Protein AF-A0A4Q9XQ51-F1 (afdb_monomer_lite)

pLDDT: mean 90.29, std 9.56, range [32.25, 98.75]

Sequence (413 aa):
MSNDWRTRTLREVRRGGWLYVILHTGKMPCREIQSRPGMRYFTLLPVYLDTPSSDAVKSGWYADALLPRNSDNCHLSPLVLAEWQPDTEQDVTFTSEHQQLVVQVRFSGHFVAPRRDLLIGLSYHAIEQGHCASACQVNPSLLQQYQTLLRQHHIQPFHHWILPIGIQDTRLDIDAGQDNGYSFRQTHLASRPNWVAFPRAQHYPDPIAYLRALENTVVAEHLQGKAWVLVKDEPDNIESLIPLLALYRTYAPSVMTAVTTRFDPRLQSLVDIFVPLIHQLDKPQLYQHHRLWSYTSCMHSCGPNRRISQQRNGSDFDTGMADFLIDRPLARLNQFFLQQAKWQTDAALYYHAVEGYLLTPGVDIFSDPYNFGGNGDGLLLYPGRKGERGLQSDQPLASLRLKAMRRAIEQYW

Radius of gyration: 22.17 Å; chains: 1; bounding box: 53×45×63 Å

Secondary structure (DSSP, 8-state):
------SEEEEEEEET--EEEEEE-TT-TT---B--TT-EEEEEEEEEESS-SBTTS--EEEEEEEEEP-TTTTTS-SEEEEEE--SSS-EEEEEETTEEEEEEEEEEEE----SSEEEEE--HHHHHHHH-SSS----HHHHHHHHHHHHTTTEEEE-TT--PPPEETTEE-TTTTGGGT--HIIIIITT--S-EE---GGGSSSHHHHHHHHHHHHHHTT-TTTEEEEEESS-S-HHHHHHHHHHHHHH-TTSEEEESS---GGGTTT-SEE--BGGG-S-GGGGTTSEEEEE--STTS----TTT------BS---------TTS-HHHHHHHHHHHHHHT-SEEEES-SBGGGGSPTT--TTT--EETTEETTTBSEEEE-TTSTT-SS-EEEEBHHHHHHHHHHHHH-

Foldseek 3Di:
DDPDDDQEDEDEFAQQAKDKDKAFLPPCLQFDKDWDPAKWKWAFAWAFACFALEPVFDTGIFTWWTHRDDPLQSVRGRIMMIMGRDNDQDWIWIDGPPGIYTYGYDHPYHFDQFQAEEEAEDEPVLLQLQADLDRDDDQLVQLVQVQVLCVVLRHHYAHQPYDDFDFDPLAGPQCPCVVRQDGVCNNFPPVPDQAHEDYELVVDPHSLSHLLRHQVHCVVVVCQNRAEYAHDEPDPDPVVVVVSLVSCCVRRVSYAYEYADDDDPSCVVRHQEYEYALVVPPDLVSQPRHAYEYEHACVQQFDDFQVVPVDQHNHNDDPVAQDLFRRDDLVRVLCSLQSCLVSVGRYYYAHAARVLSVHDNPDDCSHAVDGRSGRQGRHQWHFDYDPPSPHNHTHIIGIPSSVSSSRSSSVRD

Structure (mmCIF, N/CA/C/O backbone):
data_AF-A0A4Q9XQ51-F1
#
_entry.id   AF-A0A4Q9XQ51-F1
#
loop_
_atom_site.group_PDB
_atom_site.id
_atom_site.type_symbol
_atom_site.label_atom_id
_atom_site.label_alt_id
_atom_site.label_comp_id
_atom_site.label_asym_id
_atom_site.label_entity_id
_atom_site.label_seq_id
_atom_site.pdbx_PDB_ins_code
_atom_site.Cartn_x
_atom_site.Cartn_y
_atom_site.Cartn_z
_atom_site.occupancy
_atom_site.B_iso_or_equiv
_atom_site.auth_seq_id
_atom_site.auth_comp_id
_atom_site.auth_asym_id
_atom_site.auth_atom_id
_atom_site.pdbx_PDB_model_num
ATOM 1 N N . MET A 1 1 ? -14.890 13.513 14.762 1.00 44.38 1 MET A N 1
ATOM 2 C CA . MET A 1 1 ? -15.591 12.260 15.131 1.00 44.38 1 MET A CA 1
ATOM 3 C C . MET A 1 1 ? -16.918 12.630 15.782 1.00 44.38 1 MET A C 1
ATOM 5 O O . MET A 1 1 ? -16.924 13.581 16.550 1.00 44.38 1 MET A O 1
ATOM 9 N N . SER A 1 2 ? -18.032 11.975 15.431 1.00 32.25 2 SER A N 1
ATOM 10 C CA . SER A 1 2 ? -19.306 12.189 16.143 1.00 32.25 2 SER A CA 1
ATOM 11 C C . SER A 1 2 ? -19.228 11.530 17.526 1.00 32.25 2 SER A C 1
ATOM 13 O O . SER A 1 2 ? -18.694 10.428 17.640 1.00 32.25 2 SER A O 1
ATOM 15 N N . ASN A 1 3 ? -19.760 12.198 18.553 1.00 42.09 3 ASN A N 1
ATOM 16 C CA . ASN A 1 3 ? -19.907 11.658 19.910 1.00 42.09 3 ASN A CA 1
ATOM 17 C C . ASN A 1 3 ? -21.119 10.715 20.048 1.00 42.09 3 ASN A C 1
ATOM 19 O O . ASN A 1 3 ? -21.417 10.265 21.156 1.00 42.09 3 ASN A O 1
ATOM 23 N N . ASP A 1 4 ? -21.820 10.411 18.950 1.00 44.66 4 ASP A N 1
ATOM 24 C CA . ASP A 1 4 ? -22.985 9.532 18.961 1.00 44.66 4 ASP A CA 1
ATOM 25 C C . ASP A 1 4 ? -22.568 8.082 19.187 1.00 44.66 4 ASP A C 1
ATOM 27 O O . ASP A 1 4 ? -22.275 7.311 18.266 1.00 44.66 4 ASP A O 1
ATOM 31 N N . TRP A 1 5 ? -22.613 7.692 20.453 1.00 53.56 5 TRP A N 1
ATOM 32 C CA . TRP A 1 5 ? -22.703 6.302 20.844 1.00 53.56 5 TRP A CA 1
ATOM 33 C C . TRP A 1 5 ? -24.004 5.716 20.327 1.00 53.56 5 TRP A C 1
ATOM 35 O O . TRP A 1 5 ? -25.073 5.878 20.913 1.00 53.56 5 TRP A O 1
ATOM 45 N N . ARG A 1 6 ? -23.918 4.991 19.217 1.00 71.06 6 ARG A N 1
ATOM 46 C CA . ARG A 1 6 ? -25.011 4.111 18.823 1.00 71.06 6 ARG A CA 1
ATOM 47 C C . ARG A 1 6 ? -25.017 2.937 19.795 1.00 71.06 6 ARG A C 1
ATOM 49 O O . ARG A 1 6 ? -24.033 2.216 19.881 1.00 71.06 6 ARG A O 1
ATOM 56 N N . THR A 1 7 ? -26.121 2.723 20.501 1.00 85.81 7 THR A N 1
ATOM 57 C CA . THR A 1 7 ? -26.312 1.523 21.339 1.00 85.81 7 THR A CA 1
ATOM 58 C C . THR A 1 7 ? -26.481 0.265 20.488 1.00 85.81 7 THR A C 1
ATOM 60 O O . THR A 1 7 ? -26.208 -0.846 20.939 1.00 85.81 7 THR A O 1
ATOM 63 N N . ARG A 1 8 ? -26.889 0.431 19.222 1.00 90.88 8 ARG A N 1
ATOM 64 C CA . ARG A 1 8 ? -27.027 -0.650 18.249 1.00 90.88 8 ARG A CA 1
ATOM 65 C C . ARG A 1 8 ? -26.557 -0.236 16.863 1.00 90.88 8 ARG A C 1
ATOM 67 O O . ARG A 1 8 ? -26.777 0.891 16.420 1.00 90.88 8 ARG A O 1
ATOM 74 N N . THR A 1 9 ? -25.943 -1.163 16.139 1.00 93.00 9 THR A N 1
ATOM 75 C CA . THR A 1 9 ? -25.580 -0.951 14.740 1.00 93.00 9 THR A CA 1
ATOM 76 C C . THR A 1 9 ? -25.657 -2.245 13.936 1.00 93.00 9 THR A C 1
ATOM 78 O O . THR A 1 9 ? -25.413 -3.318 14.474 1.00 93.00 9 THR A O 1
ATOM 81 N N . LEU A 1 10 ? -25.984 -2.145 12.650 1.00 92.81 10 LEU A N 1
ATOM 82 C CA . LEU A 1 10 ? -25.980 -3.263 11.707 1.00 92.81 10 LEU A CA 1
ATOM 83 C C . LEU A 1 10 ? -24.684 -3.241 10.891 1.00 92.81 10 LEU A C 1
ATOM 85 O O . LEU A 1 10 ? -24.219 -2.175 10.470 1.00 92.81 10 LEU A O 1
ATOM 89 N N . ARG A 1 11 ? -24.085 -4.412 10.678 1.00 92.81 11 ARG A N 1
ATOM 90 C CA . ARG A 1 11 ? -22.921 -4.600 9.813 1.00 92.81 11 ARG A CA 1
ATOM 91 C C . ARG A 1 11 ? -23.156 -5.770 8.873 1.00 92.81 11 ARG A C 1
ATOM 93 O O . ARG A 1 11 ? -23.313 -6.907 9.309 1.00 92.81 11 ARG A O 1
ATOM 100 N N . GLU A 1 12 ? -23.113 -5.467 7.584 1.00 92.81 12 GLU A N 1
ATOM 101 C CA . GLU A 1 12 ? -23.108 -6.467 6.525 1.00 92.81 12 GLU A CA 1
ATOM 102 C C . GLU A 1 12 ? -21.671 -6.826 6.143 1.00 92.81 12 GLU A C 1
ATOM 104 O O . GLU A 1 12 ? -20.792 -5.964 6.028 1.00 92.81 12 GLU A O 1
ATOM 109 N N . VAL A 1 13 ? -21.404 -8.114 5.966 1.00 93.62 13 VAL A N 1
ATOM 110 C CA . VAL A 1 13 ? -20.086 -8.641 5.601 1.00 93.62 13 VAL A CA 1
ATOM 111 C C . VAL A 1 13 ? -20.249 -9.919 4.805 1.00 93.62 13 VAL A C 1
ATOM 113 O O . VAL A 1 13 ? -21.184 -10.672 5.025 1.00 93.62 13 VAL A O 1
ATOM 116 N N . ARG A 1 14 ? -19.340 -10.210 3.883 1.00 92.06 14 ARG A N 1
ATOM 117 C CA . ARG A 1 14 ? -19.304 -11.540 3.277 1.00 92.06 14 ARG A CA 1
ATOM 118 C C . ARG A 1 14 ? -18.735 -12.539 4.291 1.00 92.06 14 ARG A C 1
ATOM 120 O O . ARG A 1 14 ? -17.791 -12.202 5.000 1.00 92.06 14 ARG A O 1
ATOM 127 N N . ARG A 1 15 ? -19.265 -13.761 4.379 1.00 91.00 15 ARG A N 1
ATOM 128 C CA . ARG A 1 15 ? -18.732 -14.810 5.267 1.00 91.00 15 ARG A CA 1
ATOM 129 C C . ARG A 1 15 ? -17.239 -15.003 4.995 1.00 91.00 15 ARG A C 1
ATOM 131 O O . ARG A 1 15 ? -16.857 -15.210 3.848 1.00 91.00 15 ARG A O 1
ATOM 138 N N . GLY A 1 16 ? -16.418 -14.942 6.042 1.00 90.44 16 GLY A N 1
ATOM 139 C CA . GLY A 1 16 ? -14.957 -14.966 5.930 1.00 90.44 16 GLY A CA 1
ATOM 140 C C . GLY A 1 16 ? -14.305 -13.590 5.729 1.00 90.44 16 GLY A C 1
ATOM 141 O O . GLY A 1 16 ? -13.083 -13.508 5.757 1.00 90.44 16 GLY A O 1
ATOM 142 N N . GLY A 1 17 ? -15.075 -12.513 5.585 1.00 93.00 17 GLY A N 1
ATOM 143 C CA . GLY A 1 17 ? -14.569 -11.141 5.625 1.00 93.00 17 GLY A CA 1
ATOM 144 C C . GLY A 1 17 ? -14.361 -10.642 7.054 1.00 93.00 17 GLY A C 1
ATOM 145 O O . GLY A 1 17 ? -14.922 -11.180 8.011 1.00 93.00 17 GLY A O 1
ATOM 146 N N . TRP A 1 18 ? -13.572 -9.585 7.205 1.00 95.06 18 TRP A N 1
ATOM 147 C CA . TRP A 1 18 ? -13.315 -8.954 8.495 1.00 95.06 18 TRP A CA 1
ATOM 148 C C . TRP A 1 18 ? -14.353 -7.880 8.804 1.00 95.06 18 TRP A C 1
ATOM 150 O O . TRP A 1 18 ? -14.865 -7.215 7.911 1.00 95.06 18 TRP A O 1
ATOM 160 N N . LEU A 1 19 ? -14.632 -7.657 10.082 1.00 95.25 19 LEU A N 1
ATOM 161 C CA . LEU A 1 19 ? -15.408 -6.532 10.590 1.00 95.25 19 LEU A CA 1
ATOM 162 C C . LEU A 1 19 ? -14.574 -5.725 11.573 1.00 95.25 19 LEU A C 1
ATOM 164 O O . LEU A 1 19 ? -13.672 -6.255 12.220 1.00 95.25 19 LEU A O 1
ATOM 168 N N . TYR A 1 20 ? -14.914 -4.445 11.707 1.00 96.19 20 TYR A N 1
ATOM 169 C CA . TYR A 1 20 ? -14.451 -3.638 12.823 1.00 96.19 20 TYR A CA 1
ATOM 170 C C . TYR A 1 20 ? -15.497 -2.615 13.265 1.00 96.19 20 TYR A C 1
ATOM 172 O O . TYR A 1 20 ? -16.375 -2.203 12.496 1.00 96.19 20 TYR A O 1
ATOM 180 N N . VAL A 1 21 ? -15.373 -2.184 14.516 1.00 95.38 21 VAL A N 1
ATOM 181 C CA . VAL A 1 21 ? -16.057 -1.016 15.077 1.00 95.38 21 VAL A CA 1
ATOM 182 C C . VAL A 1 21 ? -15.054 -0.152 15.831 1.00 95.38 21 VAL A C 1
ATOM 184 O O . VAL A 1 21 ? -14.051 -0.655 16.334 1.00 95.38 21 VAL A O 1
ATOM 187 N N . ILE A 1 22 ? -15.324 1.151 15.896 1.00 94.69 22 ILE A N 1
ATOM 188 C CA . ILE A 1 22 ? -14.581 2.078 16.749 1.00 94.69 22 ILE A CA 1
ATOM 189 C C . ILE A 1 22 ? -15.428 2.309 17.995 1.00 94.69 22 ILE A C 1
ATOM 191 O O . ILE A 1 22 ? -16.585 2.717 17.904 1.00 94.69 22 ILE A O 1
ATOM 195 N N . LEU A 1 23 ? -14.839 2.002 19.139 1.00 93.38 23 LEU A N 1
ATOM 196 C CA . LEU A 1 23 ? -15.378 2.184 20.474 1.00 93.38 23 LEU A CA 1
ATOM 197 C C . LEU A 1 23 ? -14.688 3.393 21.103 1.00 93.38 23 LEU A C 1
ATOM 199 O O . LEU A 1 23 ? -13.535 3.692 20.791 1.00 93.38 23 LEU A O 1
ATOM 203 N N . HIS A 1 24 ? -15.375 4.068 22.012 1.00 91.56 24 HIS A N 1
ATOM 204 C CA . HIS A 1 24 ? -14.782 5.104 22.846 1.00 91.56 24 HIS A CA 1
ATOM 205 C C . HIS A 1 24 ? -14.750 4.561 24.285 1.00 91.56 24 HIS A C 1
ATOM 207 O O . HIS A 1 24 ? -15.698 3.942 24.718 1.00 91.56 24 HIS A O 1
ATOM 213 N N . THR A 1 25 ? -13.695 4.701 25.073 1.00 90.06 25 THR A N 1
ATOM 214 C CA . THR A 1 25 ? -13.669 4.175 26.464 1.00 90.06 25 THR A CA 1
ATOM 215 C C . THR A 1 25 ? -13.929 5.266 27.504 1.00 90.06 25 THR A C 1
ATOM 217 O O . THR A 1 25 ? -13.910 5.042 28.713 1.00 90.06 25 THR A O 1
ATOM 220 N N . GLY A 1 26 ? -14.241 6.474 27.032 1.00 86.06 26 GLY A N 1
ATOM 221 C CA . GLY A 1 26 ? -14.641 7.598 27.870 1.00 86.06 26 GLY A CA 1
ATOM 222 C C . GLY A 1 26 ? -13.442 8.199 28.590 1.00 86.06 26 GLY A C 1
ATOM 223 O O . GLY A 1 26 ? -12.354 8.297 28.032 1.00 86.06 26 GLY A O 1
ATOM 224 N N . LYS A 1 27 ? -13.648 8.604 29.846 1.00 87.06 27 LYS A N 1
ATOM 225 C CA . LYS A 1 27 ? -12.596 9.177 30.701 1.00 87.06 27 LYS A CA 1
ATOM 226 C C . LYS A 1 27 ? -11.613 8.139 31.247 1.00 87.06 27 LYS A C 1
ATOM 228 O O . LYS A 1 27 ? -10.656 8.517 31.911 1.00 87.06 27 LYS A O 1
ATOM 233 N N . MET A 1 28 ? -11.843 6.851 30.994 1.00 90.12 28 MET A N 1
ATOM 234 C CA . MET A 1 28 ? -10.987 5.765 31.469 1.00 90.12 28 MET A CA 1
ATOM 235 C C . MET A 1 28 ? -10.466 4.962 30.278 1.00 90.12 28 MET A C 1
ATOM 237 O O . MET A 1 28 ? -10.951 3.861 30.013 1.00 90.12 28 MET A O 1
ATOM 241 N N . PRO A 1 29 ? -9.462 5.506 29.559 1.00 91.69 29 PRO A N 1
ATOM 242 C CA . PRO A 1 29 ? -8.940 4.925 28.335 1.00 91.69 29 PRO A CA 1
ATOM 243 C C . PRO A 1 29 ? -8.568 3.456 28.454 1.00 91.69 29 PRO A C 1
ATOM 245 O O . PRO A 1 29 ? -8.808 2.723 27.507 1.00 91.69 29 PRO A O 1
ATOM 248 N N . CYS A 1 30 ? -8.048 3.028 29.613 1.00 95.62 30 CYS A N 1
ATOM 249 C CA . CYS A 1 30 ? -7.560 1.678 29.918 1.00 95.62 30 CYS A CA 1
ATOM 250 C C . CYS A 1 30 ? -8.603 0.668 30.381 1.00 95.62 30 CYS A C 1
ATOM 252 O O . CYS A 1 30 ? -8.255 -0.454 30.739 1.00 95.62 30 CYS A O 1
ATOM 254 N N . ARG A 1 31 ? -9.878 1.038 30.359 1.00 91.88 31 ARG A N 1
ATOM 255 C CA . ARG A 1 31 ? -10.940 0.127 30.752 1.00 91.88 31 ARG A CA 1
ATOM 256 C C . ARG A 1 31 ? -10.969 -1.137 29.890 1.00 91.88 31 ARG A C 1
ATOM 258 O O . ARG A 1 31 ? -10.725 -1.087 28.678 1.00 91.88 31 ARG A O 1
ATOM 265 N N . GLU A 1 32 ? -11.276 -2.255 30.543 1.00 92.81 32 GLU A N 1
ATOM 266 C CA . GLU A 1 32 ? -11.532 -3.528 29.883 1.00 92.81 32 GLU A CA 1
ATOM 267 C C . GLU A 1 32 ? -12.806 -3.444 29.037 1.00 92.81 32 GLU A C 1
ATOM 269 O O . GLU A 1 32 ? -13.826 -2.900 29.464 1.00 92.81 32 GLU A O 1
ATOM 274 N N . ILE A 1 33 ? -12.730 -3.991 27.826 1.00 94.50 33 ILE A N 1
ATOM 275 C CA . ILE A 1 33 ? -13.861 -4.114 26.913 1.00 94.50 33 ILE A CA 1
ATOM 276 C C . ILE A 1 33 ? -14.196 -5.595 26.829 1.00 94.50 33 ILE A C 1
ATOM 278 O O . ILE A 1 33 ? -13.440 -6.388 26.260 1.00 94.50 33 ILE A O 1
ATOM 282 N N . GLN A 1 34 ? -15.341 -5.959 27.386 1.00 94.50 34 GLN A N 1
ATOM 283 C CA . GLN A 1 34 ? -15.831 -7.326 27.346 1.00 94.50 34 GLN A CA 1
ATOM 284 C C . GLN A 1 34 ? -16.533 -7.573 26.007 1.00 94.50 34 GLN A C 1
ATOM 286 O O . GLN A 1 34 ? -17.370 -6.783 25.562 1.00 94.50 34 GLN A O 1
ATOM 291 N N . SER A 1 35 ? -16.164 -8.667 25.346 1.00 93.38 35 SER A N 1
ATOM 292 C CA . SER A 1 35 ? -16.830 -9.184 24.150 1.00 93.38 35 SER A CA 1
ATOM 293 C C . SER A 1 35 ? -16.526 -10.680 23.994 1.00 93.38 35 SER A C 1
ATOM 295 O O . SER A 1 35 ? -15.932 -11.302 24.877 1.00 93.38 35 SER A O 1
ATOM 297 N N . ARG A 1 36 ? -16.953 -11.283 22.881 1.00 91.19 36 ARG A N 1
ATOM 298 C CA . ARG A 1 36 ? -16.693 -12.699 22.587 1.00 91.19 36 ARG A CA 1
ATOM 299 C C . ARG A 1 36 ? -15.195 -12.984 22.336 1.00 91.19 36 ARG A C 1
ATOM 301 O O . ARG A 1 36 ? -14.473 -12.088 21.892 1.00 91.19 36 ARG A O 1
ATOM 308 N N . PRO A 1 37 ? -14.728 -14.234 22.524 1.00 91.00 37 PRO A N 1
ATOM 309 C CA . PRO A 1 37 ? -13.368 -14.637 22.163 1.00 91.00 37 PRO A CA 1
ATOM 310 C C . PRO A 1 37 ? -13.022 -14.370 20.688 1.00 91.00 37 PRO A C 1
ATOM 312 O O . PRO A 1 37 ? -13.898 -14.337 19.822 1.00 91.00 37 PRO A O 1
ATOM 315 N N . GLY A 1 38 ? -11.728 -14.208 20.396 1.00 92.19 38 GLY A N 1
ATOM 316 C CA . GLY A 1 38 ? -11.223 -13.968 19.035 1.00 92.19 38 GLY A CA 1
ATOM 317 C C . GLY A 1 38 ? -11.274 -12.506 18.573 1.00 92.19 38 GLY A C 1
ATOM 318 O O . GLY A 1 38 ? -10.984 -12.221 17.412 1.00 92.19 38 GLY A O 1
ATOM 319 N N . MET A 1 39 ? -11.625 -11.577 19.466 1.00 96.12 39 MET A N 1
ATOM 320 C CA . MET A 1 39 ? -11.574 -10.139 19.207 1.00 96.12 39 MET A CA 1
ATOM 321 C C . MET A 1 39 ? -10.136 -9.618 19.295 1.00 96.12 39 MET A C 1
ATOM 323 O O . MET A 1 39 ? -9.407 -9.940 20.234 1.00 96.12 39 MET A O 1
ATOM 327 N N . ARG A 1 40 ? -9.738 -8.765 18.349 1.00 97.44 40 ARG A N 1
ATOM 328 C CA . ARG A 1 40 ? -8.490 -7.998 18.434 1.00 97.44 40 ARG A CA 1
ATOM 329 C C . ARG A 1 40 ? -8.821 -6.546 18.728 1.00 97.44 40 ARG A C 1
ATOM 331 O O . ARG A 1 40 ? -9.666 -5.959 18.056 1.00 97.44 40 ARG A O 1
ATOM 338 N N . TYR A 1 41 ? -8.128 -5.968 19.700 1.00 97.88 41 TYR A N 1
ATOM 339 C CA . TYR A 1 41 ? -8.305 -4.574 20.081 1.00 97.88 41 TYR A CA 1
ATOM 340 C C . TYR A 1 41 ? -7.063 -3.760 19.757 1.00 97.88 41 TYR A C 1
ATOM 342 O O . TYR A 1 41 ? -5.937 -4.193 20.010 1.00 97.88 41 TYR A O 1
ATOM 350 N N . PHE A 1 42 ? -7.286 -2.558 19.240 1.00 98.44 42 PHE A N 1
ATOM 351 C CA . PHE A 1 42 ? -6.234 -1.622 18.895 1.00 98.44 42 PHE A CA 1
ATOM 352 C C . PHE A 1 42 ? -6.511 -0.256 19.503 1.00 98.44 42 PHE A C 1
ATOM 354 O O . PHE A 1 42 ? -7.620 0.259 19.381 1.00 98.44 42 PHE A O 1
ATOM 361 N N . THR A 1 43 ? -5.500 0.347 20.118 1.00 98.12 43 THR A N 1
ATOM 362 C CA . THR A 1 43 ? -5.527 1.758 20.502 1.00 98.12 43 THR A CA 1
ATOM 363 C C . THR A 1 43 ? -5.344 2.587 19.230 1.00 98.12 43 THR A C 1
ATOM 365 O O . THR A 1 43 ? -4.324 2.459 18.552 1.00 98.12 43 T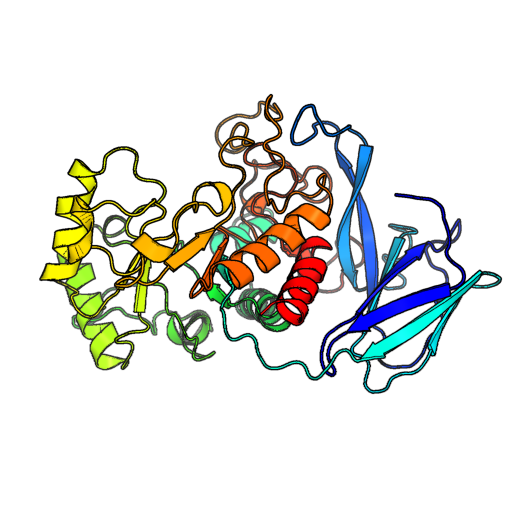HR A O 1
ATOM 368 N N . LEU A 1 44 ? -6.345 3.399 18.883 1.00 97.75 44 LEU A N 1
ATOM 369 C CA . LEU A 1 44 ? -6.341 4.247 17.690 1.00 97.75 44 LEU A CA 1
ATOM 370 C C . LEU A 1 44 ? -5.775 5.624 18.063 1.00 97.75 44 LEU A C 1
ATOM 372 O O . LEU A 1 44 ? -6.440 6.389 18.766 1.00 97.75 44 LEU A O 1
ATOM 376 N N . LEU A 1 45 ? -4.543 5.922 17.644 1.00 97.44 45 LEU A N 1
ATOM 377 C CA . LEU A 1 45 ? -3.848 7.133 18.084 1.00 97.44 45 LEU A CA 1
ATOM 378 C C . LEU A 1 45 ? -4.442 8.395 17.472 1.00 97.44 45 LEU A C 1
ATOM 380 O O . LEU A 1 45 ? -4.573 8.459 16.245 1.00 97.44 45 LEU A O 1
ATOM 384 N N . PRO A 1 46 ? -4.732 9.410 18.300 1.00 96.06 46 PRO A N 1
ATOM 385 C CA . PRO A 1 46 ? -5.088 10.717 17.801 1.00 96.06 46 PRO A CA 1
ATOM 386 C C . PRO A 1 46 ? -3.852 11.425 17.236 1.00 96.06 46 PRO A C 1
ATOM 388 O O . PRO A 1 46 ? -2.757 11.327 17.785 1.00 96.06 46 PRO A O 1
ATOM 391 N N . VAL A 1 47 ? -4.055 12.183 16.167 1.00 95.62 47 VAL A N 1
ATOM 392 C CA . VAL A 1 47 ? -3.067 13.080 15.570 1.00 95.62 47 VAL A CA 1
ATOM 393 C C . VAL A 1 47 ? -3.735 14.425 15.316 1.00 95.62 47 VAL A C 1
ATOM 395 O O . VAL A 1 47 ? -4.852 14.479 14.794 1.00 95.62 47 VAL A O 1
ATOM 398 N N . TYR A 1 48 ? -3.089 15.511 15.734 1.00 95.69 48 TYR A N 1
ATOM 399 C CA . TYR A 1 48 ? -3.570 16.855 15.441 1.00 95.69 48 TYR A CA 1
ATOM 400 C C . TYR A 1 48 ? -2.956 17.325 14.128 1.00 95.69 48 TYR A C 1
ATOM 402 O O . TYR A 1 48 ? -1.744 17.476 14.024 1.00 95.69 48 TYR A O 1
ATOM 410 N N . LEU A 1 49 ? -3.801 17.555 13.129 1.00 92.75 49 LEU A N 1
ATOM 411 C CA . LEU A 1 49 ? -3.384 18.057 11.829 1.00 92.75 49 LEU A CA 1
ATOM 412 C C . LEU A 1 49 ? -3.638 19.559 11.811 1.00 92.75 49 LEU A C 1
ATOM 414 O O . LEU A 1 49 ? -4.783 20.002 11.784 1.00 92.75 49 LEU A O 1
ATOM 418 N N . ASP A 1 50 ? -2.569 20.338 11.880 1.00 90.44 50 ASP A N 1
ATOM 419 C CA . ASP A 1 50 ? -2.578 21.798 11.778 1.00 90.44 50 ASP A CA 1
ATOM 420 C C . ASP A 1 50 ? -2.655 22.271 10.318 1.00 90.44 50 ASP A C 1
ATOM 422 O O . ASP A 1 50 ? -3.342 23.250 10.039 1.00 90.44 50 ASP A O 1
ATOM 426 N N . THR A 1 51 ? -2.029 21.542 9.390 1.00 88.44 51 THR A N 1
ATOM 427 C CA . THR A 1 51 ? -2.123 21.771 7.940 1.00 88.44 51 THR A CA 1
ATOM 428 C C . THR A 1 51 ? -3.020 20.710 7.301 1.00 88.44 51 THR A C 1
ATOM 430 O O . THR A 1 51 ? -2.599 19.553 7.211 1.00 88.44 51 THR A O 1
ATOM 433 N N . PRO A 1 52 ? -4.239 21.055 6.860 1.00 87.12 52 PRO A N 1
ATOM 434 C CA . PRO A 1 52 ? -5.097 20.128 6.133 1.00 87.12 52 PRO A CA 1
ATOM 435 C C . PRO A 1 52 ? -4.563 19.870 4.717 1.00 87.12 52 PRO A C 1
ATOM 437 O O . PRO A 1 52 ? -3.863 20.699 4.138 1.00 87.12 52 PRO A O 1
ATOM 440 N N . SER A 1 53 ? -4.940 18.737 4.127 1.00 86.56 53 SER A N 1
ATOM 441 C CA . SER A 1 53 ? -4.546 18.362 2.761 1.00 86.56 53 SER A CA 1
ATOM 442 C C . SER A 1 53 ? -5.177 19.254 1.675 1.00 86.56 53 SER A C 1
ATOM 444 O O . SER A 1 53 ? -4.742 19.239 0.528 1.00 86.56 53 SER A O 1
ATOM 446 N N . SER A 1 54 ? -6.223 20.021 2.002 1.00 82.88 54 SER A N 1
ATOM 447 C CA . SER A 1 54 ? -6.769 21.097 1.156 1.00 82.88 54 SER A CA 1
ATOM 448 C C . SER A 1 54 ? -7.638 22.053 1.961 1.00 82.88 54 SER A C 1
ATOM 450 O O . SER A 1 54 ? -8.143 21.664 3.015 1.00 82.88 54 SER A O 1
ATOM 452 N N . ASP A 1 55 ? -8.002 23.175 1.353 1.00 80.06 55 ASP A N 1
ATOM 453 C CA . ASP A 1 55 ? -8.917 24.183 1.906 1.00 80.06 55 ASP A CA 1
ATOM 454 C C . ASP A 1 55 ? -10.317 23.662 2.276 1.00 80.06 55 ASP A C 1
ATOM 456 O O . ASP A 1 55 ? -10.986 24.209 3.153 1.00 80.06 55 ASP A O 1
ATOM 460 N N . ALA A 1 56 ? -10.775 22.574 1.648 1.00 79.81 56 ALA A N 1
ATOM 461 C CA . ALA A 1 56 ? -12.061 21.951 1.974 1.00 79.81 56 ALA A CA 1
ATOM 462 C C . ALA A 1 56 ? -12.058 21.175 3.308 1.00 79.81 56 ALA A C 1
ATOM 464 O O . ALA A 1 56 ? -13.115 20.756 3.791 1.00 79.81 56 ALA A O 1
ATOM 465 N N . VAL A 1 57 ? -10.883 20.954 3.903 1.00 83.88 57 VAL A N 1
ATOM 466 C CA . VAL A 1 57 ? -10.696 20.182 5.133 1.00 83.88 57 VAL A CA 1
ATOM 467 C C . VAL A 1 57 ? -10.201 21.109 6.232 1.00 83.88 57 VAL A C 1
ATOM 469 O O . VAL A 1 57 ? -9.430 22.031 5.997 1.00 83.88 57 VAL A O 1
ATOM 472 N N . LYS A 1 58 ? -10.661 20.877 7.462 1.00 88.06 58 LYS A N 1
ATOM 473 C CA . LYS A 1 58 ? -10.278 21.694 8.615 1.00 88.06 58 LYS A CA 1
ATOM 474 C C . LYS A 1 58 ? -9.135 21.048 9.380 1.00 88.06 58 LYS A C 1
ATOM 476 O O . LYS A 1 58 ? -9.119 19.829 9.563 1.00 88.06 58 LYS A O 1
ATOM 481 N N . SER A 1 59 ? -8.254 21.882 9.916 1.00 91.44 59 SER A N 1
ATOM 482 C CA . SER A 1 59 ? -7.330 21.473 10.967 1.00 91.44 59 SER A CA 1
ATOM 483 C C . SER A 1 59 ? -8.097 20.887 12.157 1.00 91.44 59 SER A C 1
ATOM 485 O O . SER A 1 59 ? -9.227 21.296 12.450 1.00 91.44 59 SER A O 1
ATOM 487 N N . GLY A 1 60 ? -7.502 19.924 12.854 1.00 95.06 60 GLY A N 1
ATOM 488 C CA . GLY A 1 60 ? -8.144 19.300 14.005 1.00 95.06 60 GLY A CA 1
ATOM 489 C C . GLY A 1 60 ? -7.591 17.930 14.362 1.00 95.06 60 GLY A C 1
ATOM 490 O O . GLY A 1 60 ? -6.563 17.495 13.854 1.00 95.06 60 GLY A O 1
ATOM 491 N N . TRP A 1 61 ? -8.302 17.249 15.259 1.00 95.19 61 TRP A N 1
ATOM 492 C CA . TRP A 1 61 ? -7.959 15.903 15.703 1.00 95.19 61 TRP A CA 1
ATOM 493 C C . TRP A 1 61 ? -8.520 14.841 14.759 1.00 95.19 61 TRP A C 1
ATOM 495 O O . TRP A 1 61 ? -9.736 14.716 14.579 1.00 95.19 61 TRP A O 1
ATOM 505 N N . TYR A 1 62 ? -7.612 14.036 14.227 1.00 95.56 62 TYR A N 1
ATOM 506 C CA . TYR A 1 62 ? -7.874 12.842 13.435 1.00 95.56 62 TYR A CA 1
ATOM 507 C C . TYR A 1 62 ? -7.298 11.633 14.161 1.00 95.56 62 TYR A C 1
ATOM 509 O O . TYR A 1 62 ? -6.669 11.779 15.206 1.00 95.56 62 TYR A O 1
ATOM 517 N N . ALA A 1 63 ? -7.534 10.429 13.650 1.00 95.50 63 ALA A N 1
ATOM 518 C CA . ALA A 1 63 ? -6.926 9.237 14.217 1.00 95.50 63 ALA A CA 1
ATOM 519 C C . ALA A 1 63 ? -6.746 8.176 13.135 1.00 95.50 63 ALA A C 1
ATOM 521 O O . ALA A 1 63 ? -7.681 7.914 12.376 1.00 95.50 63 ALA A O 1
ATOM 522 N N . ASP A 1 64 ? -5.557 7.579 13.066 1.00 97.12 64 ASP A N 1
ATOM 523 C CA . ASP A 1 64 ? -5.229 6.651 11.980 1.00 97.12 64 ASP A CA 1
ATOM 524 C C . ASP A 1 64 ? -4.341 5.481 12.414 1.00 97.12 64 ASP A C 1
ATOM 526 O O . ASP A 1 64 ? -4.702 4.335 12.162 1.00 97.12 64 ASP A O 1
ATOM 530 N N . ALA A 1 65 ? -3.220 5.723 13.099 1.00 98.25 65 ALA A N 1
ATOM 531 C CA . ALA A 1 65 ? -2.318 4.649 13.522 1.00 98.25 65 ALA A CA 1
ATOM 532 C C . ALA A 1 65 ? -2.963 3.718 14.571 1.00 98.25 65 ALA A C 1
ATOM 534 O O . ALA A 1 65 ? -3.532 4.182 15.563 1.00 98.25 65 ALA A O 1
ATOM 535 N N . LEU A 1 66 ? -2.839 2.400 14.376 1.00 98.56 66 LEU A N 1
ATOM 536 C CA . LEU A 1 66 ? -3.406 1.364 15.245 1.00 98.56 66 LEU A CA 1
ATOM 537 C C . LEU A 1 66 ? -2.308 0.600 15.995 1.00 98.56 66 LEU A C 1
ATOM 539 O O . LEU A 1 66 ? -1.553 -0.161 15.387 1.00 98.56 66 LEU A O 1
ATOM 543 N N . LEU A 1 67 ? -2.269 0.722 17.324 1.00 98.19 67 LEU A N 1
ATOM 544 C CA . LEU A 1 67 ? -1.385 -0.084 18.176 1.00 98.19 67 LEU A CA 1
ATOM 545 C C . LEU A 1 67 ? -2.134 -1.283 18.734 1.00 98.19 67 LEU A C 1
ATOM 547 O O . LEU A 1 67 ? -3.235 -1.083 19.244 1.00 98.19 67 LEU A O 1
ATOM 551 N N . PRO A 1 68 ? -1.556 -2.500 18.726 1.00 97.88 68 PRO A N 1
ATOM 552 C CA . PRO A 1 68 ? -2.088 -3.609 19.509 1.00 97.88 68 PRO A CA 1
ATOM 553 C C . PRO A 1 68 ? -2.286 -3.164 20.958 1.00 97.88 68 PRO A C 1
ATOM 555 O O . PRO A 1 68 ? -1.340 -2.737 21.618 1.00 97.88 68 PRO A O 1
ATOM 558 N N . ARG A 1 69 ? -3.530 -3.197 21.430 1.00 97.19 69 ARG A N 1
ATOM 559 C CA . ARG A 1 69 ? -3.892 -2.609 22.717 1.00 97.19 69 ARG A CA 1
ATOM 560 C C . ARG A 1 69 ? -3.385 -3.469 23.875 1.00 97.19 69 ARG A C 1
ATOM 562 O O . ARG A 1 69 ? -3.633 -4.671 23.894 1.00 97.19 69 ARG A O 1
ATOM 569 N N . ASN A 1 70 ? -2.733 -2.851 24.856 1.00 96.50 70 ASN A N 1
ATOM 570 C CA . ASN A 1 70 ? -2.249 -3.504 26.078 1.00 96.50 70 ASN A CA 1
ATOM 571 C C . ASN A 1 70 ? -2.299 -2.544 27.284 1.00 96.50 70 ASN A C 1
ATOM 573 O O . ASN A 1 70 ? -2.703 -1.389 27.139 1.00 96.50 70 ASN A O 1
ATOM 577 N N . SER A 1 71 ? -1.898 -3.015 28.470 1.00 96.06 71 SER A N 1
ATOM 578 C CA . SER A 1 71 ? -1.835 -2.206 29.702 1.00 96.06 71 SER A CA 1
ATOM 579 C C . SER A 1 71 ? -0.938 -0.973 29.582 1.00 96.06 71 SER A C 1
ATOM 581 O O . SER A 1 71 ? -1.185 0.035 30.239 1.00 96.06 71 SER A O 1
ATOM 583 N N . ASP A 1 72 ? 0.076 -1.036 28.723 1.00 96.75 72 ASP A N 1
ATOM 584 C CA . ASP A 1 72 ? 1.130 -0.029 28.624 1.00 96.75 72 ASP A CA 1
ATOM 585 C C . ASP A 1 72 ? 0.765 1.094 27.651 1.00 96.75 72 ASP A C 1
ATOM 587 O O . ASP A 1 72 ? 1.342 2.172 27.717 1.00 96.75 72 ASP A O 1
ATOM 591 N N . ASN A 1 73 ? -0.189 0.872 26.742 1.00 97.00 73 ASN A N 1
ATOM 592 C CA . ASN A 1 73 ? -0.558 1.843 25.707 1.00 97.00 73 ASN A CA 1
ATOM 593 C C . ASN A 1 73 ? -2.039 2.216 25.691 1.00 97.00 73 ASN A C 1
ATOM 595 O O . ASN A 1 73 ? -2.448 3.122 24.963 1.00 97.00 73 ASN A O 1
ATOM 599 N N . CYS A 1 74 ? -2.857 1.561 26.510 1.00 96.94 74 CYS A N 1
ATOM 600 C CA . CYS A 1 74 ? -4.287 1.809 26.554 1.00 96.94 74 CYS A CA 1
ATOM 601 C C . CYS A 1 74 ? -4.666 3.235 26.975 1.00 96.94 74 CYS A C 1
ATOM 603 O O . CYS A 1 74 ? -5.793 3.652 26.717 1.00 96.94 74 CYS A O 1
ATOM 605 N N . HIS A 1 75 ? -3.745 3.967 27.610 1.00 96.94 75 HIS A N 1
ATOM 606 C CA . HIS A 1 75 ? -3.928 5.342 28.068 1.00 96.94 75 HIS A CA 1
ATOM 607 C C . HIS A 1 75 ? -3.714 6.386 26.964 1.00 96.94 75 HIS A C 1
ATOM 609 O O . HIS A 1 75 ? -4.147 7.523 27.123 1.00 96.94 75 HIS A O 1
ATOM 615 N N . LEU A 1 76 ? -3.085 6.005 25.846 1.00 96.69 76 LEU A N 1
ATOM 616 C CA . LEU A 1 76 ? -2.731 6.927 24.761 1.00 96.69 76 LEU A CA 1
ATOM 617 C C . LEU A 1 76 ? -3.946 7.430 23.974 1.00 96.69 76 LEU A C 1
ATOM 619 O O . LEU A 1 76 ? -3.870 8.463 23.315 1.00 96.69 76 LEU A O 1
ATOM 623 N N . SER A 1 77 ? -5.061 6.698 24.005 1.00 96.38 77 SER A N 1
ATOM 624 C CA . SER A 1 77 ? -6.288 7.103 23.327 1.00 96.38 77 SER A CA 1
ATOM 625 C C . SER A 1 77 ? -7.517 6.467 23.970 1.00 96.38 77 SER A C 1
ATOM 627 O O . SER A 1 77 ? -7.493 5.269 24.266 1.00 96.38 77 SER A O 1
ATOM 629 N N . PRO A 1 78 ? -8.624 7.216 24.131 1.00 94.44 78 PRO A N 1
ATOM 630 C CA . PRO A 1 78 ? -9.911 6.622 24.463 1.00 94.44 78 PRO A CA 1
ATOM 631 C C . PRO A 1 78 ? -10.536 5.893 23.263 1.00 94.44 78 PRO A C 1
ATOM 633 O O . PRO A 1 78 ? -11.548 5.221 23.422 1.00 94.44 78 PRO A O 1
ATOM 636 N N . LEU A 1 79 ? -9.988 6.035 22.054 1.00 95.69 79 LEU A N 1
ATOM 637 C CA . LEU A 1 79 ? -10.512 5.388 20.857 1.00 95.69 79 LEU A CA 1
ATOM 638 C C . LEU A 1 79 ? -9.907 3.995 20.710 1.00 95.69 79 LEU A C 1
ATOM 640 O O . LEU A 1 79 ? -8.687 3.831 20.627 1.00 95.69 79 LEU A O 1
ATOM 644 N N . VAL A 1 80 ? -10.777 2.992 20.636 1.00 96.75 80 VAL A N 1
ATOM 645 C CA . VAL A 1 80 ? -10.389 1.591 20.489 1.00 96.75 80 VAL A CA 1
ATOM 646 C C . VAL A 1 80 ? -11.050 1.005 19.253 1.00 96.75 80 VAL A C 1
ATOM 648 O O . VAL A 1 80 ? -12.273 0.967 19.155 1.00 96.75 80 VAL A O 1
ATOM 651 N N . LEU A 1 81 ? -10.253 0.507 18.312 1.00 97.56 81 LEU A N 1
ATOM 652 C CA . LEU A 1 81 ? -10.764 -0.301 17.211 1.00 97.56 81 LEU A CA 1
ATOM 653 C C . LEU A 1 81 ? -10.842 -1.759 17.665 1.00 97.56 81 LEU A C 1
ATOM 655 O O . LEU A 1 81 ? -9.828 -2.351 18.029 1.00 97.56 81 LEU A O 1
ATOM 659 N N . ALA A 1 82 ? -12.041 -2.334 17.632 1.00 97.50 82 ALA A N 1
ATOM 660 C CA . ALA A 1 82 ? -12.261 -3.763 17.822 1.00 97.50 82 ALA A CA 1
ATOM 661 C C . ALA A 1 82 ? -12.491 -4.414 16.455 1.00 97.50 82 ALA A C 1
ATOM 663 O O . ALA A 1 82 ? -13.408 -4.002 15.743 1.00 97.50 82 ALA A O 1
ATOM 664 N N . GLU A 1 83 ? -11.680 -5.405 16.080 1.00 96.94 83 GLU A N 1
ATOM 665 C CA . GLU A 1 83 ? -11.832 -6.165 14.832 1.00 96.94 83 GLU A CA 1
ATOM 666 C C . GLU A 1 83 ? -11.945 -7.672 15.068 1.00 96.94 83 GLU A C 1
ATOM 668 O O . GLU A 1 83 ? -11.335 -8.230 15.982 1.00 96.94 83 GLU A O 1
ATOM 673 N N . TRP A 1 84 ? -12.707 -8.334 14.199 1.00 96.62 84 TRP A N 1
ATOM 674 C CA . TRP A 1 84 ? -12.881 -9.783 14.205 1.00 96.62 84 TRP A CA 1
ATOM 675 C C . TRP A 1 84 ? -13.352 -10.292 12.843 1.00 96.62 84 TRP A C 1
ATOM 677 O O . TRP A 1 84 ? -13.811 -9.525 11.998 1.00 96.62 84 TRP A O 1
ATOM 687 N N . GLN A 1 85 ? -13.297 -11.607 12.660 1.00 95.56 85 GLN A N 1
ATOM 688 C CA . GLN A 1 85 ? -13.892 -12.303 11.525 1.00 95.56 85 GLN A CA 1
ATOM 689 C C . GLN A 1 85 ? -15.132 -13.065 12.027 1.00 95.56 85 GLN A C 1
ATOM 691 O O . GLN A 1 85 ? -14.994 -13.992 12.829 1.00 95.56 85 GLN A O 1
ATOM 696 N N . PRO A 1 86 ? -16.361 -12.645 11.682 1.00 93.75 86 PRO A N 1
ATOM 697 C CA . PRO A 1 86 ? -17.558 -13.367 12.086 1.00 93.75 86 PRO A CA 1
ATOM 698 C C . PRO A 1 86 ? -17.681 -14.706 11.356 1.00 93.75 86 PRO A C 1
ATOM 700 O O . PRO A 1 86 ? -17.511 -14.808 10.143 1.00 93.75 86 PRO A O 1
ATOM 703 N N . ASP A 1 87 ? -18.027 -15.719 12.132 1.00 92.12 87 ASP A N 1
ATOM 704 C CA . ASP A 1 87 ? -18.283 -17.102 11.744 1.00 92.12 87 ASP A CA 1
ATOM 705 C C . ASP A 1 87 ? -19.784 -17.371 11.545 1.00 92.12 87 ASP A C 1
ATOM 707 O O . ASP A 1 87 ? -20.180 -18.137 10.663 1.00 92.12 87 ASP A O 1
ATOM 711 N N . THR A 1 88 ? -20.630 -16.672 12.305 1.00 93.12 88 THR A N 1
ATOM 712 C CA . THR A 1 88 ? -22.094 -16.783 12.275 1.00 93.12 88 THR A CA 1
ATOM 713 C C . THR A 1 88 ? -22.781 -15.410 12.263 1.00 93.12 88 THR A C 1
ATOM 715 O O . THR A 1 88 ? -22.198 -14.399 12.664 1.00 93.12 88 THR A O 1
ATOM 718 N N . GLU A 1 89 ? -24.036 -15.367 11.802 1.00 94.56 89 GLU A N 1
ATOM 719 C CA . GLU A 1 89 ? -24.901 -14.180 11.880 1.00 94.56 89 GLU A CA 1
ATOM 720 C C . GLU A 1 89 ? -25.482 -14.037 13.291 1.00 94.56 89 GLU A C 1
ATOM 722 O O . GLU A 1 89 ? -26.641 -14.356 13.551 1.00 94.56 89 GLU A O 1
ATOM 727 N N . GLN A 1 90 ? -24.655 -13.582 14.225 1.00 93.62 90 GLN A N 1
ATOM 728 C CA . GLN A 1 90 ? -25.062 -13.344 15.607 1.00 93.62 90 GLN A CA 1
ATOM 729 C C . GLN A 1 90 ? -24.773 -11.907 16.030 1.00 93.62 90 GLN A C 1
ATOM 731 O O . GLN A 1 90 ? -23.848 -11.262 15.528 1.00 93.62 90 GLN A O 1
ATOM 736 N N . ASP A 1 91 ? -25.579 -11.408 16.963 1.00 95.56 91 ASP A N 1
ATOM 737 C CA . ASP A 1 91 ? -25.346 -10.111 17.584 1.00 95.56 91 ASP A CA 1
ATOM 738 C C . ASP A 1 91 ? -24.068 -10.199 18.441 1.00 95.56 91 ASP A C 1
ATOM 740 O O . ASP A 1 91 ? -23.931 -11.063 19.308 1.00 95.56 91 ASP A O 1
ATOM 744 N N . VAL A 1 92 ? -23.114 -9.300 18.200 1.00 95.50 92 VAL A N 1
ATOM 745 C CA . VAL A 1 92 ? -21.899 -9.161 19.008 1.00 95.50 92 VAL A CA 1
ATOM 746 C C . VAL A 1 92 ? -22.097 -7.996 19.960 1.00 95.50 92 VAL A C 1
ATOM 748 O O . VAL A 1 92 ? -22.287 -6.859 19.530 1.00 95.50 92 VAL A O 1
ATOM 751 N N . THR A 1 93 ? -22.048 -8.279 21.255 1.00 95.81 93 THR A N 1
ATOM 752 C CA . THR A 1 93 ? -22.161 -7.251 22.287 1.00 95.81 93 THR A CA 1
ATOM 753 C C . THR A 1 93 ? -20.775 -6.845 22.777 1.00 95.81 93 THR A C 1
ATOM 755 O O . THR A 1 93 ? -19.963 -7.702 23.122 1.00 95.81 93 THR A O 1
ATOM 758 N N . PHE A 1 94 ? -20.534 -5.538 22.828 1.00 95.00 94 PHE A N 1
ATOM 759 C CA . PHE A 1 94 ? -19.397 -4.924 23.503 1.00 95.00 94 PHE A CA 1
ATOM 760 C C . PHE A 1 94 ? -19.902 -4.218 24.757 1.00 95.00 94 PHE A C 1
ATOM 762 O O . PHE A 1 94 ? -20.793 -3.369 24.658 1.00 95.00 94 PHE A O 1
ATOM 769 N N . THR A 1 95 ? -19.334 -4.548 25.913 1.00 92.06 95 THR A N 1
ATOM 770 C CA . THR A 1 95 ? -19.653 -3.904 27.193 1.00 92.06 95 THR A CA 1
ATOM 771 C C . THR A 1 95 ? -18.422 -3.248 27.806 1.00 92.06 95 THR A C 1
ATOM 773 O O . THR A 1 95 ? -17.322 -3.803 27.808 1.00 92.06 95 THR A O 1
ATOM 776 N N . SER A 1 96 ? -18.621 -2.040 28.330 1.00 88.88 96 SER A N 1
ATOM 777 C CA . SER A 1 96 ? -17.643 -1.293 29.123 1.00 88.88 96 SER A CA 1
ATOM 778 C C . SER A 1 96 ? -18.401 -0.512 30.200 1.00 88.88 96 SER A C 1
ATOM 780 O O . SER A 1 96 ? -19.018 0.514 29.911 1.00 88.88 96 SER A O 1
ATOM 782 N N . GLU A 1 97 ? -18.375 -1.013 31.439 1.00 83.44 97 GLU A N 1
ATOM 783 C CA . GLU A 1 97 ? -19.234 -0.560 32.549 1.00 83.44 97 GLU A CA 1
ATOM 784 C C . GLU A 1 97 ? -20.726 -0.467 32.175 1.00 83.44 97 GLU A C 1
ATOM 786 O O . GLU A 1 97 ? -21.392 -1.485 32.024 1.00 83.44 97 GLU A O 1
ATOM 791 N N . HIS A 1 98 ? -21.247 0.758 32.044 1.00 80.50 98 HIS A N 1
ATOM 792 C CA . HIS A 1 98 ? -22.650 1.085 31.800 1.00 80.50 98 HIS A CA 1
ATOM 793 C C . HIS A 1 98 ? -22.939 1.339 30.318 1.00 80.50 98 HIS A C 1
ATOM 795 O O . HIS A 1 98 ? -24.057 1.702 29.955 1.00 80.50 98 HIS A O 1
ATOM 801 N N . GLN A 1 99 ? -21.928 1.199 29.458 1.00 85.31 99 GLN A N 1
ATOM 802 C CA . GLN A 1 99 ? -22.070 1.363 28.021 1.00 85.31 99 GLN A CA 1
ATOM 803 C C . GLN A 1 99 ? -22.120 -0.002 27.350 1.00 85.31 99 GLN A C 1
ATOM 805 O O . GLN A 1 99 ? -21.278 -0.871 27.590 1.00 85.31 99 GLN A O 1
ATOM 810 N N . GLN A 1 100 ? -23.110 -0.157 26.479 1.00 90.56 100 GLN A N 1
ATOM 811 C CA . GLN A 1 100 ? -23.305 -1.344 25.670 1.00 90.56 100 GLN A CA 1
ATOM 812 C C . GLN A 1 100 ? -23.471 -0.934 24.208 1.00 90.56 100 GLN A C 1
ATOM 814 O O . GLN A 1 100 ? -24.282 -0.065 23.882 1.00 90.56 100 GLN A O 1
ATOM 819 N N . LEU A 1 101 ? -22.716 -1.593 23.332 1.00 92.50 101 LEU A N 1
ATOM 820 C CA . LEU A 1 101 ? -22.924 -1.562 21.890 1.00 92.50 101 LEU A CA 1
ATOM 821 C C . LEU A 1 101 ? -23.293 -2.967 21.423 1.00 92.50 101 LEU A C 1
ATOM 823 O O . LEU A 1 101 ? -22.533 -3.912 21.625 1.00 92.50 101 LEU A O 1
ATOM 827 N N . VAL A 1 102 ? -24.422 -3.086 20.732 1.00 94.69 102 VAL A N 1
ATOM 828 C CA . VAL A 1 102 ? -24.830 -4.313 20.046 1.00 94.69 102 VAL A CA 1
ATOM 829 C C . VAL A 1 102 ? -24.584 -4.165 18.547 1.00 94.69 102 VAL A C 1
ATOM 831 O O . VAL A 1 102 ? -25.185 -3.319 17.882 1.00 94.69 102 VAL A O 1
ATOM 834 N N . VAL A 1 103 ? -23.711 -5.003 17.995 1.00 95.38 103 VAL A N 1
ATOM 835 C CA . VAL A 1 103 ? -23.441 -5.082 16.558 1.00 95.38 103 VAL A CA 1
ATOM 836 C C . VAL A 1 103 ? -24.186 -6.273 15.978 1.00 95.38 103 VAL A C 1
ATOM 838 O O . VAL A 1 103 ? -23.798 -7.417 16.192 1.00 95.38 103 VAL A O 1
ATOM 841 N N . GLN A 1 104 ? -25.240 -6.010 15.215 1.00 95.88 104 GLN A N 1
ATOM 842 C CA . GLN A 1 104 ? -25.934 -7.042 14.457 1.00 95.88 104 GLN A CA 1
ATOM 843 C C . GLN A 1 104 ? -25.098 -7.398 13.234 1.00 95.88 104 GLN A C 1
ATOM 845 O O . GLN A 1 104 ? -24.817 -6.529 12.404 1.00 95.88 104 GLN A O 1
ATOM 850 N N . VAL A 1 105 ? -24.698 -8.661 13.119 1.00 95.56 105 VAL A N 1
ATOM 851 C CA . VAL A 1 105 ? -23.944 -9.150 11.962 1.00 95.56 105 VAL A CA 1
ATOM 852 C C . VAL A 1 105 ? -24.895 -9.821 10.981 1.00 95.56 105 VAL A C 1
ATOM 854 O O . VAL A 1 105 ? -25.712 -10.662 11.368 1.00 95.56 105 VAL A O 1
ATOM 857 N N . ARG A 1 106 ? -24.784 -9.444 9.707 1.00 95.88 106 ARG A N 1
ATOM 858 C CA . ARG A 1 106 ? -25.475 -10.093 8.589 1.00 95.88 106 ARG A CA 1
ATOM 859 C C . ARG A 1 106 ? -24.492 -10.452 7.489 1.00 95.88 106 ARG A C 1
ATOM 861 O O . ARG A 1 106 ? -23.560 -9.698 7.201 1.00 95.88 106 ARG A O 1
ATOM 868 N N . PHE A 1 107 ? -24.706 -11.608 6.884 1.00 95.12 107 PHE A N 1
ATOM 869 C CA . PHE A 1 107 ? -23.940 -12.114 5.772 1.00 95.12 107 PHE A CA 1
ATOM 870 C C . PHE A 1 107 ? -24.612 -11.754 4.455 1.00 95.12 107 PHE A C 1
ATOM 872 O O . PHE A 1 107 ? -25.735 -12.155 4.180 1.00 95.12 107 PHE A O 1
ATOM 879 N N . SER A 1 108 ? -23.891 -11.021 3.608 1.00 90.69 108 SER A N 1
ATOM 880 C CA . SER A 1 108 ? -24.336 -10.671 2.252 1.00 90.69 108 SER A CA 1
ATOM 881 C C . SER A 1 108 ? -23.860 -11.670 1.187 1.00 90.69 108 SER A C 1
ATOM 883 O O . SER A 1 108 ? -23.971 -11.412 -0.008 1.00 90.69 108 SER A O 1
ATOM 885 N N . GLY A 1 109 ? -23.299 -12.809 1.610 1.00 88.25 109 GLY A N 1
ATOM 886 C CA . GLY A 1 109 ? -22.745 -13.850 0.743 1.00 88.25 109 GLY A CA 1
ATOM 887 C C . GLY A 1 109 ? -21.488 -14.489 1.331 1.00 88.25 109 GLY A C 1
ATOM 888 O O . GLY A 1 109 ? -21.235 -14.389 2.531 1.00 88.25 109 GLY A O 1
ATOM 889 N N . HIS A 1 110 ? -20.677 -15.123 0.483 1.00 82.31 110 HIS A N 1
ATOM 890 C CA . HIS A 1 110 ? -19.372 -15.685 0.844 1.00 82.31 110 HIS A CA 1
ATOM 891 C C . HIS A 1 110 ? -18.246 -14.815 0.297 1.00 82.31 110 HIS A C 1
ATOM 893 O O . HIS A 1 110 ? -18.322 -14.349 -0.840 1.00 82.31 110 HIS A O 1
ATOM 899 N N . PHE A 1 111 ? -17.204 -14.590 1.096 1.00 83.62 111 PHE A N 1
ATOM 900 C CA . PHE A 1 111 ? -16.002 -13.955 0.587 1.00 83.62 111 PHE A CA 1
ATOM 901 C C . PHE A 1 111 ? -15.287 -14.962 -0.310 1.00 83.62 111 PHE A C 1
ATOM 903 O O . PHE A 1 111 ? -14.974 -16.077 0.108 1.00 83.62 111 PHE A O 1
ATOM 910 N N . VAL A 1 112 ? -15.063 -14.560 -1.553 1.00 79.06 112 VAL A N 1
ATOM 911 C CA . VAL A 1 112 ? -14.184 -15.248 -2.490 1.00 79.06 112 VAL A CA 1
ATOM 912 C C . VAL A 1 112 ? -12.920 -14.411 -2.546 1.00 79.06 112 VAL A C 1
ATOM 914 O O . VAL A 1 112 ? -13.019 -13.184 -2.532 1.00 79.06 112 VAL A O 1
ATOM 917 N N . ALA A 1 113 ? -11.754 -15.061 -2.572 1.00 75.62 113 ALA A N 1
ATOM 918 C CA . ALA A 1 113 ? -10.488 -14.349 -2.704 1.00 75.62 113 ALA A CA 1
ATOM 919 C C . ALA A 1 113 ? -10.581 -13.352 -3.876 1.00 75.62 113 ALA A C 1
ATOM 921 O O . ALA A 1 113 ? -11.198 -13.688 -4.898 1.00 75.62 113 ALA A O 1
ATOM 922 N N . PRO A 1 114 ? -10.035 -12.135 -3.723 1.00 76.94 114 PRO A N 1
ATOM 923 C CA . PRO A 1 114 ? -10.305 -11.067 -4.665 1.00 76.94 114 PRO A CA 1
ATOM 924 C C . PRO A 1 114 ? -9.785 -11.462 -6.042 1.00 76.94 114 PRO A C 1
ATOM 926 O O . PRO A 1 114 ? -8.687 -12.001 -6.176 1.00 76.94 114 PRO A O 1
ATOM 929 N N . ARG A 1 115 ? -10.584 -11.197 -7.079 1.00 79.56 115 ARG A N 1
ATOM 930 C CA . ARG A 1 115 ? -10.168 -11.483 -8.464 1.00 79.56 115 ARG A CA 1
ATOM 931 C C . ARG A 1 115 ? -9.159 -10.467 -8.996 1.00 79.56 115 ARG A C 1
ATOM 933 O O . ARG A 1 115 ? -8.528 -10.717 -10.016 1.00 79.56 115 ARG A O 1
ATOM 940 N N . ARG A 1 116 ? -9.059 -9.323 -8.320 1.00 90.12 116 ARG A N 1
ATOM 941 C CA . ARG A 1 116 ? -8.234 -8.172 -8.669 1.00 90.12 116 ARG A CA 1
ATOM 942 C C . ARG A 1 116 ? -7.186 -7.952 -7.588 1.00 90.12 116 ARG A C 1
ATOM 944 O O . ARG A 1 116 ? -7.526 -7.913 -6.408 1.00 90.12 116 ARG A O 1
ATOM 951 N N . ASP A 1 117 ? -5.943 -7.735 -7.995 1.00 93.31 117 ASP A N 1
ATOM 952 C CA . ASP A 1 117 ? -4.865 -7.405 -7.065 1.00 93.31 117 ASP A CA 1
ATOM 953 C C . ASP A 1 117 ? -4.808 -5.895 -6.794 1.00 93.31 117 ASP A C 1
ATOM 955 O O . ASP A 1 117 ? -4.908 -5.082 -7.716 1.00 93.31 117 ASP A O 1
ATOM 959 N N . LEU A 1 118 ? -4.603 -5.511 -5.529 1.00 95.56 118 LEU A N 1
ATOM 960 C CA . LEU A 1 118 ? -4.124 -4.176 -5.163 1.00 95.56 118 LEU A CA 1
ATOM 961 C C . LEU A 1 118 ? -2.619 -4.274 -4.934 1.00 95.56 118 LEU A C 1
ATOM 963 O O . LEU A 1 118 ? -2.173 -4.861 -3.947 1.00 95.56 118 LEU A O 1
ATOM 967 N N . LEU A 1 119 ? -1.850 -3.707 -5.856 1.00 95.25 119 LEU A N 1
ATOM 968 C CA . LEU A 1 119 ? -0.398 -3.657 -5.820 1.00 95.25 119 LEU A CA 1
ATOM 969 C C . LEU A 1 119 ? 0.039 -2.394 -5.076 1.00 95.25 119 LEU A C 1
ATOM 971 O O . LEU A 1 119 ? -0.259 -1.285 -5.518 1.00 95.25 119 LEU A O 1
ATOM 975 N N . ILE A 1 120 ? 0.756 -2.543 -3.958 1.00 95.00 120 ILE A N 1
ATOM 976 C CA . ILE A 1 120 ? 1.291 -1.399 -3.200 1.00 95.00 120 ILE A CA 1
ATOM 977 C C . ILE A 1 120 ? 2.809 -1.456 -3.083 1.00 95.00 120 ILE A C 1
ATOM 979 O O . ILE A 1 120 ? 3.372 -2.498 -2.745 1.00 95.00 120 ILE A O 1
ATOM 983 N N . GLY A 1 121 ? 3.460 -0.318 -3.340 1.00 93.25 121 GLY A N 1
ATOM 984 C CA . GLY A 1 121 ? 4.900 -0.170 -3.180 1.00 93.25 121 GLY A CA 1
ATOM 985 C C . GLY A 1 121 ? 5.343 -0.427 -1.741 1.00 93.25 121 GLY A C 1
ATOM 986 O O . GLY A 1 121 ? 4.770 0.119 -0.797 1.00 93.25 121 GLY A O 1
ATOM 987 N N . LEU A 1 122 ? 6.383 -1.232 -1.566 1.00 92.56 122 LEU A N 1
ATOM 988 C CA . LEU A 1 122 ? 7.063 -1.412 -0.289 1.00 92.56 122 LEU A CA 1
ATOM 989 C C . LEU A 1 122 ? 8.571 -1.283 -0.522 1.00 92.56 122 LEU A C 1
ATOM 991 O O . LEU A 1 122 ? 9.089 -1.786 -1.517 1.00 92.56 122 LEU A O 1
ATOM 995 N N . SER A 1 123 ? 9.267 -0.586 0.374 1.00 88.12 123 SER A N 1
ATOM 996 C CA . SER A 1 123 ? 10.710 -0.358 0.275 1.00 88.12 123 SER A CA 1
ATOM 997 C C . SER A 1 123 ? 11.393 -0.767 1.568 1.00 88.12 123 SER A C 1
ATOM 999 O O . SER A 1 123 ? 11.042 -0.294 2.649 1.00 88.12 123 SER A O 1
ATOM 1001 N N . TYR A 1 124 ? 12.393 -1.638 1.443 1.00 86.31 124 TYR A N 1
ATOM 1002 C CA . TYR A 1 124 ? 13.228 -2.055 2.563 1.00 86.31 124 TYR A CA 1
ATOM 1003 C C . TYR A 1 124 ? 14.010 -0.871 3.149 1.00 86.31 124 TYR A C 1
ATOM 1005 O O . TYR A 1 124 ? 13.995 -0.677 4.359 1.00 86.31 124 TYR A O 1
ATOM 1013 N N . HIS A 1 125 ? 14.579 -0.012 2.297 1.00 85.94 125 HIS A N 1
ATOM 1014 C CA . HIS A 1 125 ? 15.294 1.185 2.746 1.00 85.94 125 HIS A CA 1
ATOM 1015 C C . HIS A 1 125 ? 14.393 2.127 3.553 1.00 85.94 125 HIS A C 1
ATOM 1017 O O . HIS A 1 125 ? 14.796 2.628 4.600 1.00 85.94 125 HIS A O 1
ATOM 1023 N N . ALA A 1 126 ? 13.151 2.336 3.105 1.00 90.06 126 ALA A N 1
ATOM 1024 C CA . ALA A 1 126 ? 12.198 3.133 3.867 1.00 90.06 126 ALA A CA 1
ATOM 1025 C C . ALA A 1 126 ? 11.923 2.496 5.235 1.00 90.06 126 ALA A C 1
ATOM 1027 O O . ALA A 1 126 ? 11.991 3.197 6.238 1.00 90.06 126 ALA A O 1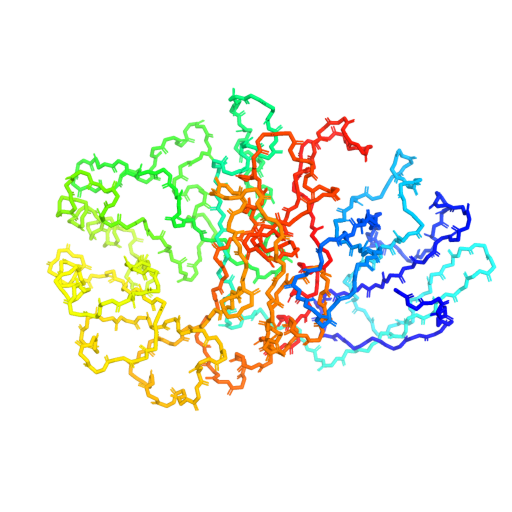
ATOM 1028 N N . ILE A 1 127 ? 11.697 1.175 5.298 1.00 91.94 127 ILE A N 1
ATOM 1029 C CA . ILE A 1 127 ? 11.512 0.439 6.563 1.00 91.94 127 ILE A CA 1
ATOM 1030 C C . ILE A 1 127 ? 12.714 0.619 7.502 1.00 91.94 127 ILE A C 1
ATOM 1032 O O . ILE A 1 127 ? 12.495 0.844 8.692 1.00 91.94 127 ILE A O 1
ATOM 1036 N N . GLU A 1 128 ? 13.949 0.575 6.992 1.00 89.44 128 GLU A N 1
ATOM 1037 C CA . GLU A 1 128 ? 15.155 0.870 7.780 1.00 89.44 128 GLU A CA 1
ATOM 1038 C C . GLU A 1 128 ? 15.118 2.276 8.379 1.00 89.44 128 GLU A C 1
ATOM 1040 O O . GLU A 1 128 ? 15.240 2.421 9.593 1.00 89.44 128 GLU A O 1
ATOM 1045 N N . GLN A 1 129 ? 14.849 3.305 7.571 1.00 89.50 129 GLN A N 1
ATOM 1046 C CA . GLN A 1 129 ? 14.724 4.685 8.066 1.00 89.50 129 GLN A CA 1
ATOM 1047 C C . GLN A 1 129 ? 13.587 4.843 9.088 1.00 89.50 129 GLN A C 1
ATOM 1049 O O . GLN A 1 129 ? 13.689 5.603 10.048 1.00 89.50 129 GLN A O 1
ATOM 1054 N N . GLY A 1 130 ? 12.496 4.095 8.916 1.00 92.00 130 GLY A N 1
ATOM 1055 C CA . GLY A 1 130 ? 11.357 4.132 9.827 1.00 92.00 130 GLY A CA 1
ATOM 1056 C C . GLY A 1 130 ? 11.645 3.534 11.199 1.00 92.00 130 GLY A C 1
ATOM 1057 O O . GLY A 1 130 ? 11.041 3.975 12.174 1.00 92.00 130 GLY A O 1
ATOM 1058 N N . HIS A 1 131 ? 12.546 2.557 11.303 1.00 92.50 131 HIS A N 1
ATOM 1059 C CA . HIS A 1 131 ? 12.828 1.831 12.549 1.00 92.50 131 HIS A CA 1
ATOM 1060 C C . HIS A 1 131 ? 14.161 2.200 13.200 1.00 92.50 131 HIS A C 1
ATOM 1062 O O . HIS A 1 131 ? 14.328 1.973 14.396 1.00 92.50 131 HIS A O 1
ATOM 1068 N N . CYS A 1 132 ? 15.079 2.815 12.460 1.00 86.62 132 CYS A N 1
ATOM 1069 C CA . CYS A 1 132 ? 16.393 3.186 12.965 1.00 86.62 132 CYS A CA 1
ATOM 1070 C C . CYS A 1 132 ? 16.569 4.715 13.015 1.00 86.62 132 CYS A C 1
ATOM 1072 O O . CYS A 1 132 ? 16.265 5.416 12.056 1.00 86.62 132 CYS A O 1
ATOM 1074 N N . ALA A 1 133 ? 17.132 5.242 14.108 1.00 74.06 133 ALA A N 1
ATOM 1075 C CA . ALA A 1 133 ? 17.534 6.655 14.192 1.00 74.06 133 ALA A CA 1
ATOM 1076 C C . ALA A 1 133 ? 18.851 6.958 13.439 1.00 74.06 133 ALA A C 1
ATOM 1078 O O . ALA A 1 133 ? 19.138 8.106 13.109 1.00 74.06 133 ALA A O 1
ATOM 1079 N N . SER A 1 134 ? 19.658 5.928 13.181 1.00 73.56 134 SER A N 1
ATOM 1080 C CA . SER A 1 134 ? 20.900 5.954 12.399 1.00 73.56 134 SER A CA 1
ATOM 1081 C C . SER A 1 134 ? 20.951 4.720 11.492 1.00 73.56 134 SER A C 1
ATOM 1083 O O . SER A 1 134 ? 20.106 3.841 11.622 1.00 73.56 134 SER A O 1
ATOM 1085 N N . ALA A 1 135 ? 21.906 4.629 10.561 1.00 72.19 135 ALA A N 1
ATOM 1086 C CA . ALA A 1 135 ? 22.009 3.470 9.671 1.00 72.19 135 ALA A CA 1
ATOM 1087 C C . ALA A 1 135 ? 22.113 2.162 10.482 1.00 72.19 135 ALA A C 1
ATOM 1089 O O . ALA A 1 135 ? 23.115 1.921 11.157 1.00 72.19 135 ALA A O 1
ATOM 1090 N N . CYS A 1 136 ? 21.065 1.338 10.428 1.00 78.06 136 CYS A N 1
ATOM 1091 C CA . CYS A 1 136 ? 20.993 0.054 11.109 1.00 78.06 136 CYS A CA 1
ATOM 1092 C C . CYS A 1 136 ? 20.413 -0.998 10.166 1.00 78.06 136 CYS A C 1
ATOM 1094 O O . CYS A 1 136 ? 19.598 -0.680 9.304 1.00 78.06 136 CYS A O 1
ATOM 1096 N N . GLN A 1 137 ? 20.866 -2.243 10.308 1.00 73.62 137 GLN A N 1
ATOM 1097 C CA . GLN A 1 137 ? 20.310 -3.350 9.540 1.00 73.62 137 GLN A CA 1
ATOM 1098 C C . GLN A 1 137 ? 19.034 -3.816 10.228 1.00 73.62 137 GLN A C 1
ATOM 1100 O O . GLN A 1 137 ? 19.071 -4.373 11.329 1.00 73.62 137 GLN A O 1
ATOM 1105 N N . VAL A 1 138 ? 17.898 -3.569 9.583 1.00 79.56 138 VAL A N 1
ATOM 1106 C CA . VAL A 1 138 ? 16.622 -4.097 10.054 1.00 79.56 138 VAL A CA 1
ATOM 1107 C C . VAL A 1 138 ? 16.606 -5.612 9.888 1.00 79.56 138 VAL A C 1
ATOM 1109 O O . VAL A 1 138 ? 17.045 -6.164 8.882 1.00 79.56 138 VAL A O 1
ATOM 1112 N N . ASN A 1 139 ? 16.057 -6.307 10.883 1.00 83.12 139 ASN A N 1
ATOM 1113 C CA . ASN A 1 139 ? 15.906 -7.752 10.816 1.00 83.12 139 ASN A CA 1
ATOM 1114 C C . ASN A 1 139 ? 15.043 -8.141 9.587 1.00 83.12 139 ASN A C 1
ATOM 1116 O O . ASN A 1 139 ? 13.925 -7.637 9.460 1.00 83.12 139 ASN A O 1
ATOM 1120 N N . PRO A 1 140 ? 15.488 -9.069 8.722 1.00 81.75 140 PRO A N 1
ATOM 1121 C CA . PRO A 1 140 ? 14.725 -9.552 7.564 1.00 81.75 140 PRO A CA 1
ATOM 1122 C C . PRO A 1 140 ? 13.298 -10.013 7.902 1.00 81.75 140 PRO A C 1
ATOM 1124 O O . PRO A 1 140 ? 12.365 -9.827 7.118 1.00 81.75 140 PRO A O 1
ATOM 1127 N N . SER A 1 141 ? 13.096 -10.559 9.106 1.00 88.31 141 SER A N 1
ATOM 1128 C CA . SER A 1 141 ? 11.766 -10.937 9.595 1.00 88.31 141 SER A CA 1
ATOM 1129 C C . SER A 1 141 ? 10.816 -9.742 9.716 1.00 88.31 141 SER A C 1
ATOM 1131 O O . SER A 1 141 ? 9.614 -9.910 9.528 1.00 88.31 141 SER A O 1
ATOM 1133 N N . LEU A 1 142 ? 11.316 -8.525 9.957 1.00 91.69 142 LEU A N 1
ATOM 1134 C CA . LEU A 1 142 ? 10.486 -7.326 10.009 1.00 91.69 142 LEU A CA 1
ATOM 1135 C C . LEU A 1 142 ? 9.907 -7.009 8.628 1.00 91.69 142 LEU A C 1
ATOM 1137 O O . LEU A 1 142 ? 8.702 -6.798 8.517 1.00 91.69 142 LEU A O 1
ATOM 1141 N N . LEU A 1 143 ? 10.707 -7.076 7.557 1.00 90.38 143 LEU A N 1
ATOM 1142 C CA . LEU A 1 143 ? 10.193 -6.936 6.188 1.00 90.38 143 LEU A CA 1
ATOM 1143 C C . LEU A 1 143 ? 9.093 -7.969 5.902 1.00 90.38 143 LEU A C 1
ATOM 1145 O O . LEU A 1 143 ? 8.035 -7.625 5.371 1.00 90.38 143 LEU A O 1
ATOM 1149 N N . GLN A 1 144 ? 9.308 -9.225 6.301 1.00 90.00 144 GLN A N 1
ATOM 1150 C CA . GLN A 1 144 ? 8.306 -10.281 6.149 1.00 90.00 144 GLN A CA 1
ATOM 1151 C C . GLN A 1 144 ? 7.026 -9.982 6.941 1.00 90.00 144 GLN A C 1
ATOM 1153 O O . GLN A 1 144 ? 5.932 -10.262 6.447 1.00 90.00 144 GLN A O 1
ATOM 1158 N N . GLN A 1 145 ? 7.123 -9.369 8.125 1.00 94.94 145 GLN A N 1
ATOM 1159 C CA . GLN A 1 145 ? 5.954 -8.915 8.883 1.00 94.94 145 GLN A CA 1
ATOM 1160 C C . GLN A 1 145 ? 5.180 -7.822 8.132 1.00 94.94 145 GLN A C 1
ATOM 1162 O O . GLN A 1 145 ? 3.957 -7.919 8.040 1.00 94.94 145 GLN A O 1
ATOM 1167 N N . TYR A 1 146 ? 5.859 -6.827 7.541 1.00 95.75 146 TYR A N 1
ATOM 1168 C CA . TYR A 1 146 ? 5.213 -5.793 6.711 1.00 95.75 146 TYR A CA 1
ATOM 1169 C C . TYR A 1 146 ? 4.456 -6.417 5.533 1.00 95.75 146 TYR A C 1
ATOM 1171 O O . TYR A 1 146 ? 3.276 -6.134 5.317 1.00 95.75 146 TYR A O 1
ATOM 1179 N N . GLN A 1 147 ? 5.113 -7.319 4.800 1.00 93.56 147 GLN A N 1
ATOM 1180 C CA . GLN A 1 147 ? 4.495 -8.027 3.680 1.00 93.56 147 GLN A CA 1
ATOM 1181 C C . GLN A 1 147 ? 3.311 -8.891 4.126 1.00 93.56 147 GLN A C 1
ATOM 1183 O O . GLN A 1 147 ? 2.269 -8.902 3.475 1.00 93.56 147 GLN A O 1
ATOM 1188 N N . THR A 1 148 ? 3.459 -9.610 5.240 1.00 94.88 148 THR A N 1
ATOM 1189 C CA . THR A 1 148 ? 2.400 -10.452 5.807 1.00 94.88 148 THR A CA 1
ATOM 1190 C C . THR A 1 148 ? 1.196 -9.610 6.196 1.00 94.88 148 THR A C 1
ATOM 1192 O O . THR A 1 148 ? 0.068 -9.981 5.874 1.00 94.88 148 THR A O 1
ATOM 1195 N N . LEU A 1 149 ? 1.418 -8.454 6.825 1.00 97.44 149 LEU A N 1
ATOM 1196 C CA . LEU A 1 149 ? 0.341 -7.550 7.196 1.00 97.44 149 LEU A CA 1
ATOM 1197 C C . LEU A 1 149 ? -0.406 -7.032 5.961 1.00 97.44 149 LEU A C 1
ATOM 1199 O O . LEU A 1 149 ? -1.632 -7.048 5.970 1.00 97.44 149 LEU A O 1
ATOM 1203 N N . LEU A 1 150 ? 0.285 -6.648 4.883 1.00 97.00 150 LEU A N 1
ATOM 1204 C CA . LEU A 1 150 ? -0.373 -6.259 3.625 1.00 97.00 150 LEU A CA 1
ATOM 1205 C C . LEU A 1 150 ? -1.184 -7.414 3.019 1.00 97.00 150 LEU A C 1
ATOM 1207 O O . LEU A 1 150 ? -2.363 -7.238 2.712 1.00 97.00 150 LEU A O 1
ATOM 1211 N N . ARG A 1 151 ? -0.616 -8.623 2.943 1.00 94.81 151 ARG A N 1
ATOM 1212 C CA . ARG A 1 151 ? -1.317 -9.804 2.403 1.00 94.81 151 ARG A CA 1
ATOM 1213 C C . ARG A 1 151 ? -2.555 -10.181 3.225 1.00 94.81 151 ARG A C 1
ATOM 1215 O O . ARG A 1 151 ? -3.576 -10.539 2.652 1.00 94.81 151 ARG A O 1
ATOM 1222 N N . GLN A 1 152 ? -2.516 -10.023 4.551 1.00 94.62 152 GLN A N 1
ATOM 1223 C CA . GLN A 1 152 ? -3.692 -10.180 5.427 1.00 94.62 152 GLN A CA 1
ATOM 1224 C C . GLN A 1 152 ? -4.811 -9.156 5.146 1.00 94.62 152 GLN A C 1
ATOM 1226 O O . GLN A 1 152 ? -5.934 -9.328 5.622 1.00 94.62 152 GLN A O 1
ATOM 1231 N N . HIS A 1 153 ? -4.509 -8.088 4.404 1.00 96.62 153 HIS A N 1
ATOM 1232 C CA . HIS A 1 153 ? -5.458 -7.079 3.930 1.00 96.62 153 HIS A CA 1
ATOM 1233 C C . HIS A 1 153 ? -5.752 -7.208 2.431 1.00 96.62 153 HIS A C 1
ATOM 1235 O O . HIS A 1 153 ? -6.275 -6.269 1.838 1.00 96.62 153 HIS A O 1
ATOM 1241 N N . HIS A 1 154 ? -5.452 -8.372 1.841 1.00 95.25 154 HIS A N 1
ATOM 1242 C CA . HIS A 1 154 ? -5.629 -8.666 0.414 1.00 95.25 154 HIS A CA 1
ATOM 1243 C C . HIS A 1 154 ? -4.838 -7.724 -0.501 1.00 95.25 154 HIS A C 1
ATOM 1245 O O . HIS A 1 154 ? -5.252 -7.424 -1.618 1.00 95.25 154 HIS A O 1
ATOM 1251 N N . ILE A 1 155 ? -3.698 -7.237 -0.008 1.00 95.56 155 ILE A N 1
ATOM 1252 C CA . ILE A 1 155 ? -2.803 -6.344 -0.735 1.00 95.56 155 ILE A CA 1
ATOM 1253 C C . ILE A 1 155 ? -1.526 -7.093 -1.082 1.00 95.56 155 ILE A C 1
ATOM 1255 O O . ILE A 1 155 ? -0.870 -7.681 -0.217 1.00 95.56 155 ILE A O 1
ATOM 1259 N N . GLN A 1 156 ? -1.153 -7.024 -2.354 1.00 93.62 156 GLN A N 1
ATOM 1260 C CA . GLN A 1 156 ? 0.088 -7.580 -2.850 1.00 93.62 156 GLN A CA 1
ATOM 1261 C C . GLN A 1 156 ? 1.177 -6.499 -2.772 1.00 93.62 156 GLN A C 1
ATOM 1263 O O . GLN A 1 156 ? 1.131 -5.525 -3.528 1.00 93.62 156 GLN A O 1
ATOM 1268 N N . PRO A 1 157 ? 2.181 -6.633 -1.887 1.00 92.69 157 PRO A N 1
ATOM 1269 C CA . PRO A 1 157 ? 3.333 -5.753 -1.953 1.00 92.69 157 PRO A CA 1
ATOM 1270 C C . PRO A 1 157 ? 4.071 -5.994 -3.270 1.00 92.69 157 PRO A C 1
ATOM 1272 O O . PRO A 1 157 ? 4.310 -7.142 -3.663 1.00 92.69 157 PRO A O 1
ATOM 1275 N N . PHE A 1 158 ? 4.468 -4.916 -3.928 1.00 88.88 158 PHE A N 1
ATOM 1276 C CA . PHE A 1 158 ? 5.452 -4.955 -4.999 1.00 88.88 158 PHE A CA 1
ATOM 1277 C C . PHE A 1 158 ? 6.558 -3.965 -4.665 1.00 88.88 158 PHE A C 1
ATOM 1279 O O . PHE A 1 158 ? 6.335 -2.953 -4.006 1.00 88.88 158 PHE A O 1
ATOM 1286 N N . HIS A 1 159 ? 7.773 -4.252 -5.101 1.00 74.81 159 HIS A N 1
ATOM 1287 C CA . HIS A 1 159 ? 8.922 -3.458 -4.701 1.00 74.81 159 HIS A CA 1
ATOM 1288 C C . HIS A 1 159 ? 9.612 -2.997 -5.980 1.00 74.81 159 HIS A C 1
ATOM 1290 O O . HIS A 1 159 ? 10.469 -3.658 -6.546 1.00 74.81 159 HIS A O 1
ATOM 1296 N N . HIS A 1 160 ? 9.167 -1.868 -6.512 1.00 59.78 160 HIS A N 1
ATOM 1297 C CA . HIS A 1 160 ? 9.772 -1.288 -7.714 1.00 59.78 160 HIS A CA 1
ATOM 1298 C C . HIS A 1 160 ? 10.960 -0.362 -7.395 1.00 59.78 160 HIS A C 1
ATOM 1300 O O . HIS A 1 160 ? 11.678 0.043 -8.306 1.00 59.78 160 HIS A O 1
ATOM 1306 N N . TRP A 1 161 ? 11.189 -0.078 -6.105 1.00 60.09 161 TRP A N 1
ATOM 1307 C CA . TRP A 1 161 ? 12.302 0.721 -5.566 1.00 60.09 161 TRP A CA 1
ATOM 1308 C C . TRP A 1 161 ? 13.317 -0.149 -4.799 1.00 60.09 161 TRP A C 1
ATOM 1310 O O . TRP A 1 161 ? 13.966 0.334 -3.873 1.00 60.09 161 TRP A O 1
ATOM 1320 N N . ILE A 1 162 ? 13.419 -1.448 -5.119 1.00 58.34 162 ILE A N 1
ATOM 1321 C CA . ILE A 1 162 ? 14.435 -2.323 -4.504 1.00 58.34 162 ILE A CA 1
ATOM 1322 C C . ILE A 1 162 ? 15.820 -1.850 -4.939 1.00 58.34 162 ILE A C 1
ATOM 1324 O O . ILE A 1 162 ? 15.998 -1.281 -6.020 1.00 58.34 162 ILE A O 1
ATOM 1328 N N . LEU A 1 163 ? 16.799 -2.168 -4.097 1.00 65.75 163 LEU A N 1
ATOM 1329 C CA . LEU A 1 163 ? 18.195 -2.283 -4.487 1.00 65.75 163 LEU A CA 1
ATOM 1330 C C . LEU A 1 163 ? 18.327 -2.950 -5.875 1.00 65.75 163 LEU A C 1
ATOM 1332 O O . LEU A 1 163 ? 17.627 -3.930 -6.154 1.00 65.75 163 LEU A O 1
ATOM 1336 N N . PRO A 1 164 ? 19.208 -2.437 -6.747 1.00 79.62 164 PRO A N 1
ATOM 1337 C CA . PRO A 1 164 ? 19.524 -3.090 -8.009 1.00 79.62 164 PRO A CA 1
ATOM 1338 C C . PRO A 1 164 ? 19.852 -4.574 -7.795 1.00 79.62 164 PRO A C 1
ATOM 1340 O O . PRO A 1 164 ? 20.641 -4.920 -6.917 1.00 79.62 164 PRO A O 1
ATOM 1343 N N . ILE A 1 165 ? 19.236 -5.445 -8.591 1.00 90.00 165 ILE A N 1
ATOM 1344 C CA . ILE A 1 165 ? 19.502 -6.884 -8.585 1.00 90.00 165 ILE A CA 1
ATOM 1345 C C . ILE A 1 165 ? 20.727 -7.111 -9.468 1.00 90.00 165 ILE A C 1
ATOM 1347 O O . ILE A 1 165 ? 20.725 -6.722 -10.636 1.00 90.00 165 ILE A O 1
ATOM 1351 N N . GLY A 1 166 ? 21.778 -7.711 -8.910 1.00 92.69 166 GLY A N 1
ATOM 1352 C CA . GLY A 1 166 ? 23.008 -7.995 -9.648 1.00 92.69 166 GLY A CA 1
ATOM 1353 C C . GLY A 1 166 ? 22.774 -8.898 -10.861 1.00 92.69 166 GLY A C 1
ATOM 1354 O O . GLY A 1 166 ? 21.745 -9.563 -10.967 1.00 92.69 166 GLY A O 1
ATOM 1355 N N . ILE A 1 167 ? 23.739 -8.931 -11.779 1.00 96.06 167 ILE A N 1
ATOM 1356 C CA . ILE A 1 167 ? 23.753 -9.884 -12.894 1.00 96.06 167 ILE A CA 1
ATOM 1357 C C . ILE A 1 167 ? 24.802 -10.954 -12.585 1.00 96.06 167 ILE A C 1
ATOM 1359 O O . ILE A 1 167 ? 25.965 -10.622 -12.363 1.00 96.06 167 ILE A O 1
ATOM 1363 N N . GLN A 1 168 ? 24.400 -12.221 -12.624 1.00 96.12 168 GLN A N 1
ATOM 1364 C CA . GLN A 1 168 ? 25.265 -13.390 -12.498 1.00 96.12 168 GLN A CA 1
ATOM 1365 C C . GLN A 1 168 ? 24.992 -14.354 -13.658 1.00 96.12 168 GLN A C 1
ATOM 1367 O O . GLN A 1 168 ? 23.844 -14.703 -13.930 1.00 96.12 168 GLN A O 1
ATOM 1372 N N . ASP A 1 169 ? 26.048 -14.775 -14.361 1.00 89.94 169 ASP A N 1
ATOM 1373 C CA . ASP A 1 169 ? 25.985 -15.781 -15.432 1.00 89.94 169 ASP A CA 1
ATOM 1374 C C . ASP A 1 169 ? 24.854 -15.529 -16.445 1.00 89.94 169 ASP A C 1
ATOM 1376 O O . ASP A 1 169 ? 24.087 -16.426 -16.794 1.00 89.94 169 ASP A O 1
ATOM 1380 N N . THR A 1 170 ? 24.738 -14.278 -16.913 1.00 95.31 170 THR A N 1
ATOM 1381 C CA . THR A 1 170 ? 23.723 -13.782 -17.871 1.00 95.31 170 THR A CA 1
ATOM 1382 C C . THR A 1 170 ? 22.281 -13.703 -17.362 1.00 95.31 170 THR A C 1
ATOM 1384 O O . THR A 1 170 ? 21.376 -13.460 -18.159 1.00 95.31 170 THR A O 1
ATOM 1387 N N . ARG A 1 171 ? 22.048 -13.879 -16.061 1.00 97.69 171 ARG A N 1
ATOM 1388 C CA . ARG A 1 171 ? 20.739 -13.756 -15.403 1.00 97.69 171 ARG A CA 1
ATOM 1389 C C . ARG A 1 171 ? 20.808 -12.749 -14.265 1.00 97.69 171 ARG A C 1
ATOM 1391 O O . ARG A 1 171 ? 21.886 -12.405 -13.798 1.00 97.69 171 ARG A O 1
ATOM 1398 N N . LEU A 1 172 ? 19.657 -12.269 -13.816 1.00 96.62 172 LEU A N 1
ATOM 1399 C CA . LEU A 1 172 ? 19.562 -11.564 -12.543 1.00 96.62 172 LEU A CA 1
ATOM 1400 C C . LEU A 1 172 ? 19.845 -12.531 -11.387 1.00 96.62 172 LEU A C 1
ATOM 1402 O O . LEU A 1 172 ? 19.247 -13.608 -11.324 1.00 96.62 172 LEU A O 1
ATOM 1406 N N . ASP A 1 173 ? 20.713 -12.119 -10.468 1.00 95.56 173 ASP A N 1
ATOM 1407 C CA . ASP A 1 173 ? 21.009 -12.824 -9.223 1.00 95.56 173 ASP A CA 1
ATOM 1408 C C . ASP A 1 173 ? 19.881 -12.588 -8.206 1.00 95.56 173 ASP A C 1
ATOM 1410 O O . ASP A 1 173 ? 19.950 -11.746 -7.310 1.00 95.56 173 ASP A O 1
ATOM 1414 N N . ILE A 1 174 ? 18.776 -13.308 -8.399 1.00 93.81 174 ILE A N 1
ATOM 1415 C CA . ILE A 1 174 ? 17.583 -13.224 -7.543 1.00 93.81 174 ILE A CA 1
ATOM 1416 C C . ILE A 1 174 ? 17.720 -14.002 -6.227 1.00 93.81 174 ILE A C 1
ATOM 1418 O O . ILE A 1 174 ? 16.812 -13.945 -5.390 1.00 93.81 174 ILE A O 1
ATOM 1422 N N . ASP A 1 175 ? 18.840 -14.700 -6.045 1.00 93.88 175 ASP A N 1
ATOM 1423 C CA . ASP A 1 175 ? 19.189 -15.460 -4.847 1.00 93.88 175 ASP A CA 1
ATOM 1424 C C . ASP A 1 175 ? 20.250 -14.742 -3.987 1.00 93.88 175 ASP A C 1
ATOM 1426 O O . ASP A 1 175 ? 20.438 -15.102 -2.823 1.00 93.88 175 ASP A O 1
ATOM 1430 N N . ALA A 1 176 ? 20.840 -13.649 -4.488 1.00 90.19 176 ALA A N 1
ATOM 1431 C CA . ALA A 1 176 ? 21.675 -12.724 -3.727 1.00 90.19 176 ALA A CA 1
ATOM 1432 C C . ALA A 1 176 ? 21.079 -12.415 -2.345 1.00 90.19 176 ALA A C 1
ATOM 1434 O O . ALA A 1 176 ? 19.947 -11.939 -2.221 1.00 90.19 176 ALA A O 1
ATOM 1435 N N . GLY A 1 177 ? 21.858 -12.665 -1.290 1.00 83.12 177 GLY A N 1
ATOM 1436 C CA . GLY A 1 177 ? 21.436 -12.397 0.085 1.00 83.12 177 GLY A CA 1
ATOM 1437 C C . GLY A 1 177 ? 20.530 -13.454 0.720 1.00 83.12 177 GLY A C 1
ATOM 1438 O O . GLY A 1 177 ? 19.962 -13.197 1.783 1.00 83.12 177 GLY A O 1
ATOM 1439 N N . GLN A 1 178 ? 20.402 -14.638 0.110 1.00 86.06 178 GLN A N 1
ATOM 1440 C CA . GLN A 1 178 ? 19.605 -15.751 0.638 1.00 86.06 178 GLN A CA 1
ATOM 1441 C C . GLN A 1 178 ? 19.982 -16.145 2.074 1.00 86.06 178 GLN A C 1
ATOM 1443 O O . GLN A 1 178 ? 19.086 -16.394 2.886 1.00 86.06 178 GLN A O 1
ATOM 1448 N N . ASP A 1 179 ? 21.278 -16.159 2.401 1.00 82.00 179 ASP A N 1
ATOM 1449 C CA . ASP A 1 179 ? 21.791 -16.502 3.740 1.00 82.00 179 ASP A CA 1
ATOM 1450 C C . ASP A 1 179 ? 21.303 -15.537 4.824 1.00 82.00 179 ASP A C 1
ATOM 1452 O O . ASP A 1 179 ? 21.187 -15.887 5.996 1.00 82.00 179 ASP A O 1
ATOM 1456 N N . ASN A 1 180 ? 20.954 -14.324 4.410 1.00 78.25 180 ASN A N 1
ATOM 1457 C CA . ASN A 1 180 ? 20.417 -13.285 5.265 1.00 78.25 180 ASN A CA 1
ATOM 1458 C C . ASN A 1 180 ? 18.889 -13.161 5.137 1.00 78.25 180 ASN A C 1
ATOM 1460 O O . ASN A 1 180 ? 18.312 -12.211 5.648 1.00 78.25 180 ASN A O 1
ATOM 1464 N N . GLY A 1 181 ? 18.206 -14.070 4.436 1.00 78.00 181 GLY A N 1
ATOM 1465 C CA . GLY A 1 181 ? 16.742 -14.102 4.365 1.00 78.00 181 GLY A CA 1
ATOM 1466 C C . GLY A 1 181 ? 16.083 -12.974 3.558 1.00 78.00 181 GLY A C 1
ATOM 1467 O O . GLY A 1 181 ? 14.874 -12.766 3.705 1.00 78.00 181 GLY A O 1
ATOM 1468 N N . TYR A 1 182 ? 16.844 -12.231 2.743 1.00 80.44 182 TYR A N 1
ATOM 1469 C CA . TYR A 1 182 ? 16.343 -11.076 1.986 1.00 80.44 182 TYR A CA 1
ATOM 1470 C C . TYR A 1 182 ? 16.441 -11.214 0.463 1.00 80.44 182 TYR A C 1
ATOM 1472 O O . TYR A 1 182 ? 16.214 -10.227 -0.238 1.00 80.44 182 TYR A O 1
ATOM 1480 N N . SER A 1 183 ? 16.727 -12.405 -0.077 1.00 88.31 183 SER A N 1
ATOM 1481 C CA . SER A 1 183 ? 16.831 -12.547 -1.534 1.00 88.31 183 SER A CA 1
ATOM 1482 C C . SER A 1 183 ? 15.525 -12.183 -2.237 1.00 88.31 183 SER A C 1
ATOM 1484 O O . SER A 1 183 ? 14.432 -12.304 -1.663 1.00 88.31 183 SER A O 1
ATOM 1486 N N . PHE A 1 184 ? 15.612 -11.739 -3.495 1.00 89.81 184 PHE A N 1
ATOM 1487 C CA . PHE A 1 184 ? 14.426 -11.424 -4.294 1.00 89.81 184 PHE A CA 1
ATOM 1488 C C . PHE A 1 184 ? 13.479 -12.629 -4.339 1.00 89.81 184 PHE A C 1
ATOM 1490 O O . PHE A 1 184 ? 12.274 -12.484 -4.128 1.00 89.81 184 PHE A O 1
ATOM 1497 N N . ARG A 1 185 ? 14.018 -13.845 -4.494 1.00 91.19 185 ARG A N 1
ATOM 1498 C CA . ARG A 1 185 ? 13.231 -15.080 -4.463 1.00 91.19 185 ARG A CA 1
ATOM 1499 C C . ARG A 1 185 ? 12.469 -15.254 -3.148 1.00 91.19 185 ARG A C 1
ATOM 1501 O O . ARG A 1 185 ? 11.255 -15.473 -3.176 1.00 91.19 185 ARG A O 1
ATOM 1508 N N . GLN A 1 186 ? 13.145 -15.123 -2.007 1.00 87.19 186 GLN A N 1
ATOM 1509 C CA . GLN A 1 186 ? 12.530 -15.296 -0.684 1.00 87.19 186 GLN A CA 1
ATOM 1510 C C . GLN A 1 186 ? 11.469 -14.229 -0.391 1.00 87.19 186 GLN A C 1
ATOM 1512 O O . GLN A 1 186 ? 10.425 -14.526 0.188 1.00 87.19 186 GLN A O 1
ATOM 1517 N N . THR A 1 187 ? 11.717 -12.987 -0.803 1.00 83.06 187 THR A N 1
ATOM 1518 C CA . THR A 1 187 ? 10.877 -11.841 -0.433 1.00 83.06 187 THR A CA 1
ATOM 1519 C C . THR A 1 187 ? 9.757 -11.553 -1.438 1.00 83.06 187 THR A C 1
ATOM 1521 O O . THR A 1 187 ? 8.728 -11.002 -1.043 1.00 83.06 187 THR A O 1
ATOM 1524 N N . HIS A 1 188 ? 9.902 -11.948 -2.707 1.00 84.81 188 HIS A N 1
ATOM 1525 C CA . HIS A 1 188 ? 8.961 -11.608 -3.787 1.00 84.81 188 HIS A CA 1
ATOM 1526 C C . HIS A 1 188 ? 8.303 -12.827 -4.425 1.00 84.81 188 HIS A C 1
ATOM 1528 O O . HIS A 1 188 ? 7.100 -12.806 -4.681 1.00 84.81 188 HIS A O 1
ATOM 1534 N N . LEU A 1 189 ? 9.063 -13.897 -4.670 1.00 89.56 189 LEU A N 1
ATOM 1535 C CA . LEU A 1 189 ? 8.562 -15.064 -5.404 1.00 89.56 189 LEU A CA 1
ATOM 1536 C C . LEU A 1 189 ? 7.948 -16.129 -4.490 1.00 89.56 189 LEU A C 1
ATOM 1538 O O . LEU A 1 189 ? 7.064 -16.866 -4.926 1.00 89.56 189 LEU A O 1
ATOM 1542 N N . ALA A 1 190 ? 8.349 -16.183 -3.217 1.00 86.69 190 ALA A N 1
ATOM 1543 C CA . ALA A 1 190 ? 7.879 -17.192 -2.265 1.00 86.69 190 ALA A CA 1
ATOM 1544 C C . ALA A 1 190 ? 6.347 -17.223 -2.106 1.00 86.69 190 ALA A C 1
ATOM 1546 O O . ALA A 1 190 ? 5.766 -18.295 -1.941 1.00 86.69 190 ALA A O 1
ATOM 1547 N N . SER A 1 191 ? 5.673 -16.070 -2.214 1.00 83.31 191 SER A N 1
ATOM 1548 C CA . SER A 1 191 ? 4.208 -15.991 -2.131 1.00 83.31 191 SER A CA 1
ATOM 1549 C C . SER A 1 191 ? 3.482 -16.302 -3.442 1.00 83.31 191 SER A C 1
ATOM 1551 O O . SER A 1 191 ? 2.263 -16.180 -3.480 1.00 83.31 191 SER A O 1
ATOM 1553 N N . ARG A 1 192 ? 4.208 -16.669 -4.510 1.00 85.88 192 ARG A N 1
ATOM 1554 C CA . ARG A 1 192 ? 3.674 -16.969 -5.851 1.00 85.88 192 ARG A CA 1
ATOM 1555 C C . ARG A 1 192 ? 2.669 -15.916 -6.349 1.00 85.88 192 ARG A C 1
ATOM 1557 O O . ARG A 1 192 ? 1.539 -16.273 -6.684 1.00 85.88 192 ARG A O 1
ATOM 1564 N N . PRO A 1 193 ? 3.045 -14.627 -6.373 1.00 87.50 193 PRO A N 1
ATOM 1565 C CA . PRO A 1 193 ? 2.112 -13.573 -6.743 1.00 87.50 193 PRO A CA 1
ATOM 1566 C C . PRO A 1 193 ? 1.658 -13.710 -8.203 1.00 87.50 193 PRO A C 1
ATOM 1568 O O . PRO A 1 193 ? 2.369 -14.264 -9.048 1.00 87.50 193 PRO A O 1
ATOM 1571 N N . ASN A 1 194 ? 0.484 -13.159 -8.511 1.00 90.62 194 ASN A N 1
ATOM 1572 C CA . ASN A 1 194 ? 0.002 -13.055 -9.892 1.00 90.62 194 ASN A CA 1
ATOM 1573 C C . ASN A 1 194 ? 0.886 -12.123 -10.732 1.00 90.62 194 ASN A C 1
ATOM 1575 O O . ASN A 1 194 ? 1.035 -12.333 -11.933 1.00 90.62 194 ASN A O 1
ATOM 1579 N N . TRP A 1 195 ? 1.508 -11.137 -10.081 1.00 93.12 195 TRP A N 1
ATOM 1580 C CA . TRP A 1 195 ? 2.342 -10.114 -10.700 1.00 93.12 195 TRP A CA 1
ATOM 1581 C C . TRP A 1 195 ? 3.703 -10.046 -10.021 1.00 93.12 195 TRP A C 1
ATOM 1583 O O . TRP A 1 195 ? 3.785 -9.930 -8.797 1.00 93.12 195 TRP A O 1
ATOM 1593 N N . VAL A 1 196 ? 4.772 -10.062 -10.814 1.00 94.12 196 VAL A N 1
ATOM 1594 C CA . VAL A 1 196 ? 6.148 -9.938 -10.319 1.00 94.12 196 VAL A CA 1
ATOM 1595 C C . VAL A 1 196 ? 6.761 -8.669 -10.892 1.00 94.12 196 VAL A C 1
ATOM 1597 O O . VAL A 1 196 ? 7.047 -8.602 -12.084 1.00 94.12 196 VAL A O 1
ATOM 1600 N N . ALA A 1 197 ? 6.943 -7.662 -10.041 1.00 93.69 197 ALA A N 1
ATOM 1601 C CA . ALA A 1 197 ? 7.556 -6.403 -10.438 1.00 93.69 197 ALA A CA 1
ATOM 1602 C C . ALA A 1 197 ? 9.082 -6.524 -10.455 1.00 93.69 197 ALA A C 1
ATOM 1604 O O . ALA A 1 197 ? 9.668 -7.020 -9.491 1.00 93.69 197 ALA A O 1
ATOM 1605 N N . PHE A 1 198 ? 9.710 -6.006 -11.506 1.00 94.38 198 PHE A N 1
ATOM 1606 C CA . PHE A 1 198 ? 11.159 -5.861 -11.606 1.00 94.38 198 PHE A CA 1
ATOM 1607 C C . PHE A 1 198 ? 11.575 -4.379 -11.663 1.00 94.38 198 PHE A C 1
ATOM 1609 O O . PHE A 1 198 ? 10.770 -3.524 -12.056 1.00 94.38 198 PHE A O 1
ATOM 1616 N N . PRO A 1 199 ? 12.819 -4.048 -11.262 1.00 92.50 199 PRO A N 1
ATOM 1617 C CA . PRO A 1 199 ? 13.340 -2.687 -11.353 1.00 92.50 199 PRO A CA 1
ATOM 1618 C C . PRO A 1 199 ? 13.404 -2.147 -12.791 1.00 92.50 199 PRO A C 1
ATOM 1620 O O . PRO A 1 199 ? 13.419 -2.884 -13.772 1.00 92.50 199 PRO A O 1
ATOM 1623 N N . ARG A 1 200 ? 13.488 -0.821 -12.923 1.00 92.38 200 ARG A N 1
ATOM 1624 C CA . ARG A 1 200 ? 13.617 -0.158 -14.228 1.00 92.38 200 ARG A CA 1
ATOM 1625 C C . ARG A 1 200 ? 15.031 -0.317 -14.777 1.00 92.38 200 ARG A C 1
ATOM 1627 O O . ARG A 1 200 ? 15.995 -0.068 -14.058 1.00 92.38 200 ARG A O 1
ATOM 1634 N N . ALA A 1 201 ? 15.155 -0.582 -16.076 1.00 94.06 201 ALA A N 1
ATOM 1635 C CA . ALA A 1 201 ? 16.453 -0.683 -16.747 1.00 94.06 201 ALA A CA 1
ATOM 1636 C C . ALA A 1 201 ? 17.312 0.588 -16.608 1.00 94.06 201 ALA A C 1
ATOM 1638 O O . ALA A 1 201 ? 18.525 0.499 -16.468 1.00 94.06 201 ALA A O 1
ATOM 1639 N N . GLN A 1 202 ? 16.684 1.768 -16.560 1.00 91.31 202 GLN A N 1
ATOM 1640 C CA . GLN A 1 202 ? 17.369 3.057 -16.384 1.00 91.31 202 GLN A CA 1
ATOM 1641 C C . GLN A 1 202 ? 18.109 3.203 -15.038 1.00 91.31 202 GLN A C 1
ATOM 1643 O O . GLN A 1 202 ? 18.877 4.143 -14.873 1.00 91.31 202 GLN A O 1
ATOM 1648 N N . HIS A 1 203 ? 17.853 2.328 -14.058 1.00 90.00 203 HIS A N 1
ATOM 1649 C CA . HIS A 1 203 ? 18.576 2.327 -12.781 1.00 90.00 203 HIS A CA 1
ATOM 1650 C C . HIS A 1 203 ? 19.899 1.547 -12.852 1.00 90.00 203 HIS A C 1
ATOM 1652 O O . HIS A 1 203 ? 20.642 1.531 -11.874 1.00 90.00 203 HIS A O 1
ATOM 1658 N N . TYR A 1 204 ? 20.196 0.904 -13.986 1.00 92.75 204 TYR A N 1
ATOM 1659 C CA . TYR A 1 204 ? 21.416 0.128 -14.185 1.00 92.75 204 TYR A CA 1
ATOM 1660 C C . TYR A 1 204 ? 22.416 0.891 -15.058 1.00 92.75 204 TYR A C 1
ATOM 1662 O O . TYR A 1 204 ? 22.003 1.539 -16.021 1.00 92.75 204 TYR A O 1
ATOM 1670 N N . PRO A 1 205 ? 23.729 0.778 -14.776 1.00 94.62 205 PRO A N 1
ATOM 1671 C CA . PRO A 1 205 ? 24.771 1.387 -15.606 1.00 94.62 205 PRO A CA 1
ATOM 1672 C C . PRO A 1 205 ? 24.747 0.915 -17.066 1.00 94.62 205 PRO A C 1
ATOM 1674 O O . PRO A 1 205 ? 25.018 1.705 -17.965 1.00 94.62 205 PRO A O 1
ATOM 1677 N N . ASP A 1 206 ? 24.395 -0.355 -17.297 1.00 96.75 206 ASP A N 1
ATOM 1678 C CA . ASP A 1 206 ? 24.164 -0.925 -18.627 1.00 96.75 206 ASP A CA 1
ATOM 1679 C C . ASP A 1 206 ? 22.720 -1.457 -18.726 1.00 96.75 206 ASP A C 1
ATOM 1681 O O . ASP A 1 206 ? 22.441 -2.607 -18.359 1.00 96.75 206 ASP A O 1
ATOM 1685 N N . PRO A 1 207 ? 21.776 -0.625 -19.209 1.00 96.38 207 PRO A N 1
ATOM 1686 C CA . PRO A 1 207 ? 20.380 -1.018 -19.361 1.00 96.38 207 PRO A CA 1
ATOM 1687 C C . PRO A 1 207 ? 20.173 -2.208 -20.307 1.00 96.38 207 PRO A C 1
ATOM 1689 O O . PRO A 1 207 ? 19.252 -2.992 -20.094 1.00 96.38 207 PRO A O 1
ATOM 1692 N N . ILE A 1 208 ? 21.003 -2.374 -21.344 1.00 98.19 208 ILE A N 1
ATOM 1693 C CA . ILE A 1 208 ? 20.837 -3.458 -22.326 1.00 98.19 208 ILE A CA 1
ATOM 1694 C C . ILE A 1 208 ? 21.286 -4.787 -21.721 1.00 98.19 208 ILE A C 1
ATOM 1696 O O . ILE A 1 208 ? 20.582 -5.791 -21.866 1.00 98.19 208 ILE A O 1
ATOM 1700 N N . ALA A 1 209 ? 22.425 -4.805 -21.022 1.00 98.12 209 ALA A N 1
ATOM 1701 C CA . ALA A 1 209 ? 22.864 -5.990 -20.290 1.00 98.12 209 ALA A CA 1
ATOM 1702 C C . ALA A 1 209 ? 21.826 -6.408 -19.239 1.00 98.12 209 ALA A C 1
ATOM 1704 O O . ALA A 1 209 ? 21.484 -7.589 -19.159 1.00 98.12 209 ALA A O 1
ATOM 1705 N N . TYR A 1 210 ? 21.263 -5.441 -18.505 1.00 97.50 210 TYR A N 1
ATOM 1706 C CA . TYR A 1 210 ? 20.175 -5.697 -17.562 1.00 97.50 210 TYR A CA 1
ATOM 1707 C C . TYR A 1 210 ? 18.945 -6.310 -18.236 1.00 97.50 210 TYR A C 1
ATOM 1709 O O . TYR A 1 210 ? 18.444 -7.324 -17.761 1.00 97.50 210 TYR A O 1
ATOM 1717 N N . LEU A 1 211 ? 18.463 -5.742 -19.346 1.00 98.50 211 LEU A N 1
ATOM 1718 C CA . LEU A 1 211 ? 17.269 -6.251 -20.029 1.00 98.50 211 LEU A CA 1
ATOM 1719 C C . LEU A 1 211 ? 17.459 -7.682 -20.540 1.00 98.50 211 LEU A C 1
ATOM 1721 O O . LEU A 1 211 ? 16.575 -8.513 -20.355 1.00 98.50 211 LEU A O 1
ATOM 1725 N N . ARG A 1 212 ? 18.632 -8.000 -21.098 1.00 98.75 212 ARG A N 1
ATOM 1726 C CA . ARG A 1 212 ? 18.964 -9.377 -21.500 1.00 98.75 212 ARG A CA 1
ATOM 1727 C C . ARG A 1 212 ? 18.979 -10.328 -20.304 1.00 98.75 212 ARG A C 1
ATOM 1729 O O . ARG A 1 212 ? 18.453 -11.433 -20.392 1.00 98.75 212 ARG A O 1
ATOM 1736 N N . ALA A 1 213 ? 19.558 -9.894 -19.184 1.00 98.56 213 ALA A N 1
ATOM 1737 C CA . ALA A 1 213 ? 19.575 -10.686 -17.961 1.00 98.56 213 ALA A CA 1
ATOM 1738 C C . ALA A 1 213 ? 18.169 -10.899 -17.387 1.00 98.56 213 ALA A C 1
ATOM 1740 O O . ALA A 1 213 ? 17.839 -12.003 -16.954 1.00 98.56 213 ALA A O 1
ATOM 1741 N N . LEU A 1 214 ? 17.332 -9.863 -17.433 1.00 98.12 214 LEU A N 1
ATOM 1742 C CA . LEU A 1 214 ? 15.937 -9.911 -17.022 1.00 98.12 214 LEU A CA 1
ATOM 1743 C C . LEU A 1 214 ? 15.131 -10.893 -17.881 1.00 98.12 214 LEU A C 1
ATOM 1745 O O . LEU A 1 214 ? 14.411 -11.713 -17.318 1.00 98.12 214 LEU A O 1
ATOM 1749 N N . GLU A 1 215 ? 15.278 -10.859 -19.208 1.00 98.75 215 GLU A N 1
ATOM 1750 C CA . GLU A 1 215 ? 14.638 -11.818 -20.119 1.00 98.75 215 GLU A CA 1
ATOM 1751 C C . GLU A 1 215 ? 15.013 -13.256 -19.765 1.00 98.75 215 GLU A C 1
ATOM 1753 O O . GLU A 1 215 ? 14.142 -14.095 -19.531 1.00 98.75 215 GLU A O 1
ATOM 1758 N N . ASN A 1 216 ? 16.316 -13.524 -19.650 1.00 98.69 216 ASN A N 1
ATOM 1759 C CA . ASN A 1 216 ? 16.824 -14.851 -19.321 1.00 98.69 216 ASN A CA 1
ATOM 1760 C C . ASN A 1 216 ? 16.290 -15.340 -17.968 1.00 98.69 216 ASN A C 1
ATOM 1762 O O . ASN A 1 216 ? 15.910 -16.504 -17.842 1.00 98.69 216 ASN A O 1
ATOM 1766 N N . THR A 1 217 ? 16.224 -14.462 -16.961 1.00 98.12 217 THR A N 1
ATOM 1767 C CA . THR A 1 217 ? 15.634 -14.787 -15.656 1.00 98.12 217 THR A CA 1
ATOM 1768 C C . THR A 1 217 ? 14.143 -15.072 -15.771 1.00 98.12 217 THR A C 1
ATOM 1770 O O . THR A 1 217 ? 13.686 -16.088 -15.260 1.00 98.12 217 THR A O 1
ATOM 1773 N N . VAL A 1 218 ? 13.371 -14.223 -16.451 1.00 98.25 218 VAL A N 1
ATOM 1774 C CA . VAL A 1 218 ? 11.917 -14.397 -16.589 1.00 98.25 218 VAL A CA 1
ATOM 1775 C C . VAL A 1 218 ? 11.575 -15.693 -17.315 1.00 98.25 218 VAL A C 1
ATOM 1777 O O . VAL A 1 218 ? 10.640 -16.383 -16.908 1.00 98.25 218 VAL A O 1
ATOM 1780 N N . VAL A 1 219 ? 12.354 -16.060 -18.334 1.00 98.31 219 VAL A N 1
ATOM 1781 C CA . VAL A 1 219 ? 12.185 -17.330 -19.043 1.00 98.31 219 VAL A CA 1
ATOM 1782 C C . VAL A 1 219 ? 12.548 -18.521 -18.160 1.00 98.31 219 VAL A C 1
ATOM 1784 O O . VAL A 1 219 ? 11.764 -19.467 -18.076 1.00 98.31 219 VAL A O 1
ATOM 1787 N N . ALA A 1 220 ? 13.698 -18.469 -17.483 1.00 97.88 220 ALA A N 1
ATOM 1788 C CA . ALA A 1 220 ? 14.173 -19.555 -16.625 1.00 97.88 220 ALA A CA 1
ATOM 1789 C C . ALA A 1 220 ? 13.269 -19.797 -15.403 1.00 97.88 220 ALA A C 1
ATOM 1791 O O . ALA A 1 220 ? 13.116 -20.933 -14.967 1.00 97.88 220 ALA A O 1
ATOM 1792 N N . GLU A 1 221 ? 12.656 -18.741 -14.868 1.00 96.81 221 GLU A N 1
ATOM 1793 C CA . GLU A 1 221 ? 11.767 -18.792 -13.701 1.00 96.81 221 GLU A CA 1
ATOM 1794 C C . GLU A 1 221 ? 10.288 -19.003 -14.070 1.00 96.81 221 GLU A C 1
ATOM 1796 O O . GLU A 1 221 ? 9.420 -18.996 -13.194 1.00 96.81 221 GLU A O 1
ATOM 1801 N N . HIS A 1 222 ? 9.978 -19.185 -15.359 1.00 96.94 222 HIS A N 1
ATOM 1802 C CA . HIS A 1 222 ? 8.614 -19.358 -15.870 1.00 96.94 222 HIS A CA 1
ATOM 1803 C C . HIS A 1 222 ? 7.657 -18.215 -15.473 1.00 96.94 222 HIS A C 1
ATOM 1805 O O . HIS A 1 222 ? 6.510 -18.437 -15.071 1.00 96.94 222 HIS A O 1
ATOM 1811 N N . LEU A 1 223 ? 8.139 -16.971 -15.555 1.00 97.06 223 LEU A N 1
ATOM 1812 C CA . LEU A 1 223 ? 7.401 -15.768 -15.153 1.00 97.06 223 LEU A CA 1
ATOM 1813 C C . LEU A 1 223 ? 6.725 -15.040 -16.327 1.00 97.06 223 LEU A C 1
ATOM 1815 O O . LEU A 1 223 ? 6.191 -13.942 -16.141 1.00 97.06 223 LEU A O 1
ATOM 1819 N N . GLN A 1 224 ? 6.723 -15.620 -17.529 1.00 97.56 224 GLN A N 1
ATOM 1820 C CA . GLN A 1 224 ? 6.072 -15.027 -18.698 1.00 97.56 224 GLN A CA 1
ATOM 1821 C C . GLN A 1 224 ? 4.583 -14.769 -18.422 1.00 97.56 224 GLN A C 1
ATOM 1823 O O . GLN A 1 224 ? 3.881 -15.589 -17.828 1.00 97.56 224 GLN A O 1
ATOM 1828 N N . GLY A 1 225 ? 4.099 -13.591 -18.821 1.00 95.31 225 GLY A N 1
ATOM 1829 C CA . GLY A 1 225 ? 2.725 -13.152 -18.553 1.00 95.31 225 GLY A CA 1
ATOM 1830 C C . GLY A 1 225 ? 2.447 -12.713 -17.108 1.00 95.31 225 GLY A C 1
ATOM 1831 O O . GLY A 1 225 ? 1.321 -12.304 -16.827 1.00 95.31 225 GLY A O 1
ATOM 1832 N N . LYS A 1 226 ? 3.451 -12.756 -16.216 1.00 95.31 226 LYS A N 1
ATOM 1833 C CA . LYS A 1 226 ? 3.389 -12.268 -14.822 1.00 95.31 226 LYS A CA 1
ATOM 1834 C C . LYS A 1 226 ? 4.434 -11.199 -14.510 1.00 95.31 226 LYS A C 1
ATOM 1836 O O . LYS A 1 226 ? 4.168 -10.298 -13.714 1.00 95.31 226 LYS A O 1
ATOM 1841 N N . ALA A 1 227 ? 5.626 -11.323 -15.093 1.00 96.75 227 ALA A N 1
ATOM 1842 C CA . ALA A 1 227 ? 6.719 -10.378 -14.922 1.00 96.75 227 ALA A CA 1
ATOM 1843 C C . ALA A 1 227 ? 6.386 -9.038 -15.579 1.00 96.75 227 ALA A C 1
ATOM 1845 O O . ALA A 1 227 ? 5.976 -8.998 -16.741 1.00 96.75 227 ALA A O 1
ATOM 1846 N N . TRP A 1 228 ? 6.583 -7.945 -14.846 1.00 96.75 228 TRP A N 1
ATOM 1847 C CA . TRP A 1 228 ? 6.322 -6.603 -15.346 1.00 96.75 228 TRP A CA 1
ATOM 1848 C C . TRP A 1 228 ? 7.313 -5.570 -14.808 1.00 96.75 228 TRP A C 1
ATOM 1850 O O . TRP A 1 228 ? 7.921 -5.752 -13.752 1.00 96.75 228 TRP A O 1
ATOM 1860 N N . VAL A 1 229 ? 7.448 -4.458 -15.530 1.00 95.81 229 VAL A N 1
ATOM 1861 C CA . VAL A 1 229 ? 8.253 -3.295 -15.138 1.00 95.81 229 VAL A CA 1
ATOM 1862 C C . VAL A 1 229 ? 7.426 -2.028 -15.315 1.00 95.81 229 VAL A C 1
ATOM 1864 O O . VAL A 1 229 ? 6.895 -1.779 -16.396 1.00 95.81 229 VAL A O 1
ATOM 1867 N N . LEU A 1 230 ? 7.351 -1.188 -14.276 1.00 95.25 230 LEU A N 1
ATOM 1868 C CA . LEU A 1 230 ? 6.862 0.187 -14.412 1.00 95.25 230 LEU A CA 1
ATOM 1869 C C . LEU A 1 230 ? 7.930 1.008 -15.133 1.00 95.25 230 LEU A C 1
ATOM 1871 O O . LEU A 1 230 ? 8.826 1.524 -14.476 1.00 95.25 230 LEU A O 1
ATOM 1875 N N . VAL A 1 231 ? 7.876 1.110 -16.460 1.00 95.81 231 VAL A N 1
ATOM 1876 C CA . VAL A 1 231 ? 8.952 1.708 -17.271 1.00 95.81 231 VAL A CA 1
ATOM 1877 C C . VAL A 1 231 ? 9.110 3.194 -16.975 1.00 95.81 23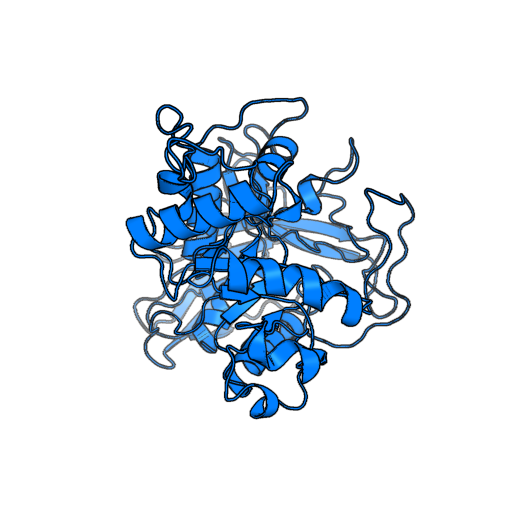1 VAL A C 1
ATOM 1879 O O . VAL A 1 231 ? 10.229 3.682 -16.806 1.00 95.81 231 VAL A O 1
ATOM 1882 N N . LYS A 1 232 ? 7.990 3.908 -16.869 1.00 94.88 232 LYS A N 1
ATOM 1883 C CA . LYS A 1 232 ? 7.971 5.337 -16.581 1.00 94.88 232 LYS A CA 1
ATOM 1884 C C . LYS A 1 232 ? 6.758 5.677 -15.734 1.00 94.88 232 LYS A C 1
ATOM 1886 O O . LYS A 1 232 ? 5.671 5.149 -15.966 1.00 94.88 232 LYS A O 1
ATOM 1891 N N . ASP A 1 233 ? 6.999 6.539 -14.757 1.00 92.50 233 ASP A N 1
ATOM 1892 C CA . ASP A 1 233 ? 5.949 7.141 -13.953 1.00 92.50 233 ASP A CA 1
ATOM 1893 C C . ASP A 1 233 ? 5.549 8.482 -14.572 1.00 92.50 233 ASP A C 1
ATOM 1895 O O . ASP A 1 233 ? 6.449 9.271 -14.867 1.00 92.50 233 ASP A O 1
ATOM 1899 N N . GLU A 1 234 ? 4.254 8.682 -14.817 1.00 91.62 234 GLU A N 1
ATOM 1900 C CA . GLU A 1 234 ? 3.618 9.934 -15.245 1.00 91.62 234 GLU A CA 1
ATOM 1901 C C . GLU A 1 234 ? 4.425 10.688 -16.323 1.00 91.62 234 GLU A C 1
ATOM 1903 O O . GLU A 1 234 ? 4.913 11.793 -16.085 1.00 91.62 234 GLU A O 1
ATOM 1908 N N . PRO A 1 235 ? 4.636 10.091 -17.516 1.00 93.81 235 PRO A N 1
ATOM 1909 C CA . PRO A 1 235 ? 5.426 10.725 -18.565 1.00 93.81 235 PRO A CA 1
ATOM 1910 C C . PRO A 1 235 ? 4.794 12.044 -19.026 1.00 93.81 235 PRO A C 1
ATOM 1912 O O . PRO A 1 235 ? 3.644 12.081 -19.462 1.00 93.81 235 PRO A O 1
ATOM 1915 N N . ASP A 1 236 ? 5.591 13.107 -19.011 1.00 90.62 236 ASP A N 1
ATOM 1916 C CA . ASP A 1 236 ? 5.270 14.429 -19.553 1.00 90.62 236 ASP A CA 1
ATOM 1917 C C . ASP A 1 236 ? 5.488 14.509 -21.074 1.00 90.62 236 ASP A C 1
ATOM 1919 O O . ASP A 1 236 ? 4.807 15.257 -21.776 1.00 90.62 236 ASP A O 1
ATOM 1923 N N . ASN A 1 237 ? 6.412 13.700 -21.599 1.00 94.62 237 ASN A N 1
ATOM 1924 C CA . ASN A 1 237 ? 6.734 13.613 -23.017 1.00 94.62 237 ASN A CA 1
ATOM 1925 C C . ASN A 1 237 ? 6.617 12.169 -23.530 1.00 94.62 237 ASN A C 1
ATOM 1927 O O . ASN A 1 237 ? 7.442 11.306 -23.235 1.00 94.62 237 ASN A O 1
ATOM 1931 N N . ILE A 1 238 ? 5.590 11.915 -24.341 1.00 95.69 238 ILE A N 1
ATOM 1932 C CA . ILE A 1 238 ? 5.333 10.593 -24.927 1.00 95.69 238 ILE A CA 1
ATOM 1933 C C . ILE A 1 238 ? 6.379 10.215 -25.986 1.00 95.69 238 ILE A C 1
ATOM 1935 O O . ILE A 1 238 ? 6.754 9.049 -26.078 1.00 95.69 238 ILE A O 1
ATOM 1939 N N . GLU A 1 239 ? 6.904 11.178 -26.748 1.00 95.81 239 GLU A N 1
ATOM 1940 C CA . GLU A 1 239 ? 7.883 10.902 -27.811 1.00 95.81 239 GLU A CA 1
ATOM 1941 C C . GLU A 1 239 ? 9.210 10.387 -27.242 1.00 95.81 239 GLU A C 1
ATOM 1943 O O . GLU A 1 239 ? 9.820 9.476 -27.798 1.00 95.81 239 GLU A O 1
ATOM 1948 N N . SER A 1 240 ? 9.639 10.906 -26.086 1.00 94.25 240 SER A N 1
ATOM 1949 C CA . SER A 1 240 ? 10.863 10.431 -25.425 1.00 94.25 240 SER A CA 1
ATOM 1950 C C . SER A 1 240 ? 10.701 9.049 -24.779 1.00 94.25 240 SER A C 1
ATOM 1952 O O . SER A 1 240 ? 11.695 8.359 -24.543 1.00 94.25 240 SER A O 1
ATOM 1954 N N . LEU A 1 241 ? 9.463 8.612 -24.524 1.00 96.75 241 LEU A N 1
ATOM 1955 C CA . LEU A 1 241 ? 9.161 7.311 -23.930 1.00 96.75 241 LEU A CA 1
ATOM 1956 C C . LEU A 1 241 ? 9.240 6.160 -24.946 1.00 96.75 241 LEU A C 1
ATOM 1958 O O . LEU A 1 241 ? 9.619 5.047 -24.580 1.00 96.75 241 LEU A O 1
ATOM 1962 N N . ILE A 1 242 ? 8.923 6.422 -26.216 1.00 97.94 242 ILE A N 1
ATOM 1963 C CA . ILE A 1 242 ? 8.952 5.431 -27.304 1.00 97.94 242 ILE A CA 1
ATOM 1964 C C . ILE A 1 242 ? 10.295 4.683 -27.392 1.00 97.94 242 ILE A C 1
ATOM 1966 O O . ILE A 1 242 ? 10.277 3.450 -27.315 1.00 97.94 242 ILE A O 1
ATOM 1970 N N . PRO A 1 243 ? 11.464 5.353 -27.506 1.00 97.00 243 PRO A N 1
ATOM 1971 C CA . PRO A 1 243 ? 12.740 4.646 -27.607 1.00 97.00 243 PRO A CA 1
ATOM 1972 C C . PRO A 1 243 ? 13.056 3.829 -26.350 1.00 97.00 243 PRO A C 1
ATOM 1974 O O . PRO A 1 243 ? 13.617 2.742 -26.459 1.00 97.00 243 PRO A O 1
ATOM 1977 N N . LEU A 1 244 ? 12.650 4.298 -25.165 1.00 96.19 244 LEU A N 1
ATOM 1978 C CA . LEU A 1 244 ? 12.839 3.555 -23.920 1.00 96.19 244 LEU A CA 1
ATOM 1979 C C . LEU A 1 244 ? 12.021 2.257 -23.910 1.00 96.19 244 LEU A C 1
ATOM 1981 O O . LEU A 1 244 ? 12.556 1.205 -23.572 1.00 96.19 244 LEU A O 1
ATOM 1985 N N . LEU A 1 245 ? 10.747 2.303 -24.306 1.00 98.19 245 LEU A N 1
ATOM 1986 C CA . LEU A 1 245 ? 9.901 1.108 -24.393 1.00 98.19 245 LEU A CA 1
ATOM 1987 C C . LEU A 1 245 ? 10.376 0.133 -25.482 1.00 98.19 245 LEU A C 1
ATOM 1989 O O . LEU A 1 245 ? 10.318 -1.083 -25.290 1.00 98.19 245 LEU A O 1
ATOM 1993 N N . ALA A 1 246 ? 10.889 0.646 -26.604 1.00 98.25 246 ALA A N 1
ATOM 1994 C CA . ALA A 1 246 ? 11.426 -0.178 -27.685 1.00 98.25 246 ALA A CA 1
ATOM 1995 C C . ALA A 1 246 ? 12.610 -1.054 -27.230 1.00 98.25 246 ALA A C 1
ATOM 1997 O O . ALA A 1 246 ? 12.758 -2.182 -27.711 1.00 98.25 246 ALA A O 1
ATOM 1998 N N . LEU A 1 247 ? 13.412 -0.592 -26.258 1.00 98.31 247 LEU A N 1
ATOM 1999 C CA . LEU A 1 247 ? 14.472 -1.409 -25.655 1.00 98.31 247 LEU A CA 1
ATOM 2000 C C . LEU A 1 247 ? 13.909 -2.671 -24.990 1.00 98.31 247 LEU A C 1
ATOM 2002 O O . LEU A 1 247 ? 14.463 -3.750 -25.186 1.00 98.31 247 LEU A O 1
ATOM 2006 N N . TYR A 1 248 ? 12.792 -2.567 -24.261 1.00 98.38 248 TYR A N 1
ATOM 2007 C CA . TYR A 1 248 ? 12.152 -3.729 -23.631 1.00 98.38 248 TYR A CA 1
ATOM 2008 C C . TYR A 1 248 ? 11.635 -4.708 -24.682 1.00 98.38 248 TYR A C 1
ATOM 2010 O O . TYR A 1 248 ? 11.894 -5.899 -24.577 1.00 98.38 248 TYR A O 1
ATOM 2018 N N . ARG A 1 249 ? 10.994 -4.222 -25.752 1.00 98.19 249 ARG A N 1
ATOM 2019 C CA . ARG A 1 249 ? 10.541 -5.098 -26.850 1.00 98.19 249 ARG A CA 1
ATOM 2020 C C . ARG A 1 249 ? 11.686 -5.836 -27.535 1.00 98.19 249 ARG A C 1
ATOM 2022 O O . ARG A 1 249 ? 11.503 -6.964 -27.974 1.00 98.19 249 ARG A O 1
ATOM 2029 N N . THR A 1 250 ? 12.849 -5.198 -27.619 1.00 98.56 250 THR A N 1
ATOM 2030 C CA . THR A 1 250 ? 14.022 -5.755 -28.300 1.00 98.56 250 THR A CA 1
ATOM 2031 C C . THR A 1 250 ? 14.779 -6.750 -27.423 1.00 98.56 250 THR A C 1
ATOM 2033 O O . THR A 1 250 ? 15.198 -7.797 -27.909 1.00 98.56 250 THR A O 1
ATOM 2036 N N . TYR A 1 251 ? 14.985 -6.424 -26.145 1.00 98.75 251 TYR A N 1
ATOM 2037 C CA . TYR A 1 251 ? 15.912 -7.155 -25.274 1.00 98.75 251 TYR A CA 1
ATOM 2038 C C . TYR A 1 251 ? 15.240 -7.942 -24.146 1.00 98.75 251 TYR A C 1
ATOM 2040 O O . TYR A 1 251 ? 15.900 -8.801 -23.572 1.00 98.75 251 TYR A O 1
ATOM 2048 N N . ALA A 1 252 ? 13.968 -7.668 -23.843 1.00 98.56 252 ALA A N 1
ATOM 2049 C CA . ALA A 1 252 ? 13.169 -8.366 -22.834 1.00 98.56 252 ALA A CA 1
ATOM 2050 C C . ALA A 1 252 ? 11.698 -8.564 -23.264 1.00 98.56 252 ALA A C 1
ATOM 2052 O O . ALA A 1 252 ? 10.780 -8.109 -22.571 1.00 98.56 252 ALA A O 1
ATOM 2053 N N . PRO A 1 253 ? 11.444 -9.194 -24.431 1.00 98.25 253 PRO A N 1
ATOM 2054 C CA . PRO A 1 253 ? 10.103 -9.298 -25.004 1.00 98.25 253 PRO A CA 1
ATOM 2055 C C . PRO A 1 253 ? 9.109 -10.078 -24.134 1.00 98.25 253 PRO A C 1
ATOM 2057 O O . PRO A 1 253 ? 7.906 -9.855 -24.271 1.00 98.25 253 PRO A O 1
ATOM 2060 N N . SER A 1 254 ? 9.574 -10.957 -23.237 1.00 98.44 254 SER A N 1
ATOM 2061 C CA . SER A 1 254 ? 8.705 -11.732 -22.340 1.00 98.44 254 SER A CA 1
ATOM 2062 C C . SER A 1 254 ? 8.224 -10.940 -21.118 1.00 98.44 254 SER A C 1
ATOM 2064 O O . SER A 1 254 ? 7.408 -11.442 -20.336 1.00 98.44 254 SER A O 1
ATOM 2066 N N . VAL A 1 255 ? 8.725 -9.715 -20.930 1.00 98.19 255 VAL A N 1
ATOM 2067 C CA . VAL A 1 255 ? 8.393 -8.844 -19.800 1.00 98.19 255 VAL A CA 1
ATOM 2068 C C . VAL A 1 255 ? 7.318 -7.844 -20.199 1.00 98.19 255 VAL A C 1
ATOM 2070 O O . VAL A 1 255 ? 7.424 -7.153 -21.215 1.00 98.19 255 VAL A O 1
ATOM 2073 N N . MET A 1 256 ? 6.289 -7.727 -19.360 1.00 98.19 256 MET A N 1
ATOM 2074 C CA . MET A 1 256 ? 5.260 -6.717 -19.557 1.00 98.19 256 MET A CA 1
ATOM 2075 C C . MET A 1 256 ? 5.778 -5.330 -19.171 1.00 98.19 256 MET A C 1
ATOM 2077 O O . MET A 1 256 ? 6.423 -5.138 -18.141 1.00 98.19 256 MET A O 1
ATOM 2081 N N . THR A 1 257 ? 5.441 -4.330 -19.967 1.00 97.94 257 THR A N 1
ATOM 2082 C CA . THR A 1 257 ? 5.742 -2.928 -19.669 1.00 97.94 257 THR A CA 1
ATOM 2083 C C . THR A 1 257 ? 4.484 -2.230 -19.175 1.00 97.94 257 THR A C 1
ATOM 2085 O O . THR A 1 257 ? 3.417 -2.320 -19.788 1.00 97.94 257 THR A O 1
ATOM 2088 N N . ALA A 1 258 ? 4.626 -1.538 -18.049 1.00 97.56 258 ALA A N 1
ATOM 2089 C CA . ALA A 1 258 ? 3.594 -0.714 -17.451 1.00 97.56 258 ALA A CA 1
ATOM 2090 C C . ALA A 1 258 ? 3.987 0.763 -17.491 1.00 97.56 258 ALA A C 1
ATOM 2092 O O . ALA A 1 258 ? 5.155 1.104 -17.280 1.00 97.56 258 ALA A O 1
ATOM 2093 N N . VAL A 1 259 ? 3.011 1.640 -17.728 1.00 97.00 259 VAL A N 1
ATOM 2094 C CA . VAL A 1 259 ? 3.194 3.100 -17.707 1.00 97.00 259 VAL A CA 1
ATOM 2095 C C . VAL A 1 259 ? 1.983 3.753 -17.040 1.00 97.00 259 VAL A C 1
ATOM 2097 O O . VAL A 1 259 ? 0.841 3.459 -17.403 1.00 97.00 259 VAL A O 1
ATOM 2100 N N . THR A 1 260 ? 2.216 4.661 -16.089 1.00 95.12 260 THR A N 1
ATOM 2101 C CA . THR A 1 260 ? 1.154 5.452 -15.437 1.00 95.12 260 THR A CA 1
ATOM 2102 C C . THR A 1 260 ? 0.711 6.608 -16.330 1.00 95.12 260 THR A C 1
ATOM 2104 O O . THR A 1 260 ? 1.050 7.770 -16.136 1.00 95.12 260 THR A O 1
ATOM 2107 N N . THR A 1 261 ? -0.020 6.268 -17.391 1.00 94.25 261 THR A N 1
ATOM 2108 C CA . THR A 1 261 ? -0.586 7.224 -18.346 1.00 94.25 261 THR A CA 1
ATOM 2109 C C . THR A 1 261 ? -1.917 6.722 -18.902 1.00 94.25 261 THR A C 1
ATOM 2111 O O . THR A 1 261 ? -2.273 5.546 -18.774 1.00 94.25 261 THR A O 1
ATOM 2114 N N . ARG A 1 262 ? -2.672 7.626 -19.528 1.00 94.31 262 ARG A N 1
ATOM 2115 C CA . ARG A 1 262 ? -3.859 7.269 -20.313 1.00 94.31 262 ARG A CA 1
ATOM 2116 C C . ARG A 1 262 ? -3.453 6.508 -21.575 1.00 94.31 262 ARG A C 1
ATOM 2118 O O . ARG A 1 262 ? -2.304 6.562 -21.997 1.00 94.31 262 ARG A O 1
ATOM 2125 N N . PHE A 1 263 ? -4.412 5.824 -22.193 1.00 94.88 263 PHE A N 1
ATOM 2126 C CA . PHE A 1 263 ? -4.177 5.202 -23.490 1.00 94.88 263 PHE A CA 1
ATOM 2127 C C . PHE A 1 263 ? -3.687 6.249 -24.501 1.00 94.88 263 PHE A C 1
ATOM 2129 O O . PHE A 1 263 ? -4.319 7.293 -24.675 1.00 94.88 263 PHE A O 1
ATOM 2136 N N . ASP A 1 264 ? -2.582 5.941 -25.174 1.00 94.69 264 ASP A N 1
ATOM 2137 C CA . ASP A 1 264 ? -2.046 6.723 -26.283 1.00 94.69 264 ASP A CA 1
ATOM 2138 C C . ASP A 1 264 ? -1.813 5.775 -27.470 1.00 94.69 264 ASP A C 1
ATOM 2140 O O . ASP A 1 264 ? -1.032 4.826 -27.333 1.00 94.69 264 ASP A O 1
ATOM 2144 N N . PRO A 1 265 ? -2.450 6.004 -28.635 1.00 95.12 265 PRO A N 1
ATOM 2145 C CA . PRO A 1 265 ? -2.293 5.141 -29.805 1.00 95.12 265 PRO A CA 1
ATOM 2146 C C . PRO A 1 265 ? -0.839 4.956 -30.252 1.00 95.12 265 PRO A C 1
ATOM 2148 O O . PRO A 1 265 ? -0.498 3.912 -30.803 1.00 95.12 265 PRO A O 1
ATOM 2151 N N . ARG A 1 266 ? 0.041 5.935 -29.992 1.00 96.44 266 ARG A N 1
ATOM 2152 C CA . ARG A 1 266 ? 1.472 5.843 -30.326 1.00 96.44 266 ARG A CA 1
ATOM 2153 C C . ARG A 1 266 ? 2.202 4.784 -29.499 1.00 96.44 266 ARG A C 1
ATOM 2155 O O . ARG A 1 266 ? 3.244 4.296 -29.921 1.00 96.44 266 ARG A O 1
ATOM 2162 N N . LEU A 1 267 ? 1.660 4.419 -28.334 1.00 96.94 267 LEU A N 1
ATOM 2163 C CA . LEU A 1 267 ? 2.248 3.452 -27.406 1.00 96.94 267 LEU A CA 1
ATOM 2164 C C . LEU A 1 267 ? 1.612 2.058 -27.493 1.00 96.94 267 LEU A C 1
ATOM 2166 O O . LEU A 1 267 ? 2.070 1.149 -26.804 1.00 96.94 267 LEU A O 1
ATOM 2170 N N . GLN A 1 268 ? 0.592 1.861 -28.335 1.00 95.44 268 GLN A N 1
ATOM 2171 C CA . GLN A 1 268 ? -0.219 0.636 -28.355 1.00 95.44 268 GLN A CA 1
ATOM 2172 C C . GLN A 1 268 ? 0.597 -0.651 -28.580 1.00 95.44 268 GLN A C 1
ATOM 2174 O O . GLN A 1 268 ? 0.308 -1.676 -27.987 1.00 95.44 268 GLN A O 1
ATOM 2179 N N . SER A 1 269 ? 1.644 -0.631 -29.409 1.00 95.88 269 SER A N 1
ATOM 2180 C CA . SER A 1 269 ? 2.476 -1.823 -29.653 1.00 95.88 269 SER A CA 1
ATOM 2181 C C . SER A 1 269 ? 3.617 -1.985 -28.646 1.00 95.88 269 SER A C 1
ATOM 2183 O O . SER A 1 269 ? 4.376 -2.951 -28.712 1.00 95.88 269 SER A O 1
ATOM 2185 N N . LEU A 1 270 ? 3.779 -1.014 -27.748 1.00 97.81 270 LEU A N 1
ATOM 2186 C CA . LEU A 1 270 ? 4.924 -0.907 -26.857 1.00 97.81 270 LEU A CA 1
ATOM 2187 C C . LEU A 1 270 ? 4.545 -1.177 -25.402 1.00 97.81 270 LEU A C 1
ATOM 2189 O O . LEU A 1 270 ? 5.360 -1.770 -24.697 1.00 97.81 270 LEU A O 1
ATOM 2193 N N . VAL A 1 271 ? 3.333 -0.788 -24.990 1.00 98.00 271 VAL A N 1
ATOM 2194 C CA . VAL A 1 271 ? 2.812 -0.886 -23.619 1.00 98.00 271 VAL A CA 1
ATOM 2195 C C . VAL A 1 271 ? 1.798 -2.022 -23.491 1.00 98.00 271 VAL A C 1
ATOM 2197 O O . VAL A 1 271 ? 0.806 -2.067 -24.216 1.00 98.00 271 VAL A O 1
ATOM 2200 N N . ASP A 1 272 ? 2.007 -2.905 -22.513 1.00 97.94 272 ASP A N 1
ATOM 2201 C CA . ASP A 1 272 ? 1.052 -3.980 -22.202 1.00 97.94 272 ASP A CA 1
ATOM 2202 C C . ASP A 1 272 ? 0.032 -3.543 -21.149 1.00 97.94 272 ASP A C 1
ATOM 2204 O O . ASP A 1 272 ? -1.125 -3.963 -21.187 1.00 97.94 272 ASP A O 1
ATOM 2208 N N . ILE A 1 273 ? 0.479 -2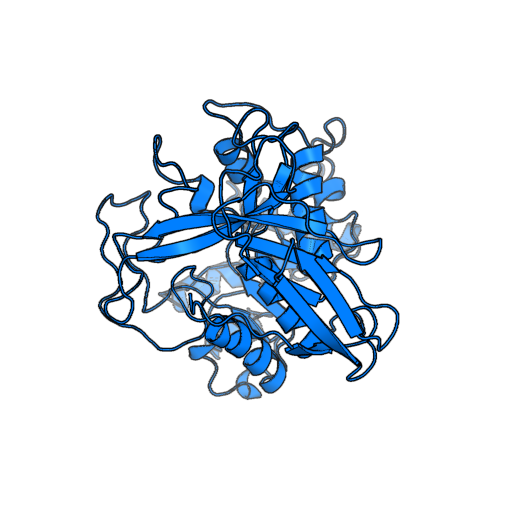.718 -20.195 1.00 97.81 273 ILE A N 1
ATOM 2209 C CA . ILE A 1 273 ? -0.291 -2.310 -19.022 1.00 97.81 273 ILE A CA 1
ATOM 2210 C C . ILE A 1 273 ? -0.352 -0.784 -18.960 1.00 97.81 273 ILE A C 1
ATOM 2212 O O . ILE A 1 273 ? 0.623 -0.112 -18.616 1.00 97.81 273 ILE A O 1
ATOM 2216 N N . PHE A 1 274 ? -1.520 -0.224 -19.246 1.00 97.62 274 PHE A N 1
ATOM 2217 C CA . PHE A 1 274 ? -1.761 1.188 -18.972 1.00 97.62 274 PHE A CA 1
ATOM 2218 C C . PHE A 1 274 ? -2.315 1.346 -17.561 1.00 97.62 274 PHE A C 1
ATOM 2220 O O . PHE A 1 274 ? -3.202 0.599 -17.144 1.00 97.62 274 PHE A O 1
ATOM 2227 N N . VAL A 1 275 ? -1.794 2.333 -16.834 1.00 96.38 275 VAL A N 1
ATOM 2228 C CA . VAL A 1 275 ? -2.158 2.600 -15.439 1.00 96.38 275 VAL A CA 1
ATOM 2229 C C . VAL A 1 275 ? -2.612 4.059 -15.284 1.00 96.38 275 VAL A C 1
ATOM 2231 O O . VAL A 1 275 ? -1.932 4.836 -14.622 1.00 96.38 275 VAL A O 1
ATOM 2234 N N . PRO A 1 276 ? -3.711 4.502 -15.921 1.00 94.62 276 PRO A N 1
ATOM 2235 C CA . PRO A 1 276 ? -4.222 5.856 -15.727 1.00 94.62 276 PRO A CA 1
ATOM 2236 C C . PRO A 1 276 ? -4.590 6.128 -14.266 1.00 94.62 276 PRO A C 1
ATOM 2238 O O . PRO A 1 276 ? -4.930 5.219 -13.502 1.00 94.62 276 PRO A O 1
ATOM 2241 N N . LEU A 1 277 ? -4.609 7.408 -13.899 1.00 91.50 277 LEU A N 1
ATOM 2242 C CA . LEU A 1 277 ? -5.289 7.833 -12.682 1.00 91.50 277 LEU A CA 1
ATOM 2243 C C . LEU A 1 277 ? -6.765 7.489 -12.769 1.00 91.50 277 LEU A C 1
ATOM 2245 O O . LEU A 1 277 ? -7.399 7.687 -13.807 1.00 91.50 277 LEU A O 1
ATOM 2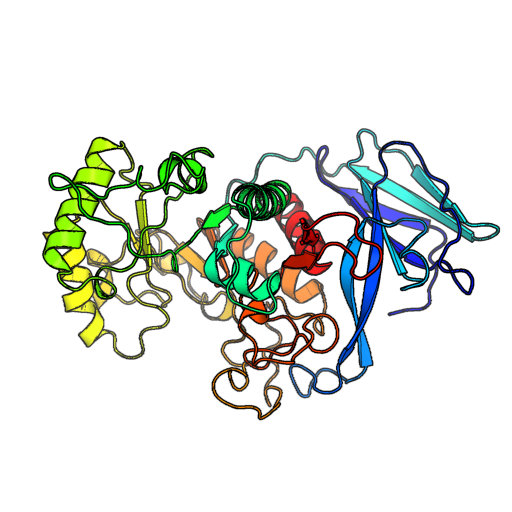249 N N . ILE A 1 278 ? -7.322 7.028 -11.654 1.00 89.56 278 ILE A N 1
ATOM 2250 C CA . ILE A 1 278 ? -8.717 6.606 -11.586 1.00 89.56 278 ILE A CA 1
ATOM 2251 C C . ILE A 1 278 ? -9.662 7.717 -12.065 1.00 89.56 278 ILE A C 1
ATOM 2253 O O . ILE A 1 278 ? -10.548 7.462 -12.865 1.00 89.56 278 ILE A O 1
ATOM 2257 N N . HIS A 1 279 ? -9.445 8.981 -11.701 1.00 84.75 279 HIS A N 1
ATOM 2258 C CA . HIS A 1 279 ? -10.328 10.071 -12.136 1.00 84.75 279 HIS A CA 1
ATOM 2259 C C . HIS A 1 279 ? -10.161 10.470 -13.605 1.00 84.75 279 HIS A C 1
ATOM 2261 O O . HIS A 1 279 ? -10.999 11.190 -14.140 1.00 84.75 279 HIS A O 1
ATOM 2267 N N . GLN A 1 280 ? -9.092 10.020 -14.260 1.00 86.31 280 GLN A N 1
ATOM 2268 C CA . GLN A 1 280 ? -8.840 10.264 -15.680 1.00 86.31 280 GLN A CA 1
ATOM 2269 C C . GLN A 1 280 ? -9.388 9.153 -16.585 1.00 86.31 280 GLN A C 1
ATOM 2271 O O . GLN A 1 280 ? -9.312 9.272 -17.808 1.00 86.31 280 GLN A O 1
ATOM 2276 N N . LEU A 1 281 ? -9.912 8.072 -16.007 1.00 87.50 281 LEU A N 1
ATOM 2277 C CA . LEU A 1 281 ? -10.413 6.917 -16.739 1.00 87.50 281 LEU A CA 1
ATOM 2278 C C . LEU A 1 281 ? -11.893 7.120 -17.109 1.00 87.50 281 LEU A C 1
ATOM 2280 O O . LEU A 1 281 ? -12.802 6.652 -16.440 1.00 87.50 281 LEU A O 1
ATOM 2284 N N . ASP A 1 282 ? -12.158 7.841 -18.194 1.00 79.88 282 ASP A N 1
ATOM 2285 C CA . ASP A 1 282 ? -13.518 8.125 -18.680 1.00 79.88 282 ASP A CA 1
ATOM 2286 C C . ASP A 1 282 ? -14.007 7.132 -19.754 1.00 79.88 282 ASP A C 1
ATOM 2288 O O . ASP A 1 282 ? -15.212 6.984 -19.969 1.00 79.88 282 ASP A O 1
ATOM 2292 N N . LYS A 1 283 ? -13.079 6.431 -20.421 1.00 87.69 283 LYS A N 1
ATOM 2293 C CA . LYS A 1 283 ? -13.346 5.538 -21.564 1.00 87.69 283 LYS A CA 1
ATOM 2294 C C . LYS A 1 283 ? -12.614 4.189 -21.441 1.00 87.69 283 LYS A C 1
ATOM 2296 O O . LYS A 1 283 ? -11.668 3.941 -22.193 1.00 87.69 283 LYS A O 1
ATOM 2301 N N . PRO A 1 284 ? -13.037 3.289 -20.531 1.00 88.00 284 PRO A N 1
ATOM 2302 C CA . PRO A 1 284 ? -12.384 1.989 -20.325 1.00 88.00 284 PRO A CA 1
ATOM 2303 C C . PRO A 1 284 ? -12.345 1.105 -21.586 1.00 88.00 284 PRO A C 1
ATOM 2305 O O . PRO A 1 284 ? -11.436 0.299 -21.749 1.00 88.00 284 PRO A O 1
ATOM 2308 N N . GLN A 1 285 ? -13.265 1.301 -22.534 1.00 90.06 285 GLN A N 1
ATOM 2309 C CA . GLN A 1 285 ? -13.290 0.588 -23.814 1.00 90.06 285 GLN A CA 1
ATOM 2310 C C . GLN A 1 285 ? -12.042 0.810 -24.685 1.00 90.06 285 GLN A C 1
ATOM 2312 O O . GLN A 1 285 ? -11.734 -0.032 -25.524 1.00 90.06 285 GLN A O 1
ATOM 2317 N N . LEU A 1 286 ? -11.297 1.907 -24.486 1.00 91.12 286 LEU A N 1
ATOM 2318 C CA . LEU A 1 286 ? -10.045 2.158 -25.216 1.00 91.12 286 LEU A CA 1
ATOM 2319 C C . LEU A 1 286 ? -8.945 1.146 -24.870 1.00 91.12 286 LEU A C 1
ATOM 2321 O O . LEU A 1 286 ? -7.969 1.023 -25.602 1.00 91.12 286 LEU A O 1
ATOM 2325 N N . TYR A 1 287 ? -9.114 0.406 -23.777 1.00 92.69 287 TYR A N 1
ATOM 2326 C CA . TYR A 1 287 ? -8.123 -0.521 -23.251 1.00 92.69 287 TYR A CA 1
ATOM 2327 C C . TYR A 1 287 ? -8.450 -1.985 -23.560 1.00 92.69 287 TYR A C 1
ATOM 2329 O O . TYR A 1 287 ? -7.767 -2.862 -23.061 1.00 92.69 287 TYR A O 1
ATOM 2337 N N . GLN A 1 288 ? -9.451 -2.287 -24.395 1.00 87.56 288 GLN A N 1
ATOM 2338 C CA . GLN A 1 288 ? -9.934 -3.660 -24.644 1.00 87.56 288 GLN A CA 1
ATOM 2339 C C . GLN A 1 288 ? -8.876 -4.663 -25.163 1.00 87.56 288 GLN A C 1
ATOM 2341 O O . GLN A 1 288 ? -9.102 -5.870 -25.126 1.00 87.56 288 GLN A O 1
ATOM 2346 N N . HIS A 1 289 ? -7.738 -4.176 -25.668 1.00 90.31 289 HIS A N 1
ATOM 2347 C CA . HIS A 1 289 ? -6.609 -4.988 -26.147 1.00 90.31 289 HIS A CA 1
ATOM 2348 C C . HIS A 1 289 ? -5.370 -4.898 -25.244 1.00 90.31 289 HIS A C 1
ATOM 2350 O O . HIS A 1 289 ? -4.314 -5.422 -25.589 1.00 90.31 289 HIS A O 1
ATOM 2356 N N . HIS A 1 290 ? -5.498 -4.237 -24.096 1.00 93.81 290 HIS A N 1
ATOM 2357 C CA . HIS A 1 290 ? -4.436 -4.011 -23.126 1.00 93.81 290 HIS A CA 1
ATOM 2358 C C . HIS A 1 290 ? -4.910 -4.420 -21.739 1.00 93.81 290 HIS A C 1
ATOM 2360 O O . HIS A 1 290 ? -6.105 -4.548 -21.478 1.00 93.81 290 HIS A O 1
ATOM 2366 N N . ARG A 1 291 ? -3.962 -4.585 -20.821 1.00 95.31 291 ARG A N 1
ATOM 2367 C CA . ARG A 1 291 ? -4.313 -4.654 -19.408 1.00 95.31 291 ARG A CA 1
ATOM 2368 C C . ARG A 1 291 ? -4.571 -3.240 -18.908 1.00 95.31 291 ARG A C 1
ATOM 2370 O O . ARG A 1 291 ? -3.758 -2.336 -19.124 1.00 95.31 291 ARG A O 1
ATOM 2377 N N . LEU A 1 292 ? -5.698 -3.057 -18.238 1.00 95.94 292 LEU A N 1
ATOM 2378 C CA . LEU A 1 292 ? -6.088 -1.796 -17.634 1.00 95.94 292 LEU A CA 1
ATOM 2379 C C . LEU A 1 292 ? -5.919 -1.905 -16.131 1.00 95.94 292 LEU A C 1
ATOM 2381 O O . LEU A 1 292 ? -6.725 -2.529 -15.440 1.00 95.94 292 LEU A O 1
ATOM 2385 N N . TRP A 1 293 ? -4.885 -1.264 -15.610 1.00 96.44 293 TRP A N 1
ATOM 2386 C CA . TRP A 1 293 ? -4.807 -0.980 -14.185 1.00 96.44 293 TRP A CA 1
ATOM 2387 C C . TRP A 1 293 ? -5.238 0.457 -13.951 1.00 96.44 293 TRP A C 1
ATOM 2389 O O . TRP A 1 293 ? -5.346 1.249 -14.880 1.00 96.44 293 TRP A O 1
ATOM 2399 N N . SER A 1 294 ? -5.470 0.840 -12.709 1.00 94.88 294 SER A N 1
ATOM 2400 C CA . SER A 1 294 ? -5.475 2.266 -12.395 1.00 94.88 294 SER A CA 1
ATOM 2401 C C . SER A 1 294 ? -4.997 2.510 -10.984 1.00 94.88 294 SER A C 1
ATOM 2403 O O . SER A 1 294 ? -4.965 1.606 -10.144 1.00 94.88 294 SER A O 1
ATOM 2405 N N . TYR A 1 295 ? -4.594 3.742 -10.736 1.00 93.69 295 TYR A N 1
ATOM 2406 C CA . TYR A 1 295 ? -4.059 4.152 -9.454 1.00 93.69 295 TYR A CA 1
ATOM 2407 C C . TYR A 1 295 ? -4.754 5.402 -8.963 1.00 93.69 295 TYR A C 1
ATOM 2409 O O . TYR A 1 295 ? -5.466 6.088 -9.698 1.00 93.69 295 TYR A O 1
ATOM 2417 N N . THR A 1 296 ? -4.554 5.667 -7.685 1.00 89.25 296 THR A N 1
ATOM 2418 C CA . THR A 1 296 ? -4.888 6.947 -7.094 1.00 89.25 296 THR A CA 1
ATOM 2419 C C . THR A 1 296 ? -3.624 7.526 -6.492 1.00 89.25 296 THR A C 1
ATOM 2421 O O . THR A 1 296 ? -2.784 6.796 -5.962 1.00 89.25 296 THR A O 1
ATOM 2424 N N . SER A 1 297 ? -3.487 8.834 -6.591 1.00 80.44 297 SER A N 1
ATOM 2425 C CA . SER A 1 297 ? -2.450 9.607 -5.924 1.00 80.44 297 SER A CA 1
ATOM 2426 C C . SER A 1 297 ? -3.062 10.934 -5.503 1.00 80.44 297 SER A C 1
ATOM 2428 O O . SER A 1 297 ? -4.210 11.230 -5.847 1.00 80.44 297 SER A O 1
ATOM 2430 N N . CYS A 1 298 ? -2.302 11.761 -4.792 1.00 72.25 298 CYS A N 1
ATOM 2431 C CA . CYS A 1 298 ? -2.730 13.126 -4.548 1.00 72.25 298 CYS A CA 1
ATOM 2432 C C . CYS A 1 298 ? -2.820 13.964 -5.838 1.00 72.25 298 CYS A C 1
ATOM 2434 O O . CYS A 1 298 ? -3.227 15.110 -5.727 1.00 72.25 298 CYS A O 1
ATOM 2436 N N . MET A 1 299 ? -2.435 13.486 -7.036 1.00 64.00 299 MET A N 1
ATOM 2437 C CA . MET A 1 299 ? -2.241 14.322 -8.235 1.00 64.00 299 MET A CA 1
ATOM 2438 C C . MET A 1 299 ? -3.467 15.206 -8.533 1.00 64.00 299 MET A C 1
ATOM 2440 O O . MET A 1 299 ? -4.576 14.700 -8.707 1.00 64.00 299 MET A O 1
ATOM 2444 N N . HIS A 1 300 ? -3.231 16.526 -8.633 1.00 58.00 300 HIS A N 1
ATOM 2445 C CA . HIS A 1 300 ? -4.193 17.662 -8.652 1.00 58.00 300 HIS A CA 1
ATOM 2446 C C . HIS A 1 300 ? -4.723 18.154 -7.292 1.00 58.00 300 HIS A C 1
ATOM 2448 O O . HIS A 1 300 ? -5.431 19.152 -7.240 1.00 58.00 300 HIS A O 1
ATOM 2454 N N . SER A 1 301 ? -4.343 17.481 -6.214 1.00 57.69 301 SER A N 1
ATOM 2455 C CA . SER A 1 301 ? -4.533 17.850 -4.806 1.00 57.69 301 SER A CA 1
ATOM 2456 C C . SER A 1 301 ? -3.243 17.681 -3.975 1.00 57.69 301 SER A C 1
ATOM 2458 O O . SER A 1 301 ? -3.286 17.704 -2.748 1.00 57.69 301 SER A O 1
ATOM 2460 N N . CYS A 1 302 ? -2.095 17.490 -4.640 1.00 65.44 302 CYS A N 1
ATOM 2461 C CA . CYS A 1 302 ? -0.781 17.421 -4.008 1.00 65.44 302 CYS A CA 1
ATOM 2462 C C . CYS A 1 302 ? -0.274 18.824 -3.680 1.00 65.44 302 CYS A C 1
ATOM 2464 O O . CYS A 1 302 ? -0.543 19.794 -4.387 1.00 65.44 302 CYS A O 1
ATOM 2466 N N . GLY A 1 303 ? 0.573 18.878 -2.671 1.00 68.31 303 GLY A N 1
ATOM 2467 C CA . GLY A 1 303 ? 1.433 20.004 -2.328 1.00 68.31 303 GLY A CA 1
ATOM 2468 C C . GLY A 1 303 ? 2.903 19.578 -2.414 1.00 68.31 303 GLY A C 1
ATOM 2469 O O . GLY A 1 303 ? 3.214 18.498 -2.927 1.00 68.31 303 GLY A O 1
ATOM 2470 N N . PRO A 1 304 ? 3.846 20.404 -1.939 1.00 70.88 304 PRO A N 1
ATOM 2471 C CA . PRO A 1 304 ? 5.265 20.084 -2.033 1.00 70.88 304 PRO A CA 1
ATOM 2472 C C . PRO A 1 304 ? 5.622 18.774 -1.312 1.00 70.88 304 PRO A C 1
ATOM 2474 O O . PRO A 1 304 ? 5.171 18.504 -0.196 1.00 70.88 304 PRO A O 1
ATOM 2477 N N . ASN A 1 305 ? 6.495 17.976 -1.934 1.00 77.69 305 ASN A N 1
ATOM 2478 C CA . ASN A 1 305 ? 7.182 16.879 -1.254 1.00 77.69 305 ASN A CA 1
ATOM 2479 C C . ASN A 1 305 ? 8.050 17.467 -0.133 1.00 77.69 305 ASN A C 1
ATOM 2481 O O . ASN A 1 305 ? 8.944 18.276 -0.404 1.00 77.69 305 ASN A O 1
ATOM 2485 N N . ARG A 1 306 ? 7.829 17.018 1.108 1.00 81.25 306 ARG A N 1
ATOM 2486 C CA . ARG A 1 306 ? 8.512 17.558 2.289 1.00 81.25 306 ARG A CA 1
ATOM 2487 C C . ARG A 1 306 ? 10.032 17.360 2.257 1.00 81.25 306 ARG A C 1
ATOM 2489 O O . ARG A 1 306 ? 10.768 18.155 2.836 1.00 81.25 306 ARG A O 1
ATOM 2496 N N . ARG A 1 307 ? 10.513 16.340 1.540 1.00 77.81 307 ARG A N 1
ATOM 2497 C CA . ARG A 1 307 ? 11.946 16.099 1.313 1.00 77.81 307 ARG A CA 1
ATOM 2498 C C . ARG A 1 307 ? 12.595 17.185 0.450 1.00 77.81 307 ARG A C 1
ATOM 2500 O O . ARG A 1 307 ? 13.800 17.384 0.530 1.00 77.81 307 ARG A O 1
ATOM 2507 N N . ILE A 1 308 ? 11.810 17.854 -0.395 1.00 79.25 308 ILE A N 1
ATOM 2508 C CA . ILE A 1 308 ? 12.282 18.880 -1.336 1.00 79.25 308 ILE A CA 1
ATOM 2509 C C . ILE A 1 308 ? 12.005 20.285 -0.790 1.00 79.25 308 ILE A C 1
ATOM 2511 O O . ILE A 1 308 ? 12.832 21.178 -0.944 1.00 79.25 308 ILE A O 1
ATOM 2515 N N . SER A 1 309 ? 10.862 20.489 -0.133 1.00 79.56 309 SER A N 1
ATOM 2516 C CA . SER A 1 309 ? 10.480 21.775 0.449 1.00 79.56 309 SER A CA 1
ATOM 2517 C C . SER A 1 309 ? 9.827 21.582 1.811 1.00 79.56 309 SER A C 1
ATOM 2519 O O . SER A 1 309 ? 8.900 20.795 1.960 1.00 79.56 309 SER A O 1
ATOM 2521 N N . GLN A 1 310 ? 10.278 22.349 2.806 1.00 77.00 310 GLN A N 1
ATOM 2522 C CA . GLN A 1 310 ? 9.672 22.357 4.142 1.00 77.00 310 GLN A CA 1
ATOM 2523 C C . GLN A 1 310 ? 8.326 23.096 4.187 1.00 77.00 310 GLN A C 1
ATOM 2525 O O . GLN A 1 310 ? 7.646 23.047 5.213 1.00 77.00 310 GLN A O 1
ATOM 2530 N N . GLN A 1 311 ? 7.938 23.785 3.107 1.00 77.56 311 GLN A N 1
ATOM 2531 C CA . GLN A 1 311 ? 6.658 24.483 3.049 1.00 77.56 311 GLN A CA 1
ATOM 2532 C C . GLN A 1 311 ? 5.506 23.489 3.180 1.00 77.56 311 GLN A C 1
ATOM 2534 O O . GLN A 1 311 ? 5.480 22.440 2.537 1.00 77.56 311 GLN A O 1
ATOM 2539 N N . ARG A 1 312 ? 4.544 23.837 4.030 1.00 73.88 312 ARG A N 1
ATOM 2540 C CA . ARG A 1 312 ? 3.335 23.057 4.271 1.00 73.88 312 ARG A CA 1
ATOM 2541 C C . ARG A 1 312 ? 2.167 23.828 3.691 1.00 73.88 312 ARG A C 1
ATOM 2543 O O . ARG A 1 312 ? 1.584 24.668 4.364 1.00 73.88 312 ARG A O 1
ATOM 2550 N N . ASN A 1 313 ? 1.863 23.545 2.435 1.00 70.88 313 ASN A N 1
ATOM 2551 C CA . ASN A 1 313 ? 0.729 24.135 1.752 1.00 70.88 313 ASN A CA 1
ATOM 2552 C C . ASN A 1 313 ? -0.155 22.975 1.308 1.00 70.88 313 ASN A C 1
ATOM 2554 O O . ASN A 1 313 ? 0.275 22.158 0.488 1.00 70.88 313 ASN A O 1
ATOM 2558 N N . GLY A 1 314 ? -1.359 22.891 1.877 1.00 63.56 314 GLY A N 1
ATOM 2559 C CA . GLY A 1 314 ? -2.401 22.039 1.315 1.00 63.56 314 GLY A CA 1
ATOM 2560 C C . GLY A 1 314 ? -2.674 22.445 -0.131 1.00 63.56 314 GLY A C 1
ATOM 2561 O O . GLY A 1 314 ? -2.271 23.523 -0.572 1.00 63.56 314 GLY A O 1
ATOM 2562 N N . SER A 1 315 ? -3.335 21.583 -0.894 1.00 66.06 315 SER A N 1
ATOM 2563 C CA . SER A 1 315 ? -3.744 21.996 -2.230 1.00 66.06 315 SER A CA 1
ATOM 2564 C C . SER A 1 315 ? -4.898 22.992 -2.157 1.00 66.06 315 SER A C 1
ATOM 2566 O O . SER A 1 315 ? -5.903 22.731 -1.490 1.00 66.06 315 SER A O 1
ATOM 2568 N N . ASP A 1 316 ? -4.786 24.070 -2.931 1.00 59.12 316 ASP A N 1
ATOM 2569 C CA . ASP A 1 316 ? -5.861 25.043 -3.170 1.00 59.12 316 ASP A CA 1
ATOM 2570 C C . ASP A 1 316 ? -7.109 24.396 -3.819 1.00 59.12 316 ASP A C 1
ATOM 2572 O O . ASP A 1 316 ? -8.156 25.029 -3.956 1.00 59.12 316 ASP A O 1
ATOM 2576 N N . PHE A 1 317 ? -7.019 23.132 -4.261 1.00 68.88 317 PHE A N 1
ATOM 2577 C CA . PHE A 1 317 ? -8.084 22.438 -4.972 1.00 68.88 317 PHE A CA 1
ATOM 2578 C C . PHE A 1 317 ? -8.387 21.053 -4.383 1.00 68.88 317 PHE A C 1
ATOM 2580 O O . PHE A 1 317 ? -7.579 20.124 -4.418 1.00 68.88 317 PHE A O 1
ATOM 2587 N N . ASP A 1 318 ? -9.612 20.885 -3.881 1.00 73.94 318 ASP A N 1
ATOM 2588 C CA . ASP A 1 318 ? -10.162 19.576 -3.538 1.00 73.94 318 ASP A CA 1
ATOM 2589 C C . ASP A 1 318 ? -10.922 19.002 -4.738 1.00 73.94 318 ASP A C 1
ATOM 2591 O O . ASP A 1 318 ? -12.027 19.437 -5.063 1.00 73.94 318 ASP A O 1
ATOM 2595 N N . THR A 1 319 ? -10.342 17.993 -5.383 1.00 72.75 319 THR A N 1
ATOM 2596 C CA . THR A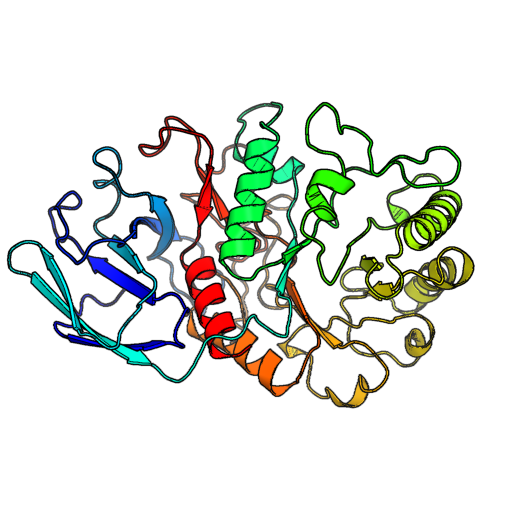 1 319 ? -10.934 17.343 -6.560 1.00 72.75 319 THR A CA 1
ATOM 2597 C C . THR A 1 319 ? -12.218 16.569 -6.239 1.00 72.75 319 THR A C 1
ATOM 2599 O O . THR A 1 319 ? -12.952 16.195 -7.154 1.00 72.75 319 THR A O 1
ATOM 2602 N N . GLY A 1 320 ? -12.489 16.277 -4.959 1.00 77.69 320 GLY A N 1
ATOM 2603 C CA . GLY A 1 320 ? -13.578 15.387 -4.559 1.00 77.69 320 GLY A CA 1
ATOM 2604 C C . GLY A 1 320 ? -13.344 13.914 -4.911 1.00 77.69 320 GLY A C 1
ATOM 2605 O O . GLY A 1 320 ? -14.235 13.096 -4.680 1.00 77.69 320 GLY A O 1
ATOM 2606 N N . MET A 1 321 ? -12.183 13.583 -5.481 1.00 78.75 321 MET A N 1
ATOM 2607 C CA . MET A 1 321 ? -11.890 12.269 -6.045 1.00 78.75 321 MET A CA 1
ATOM 2608 C C . MET A 1 321 ? -11.489 11.258 -4.975 1.00 78.75 321 MET A C 1
ATOM 2610 O O . MET A 1 321 ? -11.292 11.589 -3.807 1.00 78.75 321 MET A O 1
ATOM 2614 N N . ALA A 1 322 ? -11.376 9.999 -5.395 1.00 87.44 322 ALA A N 1
ATOM 2615 C CA . ALA A 1 322 ? -10.766 8.961 -4.586 1.00 87.44 322 ALA A CA 1
ATOM 2616 C C . ALA A 1 322 ? -9.360 9.384 -4.135 1.00 87.44 322 ALA A C 1
ATOM 2618 O O . ALA A 1 322 ? -8.549 9.836 -4.934 1.00 87.44 322 ALA A O 1
ATOM 2619 N N . ASP A 1 323 ? -9.084 9.209 -2.850 1.00 87.75 323 ASP A N 1
ATOM 2620 C CA . ASP A 1 323 ? -7.779 9.412 -2.244 1.00 87.75 323 ASP A CA 1
ATOM 2621 C C . ASP A 1 323 ? -7.695 8.544 -0.982 1.00 87.75 323 ASP A C 1
ATOM 2623 O O . ASP A 1 323 ? -8.699 7.981 -0.519 1.00 87.75 323 ASP A O 1
ATOM 2627 N N . PHE A 1 324 ? -6.485 8.408 -0.446 1.00 91.81 324 PHE A N 1
ATOM 2628 C CA . PHE A 1 324 ? -6.232 7.654 0.774 1.00 91.81 324 PHE A CA 1
ATOM 2629 C C . PHE A 1 324 ? -5.679 8.550 1.878 1.00 91.81 324 PHE A C 1
ATOM 2631 O O . PHE A 1 324 ? -4.855 8.084 2.649 1.00 91.81 324 PHE A O 1
ATOM 2638 N N . LEU A 1 325 ? -6.078 9.817 1.979 1.00 92.12 325 LEU A N 1
ATOM 2639 C CA . LEU A 1 325 ? -5.523 10.731 2.985 1.00 92.12 325 LEU A CA 1
ATOM 2640 C C . LEU A 1 325 ? -6.240 10.591 4.342 1.00 92.12 325 LEU A C 1
ATOM 2642 O O . LEU A 1 325 ? -7.404 10.198 4.416 1.00 92.12 325 LEU A O 1
ATOM 2646 N N . ILE A 1 326 ? -5.535 10.892 5.437 1.00 94.25 326 ILE A N 1
ATOM 2647 C CA . ILE A 1 326 ? -6.024 10.742 6.826 1.00 94.25 326 ILE A CA 1
ATOM 2648 C C . ILE A 1 326 ? -7.218 11.654 7.105 1.00 94.25 326 ILE A C 1
ATOM 2650 O O . ILE A 1 326 ? -8.157 11.282 7.809 1.00 94.25 326 ILE A O 1
ATOM 2654 N N . ASP A 1 327 ? -7.165 12.866 6.570 1.00 91.81 327 ASP A N 1
ATOM 2655 C CA . ASP A 1 327 ? -8.113 13.938 6.841 1.00 91.81 327 ASP A CA 1
ATOM 2656 C C . ASP A 1 327 ? -9.263 13.998 5.830 1.00 91.81 327 ASP A C 1
ATOM 2658 O O . ASP A 1 327 ? -10.030 14.962 5.781 1.00 91.81 327 ASP A O 1
ATOM 2662 N N . ARG A 1 328 ? -9.427 12.922 5.053 1.00 89.69 328 ARG A N 1
ATOM 2663 C CA . ARG A 1 328 ? -10.479 12.768 4.052 1.00 89.69 328 ARG A CA 1
ATOM 2664 C C . ARG A 1 328 ? -11.511 11.728 4.478 1.00 89.69 328 ARG A C 1
ATOM 2666 O O . ARG A 1 328 ? -11.196 10.767 5.183 1.00 89.69 328 ARG A O 1
ATOM 2673 N N . PRO A 1 329 ? -12.781 11.878 4.062 1.00 89.75 329 PRO A N 1
ATOM 2674 C CA . PRO A 1 329 ? -13.799 10.885 4.372 1.00 89.75 329 PRO A CA 1
ATOM 2675 C C . PRO A 1 329 ? -13.454 9.513 3.776 1.00 89.75 329 PRO A C 1
ATOM 2677 O O . PRO A 1 329 ? -13.217 9.401 2.575 1.00 89.75 329 PRO A O 1
ATOM 2680 N N . LEU A 1 330 ? -13.586 8.440 4.569 1.00 91.06 330 LEU A N 1
ATOM 2681 C CA . LEU A 1 330 ? -13.422 7.050 4.096 1.00 91.06 330 LEU A CA 1
ATOM 2682 C C . LEU A 1 330 ? -14.342 6.681 2.912 1.00 91.06 330 LEU A C 1
ATOM 2684 O O . LEU A 1 330 ? -14.105 5.690 2.224 1.00 91.06 330 LEU A O 1
ATOM 2688 N N . ALA A 1 331 ? -15.392 7.466 2.653 1.00 90.44 331 ALA A N 1
ATOM 2689 C CA . ALA A 1 331 ? -16.223 7.321 1.462 1.00 90.44 331 ALA A CA 1
ATOM 2690 C C . ALA A 1 331 ? -15.418 7.467 0.155 1.00 90.44 331 ALA A C 1
ATOM 2692 O O . ALA A 1 331 ? -15.699 6.731 -0.787 1.00 90.44 331 ALA A O 1
ATOM 2693 N N . ARG A 1 332 ? -14.398 8.337 0.110 1.00 90.19 332 ARG A N 1
ATOM 2694 C CA . ARG A 1 332 ? -13.525 8.520 -1.067 1.00 90.19 332 ARG A CA 1
ATOM 2695 C C . ARG A 1 332 ? -12.657 7.298 -1.332 1.00 90.19 332 ARG A C 1
ATOM 2697 O O . ARG A 1 332 ? -12.585 6.817 -2.459 1.00 90.19 332 ARG A O 1
ATOM 2704 N N . LEU A 1 333 ? -12.096 6.722 -0.270 1.00 93.00 333 LEU A N 1
ATOM 2705 C CA . LEU A 1 333 ? -11.401 5.440 -0.342 1.00 93.00 333 LEU A CA 1
ATOM 2706 C C . LEU A 1 333 ? -12.327 4.363 -0.917 1.00 93.00 333 LEU A C 1
ATOM 2708 O O . LEU A 1 333 ? -11.940 3.667 -1.845 1.00 93.00 333 LEU A O 1
ATOM 2712 N N . ASN A 1 334 ? -13.571 4.252 -0.439 1.00 93.25 334 ASN A N 1
ATOM 2713 C CA . ASN A 1 334 ? -14.526 3.274 -0.976 1.00 93.25 334 ASN A CA 1
ATOM 2714 C C . ASN A 1 334 ? -14.888 3.523 -2.448 1.00 93.25 334 ASN A C 1
ATOM 2716 O O . ASN A 1 334 ? -15.064 2.562 -3.199 1.00 93.25 334 ASN A O 1
ATOM 2720 N N . GLN A 1 335 ? -14.988 4.790 -2.866 1.00 92.19 335 GLN A N 1
ATOM 2721 C CA . GLN A 1 335 ? -15.252 5.151 -4.260 1.00 92.19 335 GLN A CA 1
ATOM 2722 C C . GLN A 1 335 ? -14.177 4.601 -5.199 1.00 92.19 335 GLN A C 1
ATOM 2724 O O . GLN A 1 335 ? -14.543 4.094 -6.256 1.00 92.19 335 GLN A O 1
ATOM 2729 N N . PHE A 1 336 ? -12.901 4.592 -4.790 1.00 93.88 336 PHE A N 1
ATOM 2730 C CA . PHE A 1 336 ? -11.824 3.955 -5.555 1.00 93.88 336 PHE A CA 1
ATOM 2731 C C . PHE A 1 336 ? -12.173 2.507 -5.919 1.00 93.88 336 PHE A C 1
ATOM 2733 O O . PHE A 1 336 ? -12.249 2.149 -7.091 1.00 93.88 336 PHE A O 1
ATOM 2740 N N . PHE A 1 337 ? -12.446 1.670 -4.916 1.00 94.81 337 PHE A N 1
ATOM 2741 C CA . PHE A 1 337 ? -12.679 0.237 -5.118 1.00 94.81 337 PHE A CA 1
ATOM 2742 C C . PHE A 1 337 ? -13.964 -0.043 -5.899 1.00 94.81 337 PHE A C 1
ATOM 2744 O O . PHE A 1 337 ? -13.973 -0.920 -6.767 1.00 94.81 337 PHE A O 1
ATOM 2751 N N . LEU A 1 338 ? -15.026 0.723 -5.626 1.00 92.88 338 LEU A N 1
ATOM 2752 C CA . LEU A 1 338 ? -16.287 0.638 -6.358 1.00 92.88 338 LEU A CA 1
ATOM 2753 C C . LEU A 1 338 ? -16.100 0.989 -7.841 1.00 92.88 338 LEU A C 1
ATOM 2755 O O . LEU A 1 338 ? -16.632 0.310 -8.718 1.00 92.88 338 LEU A O 1
ATOM 2759 N N . GLN A 1 339 ? -15.334 2.039 -8.129 1.00 91.62 339 GLN A N 1
ATOM 2760 C CA . GLN A 1 339 ? -15.093 2.512 -9.486 1.00 91.62 339 GLN A CA 1
ATOM 2761 C C . GLN A 1 339 ? -14.211 1.540 -10.281 1.00 91.62 339 GLN A C 1
ATOM 2763 O O . GLN A 1 339 ? -14.543 1.214 -11.420 1.00 91.62 339 GLN A O 1
ATOM 2768 N N . GLN A 1 340 ? -13.179 0.972 -9.650 1.00 92.88 340 GLN A N 1
ATOM 2769 C CA . GLN A 1 340 ? -12.374 -0.123 -10.213 1.00 92.88 340 GLN A CA 1
ATOM 2770 C C . GLN A 1 340 ? -13.244 -1.328 -10.595 1.00 92.88 340 GLN A C 1
ATOM 2772 O O . GLN A 1 340 ? -13.111 -1.886 -11.684 1.00 92.88 340 GLN A O 1
ATOM 2777 N N . ALA A 1 341 ? -14.178 -1.714 -9.716 1.00 91.81 341 ALA A N 1
ATOM 2778 C CA . ALA A 1 341 ? -15.111 -2.802 -9.989 1.00 91.81 341 ALA A CA 1
ATOM 2779 C C . ALA A 1 341 ? -16.039 -2.477 -11.171 1.00 91.81 341 ALA A C 1
ATOM 2781 O O . ALA A 1 341 ? -16.217 -3.318 -12.052 1.00 91.81 341 ALA A O 1
ATOM 2782 N N . LYS A 1 342 ? -16.571 -1.247 -11.228 1.00 91.69 342 LYS A N 1
ATOM 2783 C CA . LYS A 1 342 ? -17.433 -0.771 -12.322 1.00 91.69 342 LYS A CA 1
ATOM 2784 C C . LYS A 1 342 ? -16.723 -0.779 -13.677 1.00 91.69 342 LYS A C 1
ATOM 2786 O O . LYS A 1 342 ? -17.347 -1.113 -14.679 1.00 91.69 342 LYS A O 1
ATOM 2791 N N . TRP A 1 343 ? -15.449 -0.403 -13.714 1.00 91.31 343 TRP A N 1
ATOM 2792 C CA . TRP A 1 343 ? -14.661 -0.344 -14.948 1.00 91.31 343 TRP A CA 1
ATOM 2793 C C . TRP A 1 343 ? -13.936 -1.634 -15.297 1.00 91.31 343 TRP A C 1
ATOM 2795 O O . TRP A 1 343 ? -13.268 -1.679 -16.324 1.00 91.31 343 TRP A O 1
ATOM 2805 N N . GLN A 1 344 ? -14.089 -2.672 -14.472 1.00 91.00 344 GLN A N 1
ATOM 2806 C CA . GLN A 1 344 ? -13.512 -3.991 -14.716 1.00 91.00 344 GLN A CA 1
ATOM 2807 C C . GLN A 1 344 ? -11.999 -3.945 -14.962 1.00 91.00 344 GLN A C 1
ATOM 2809 O O . GLN A 1 344 ? -11.481 -4.677 -15.796 1.00 91.00 344 GLN A O 1
ATOM 2814 N N . THR A 1 345 ? -11.281 -3.106 -14.215 1.00 93.56 345 THR A N 1
ATOM 2815 C CA . THR A 1 345 ? -9.813 -3.067 -14.285 1.00 93.56 345 THR A CA 1
ATOM 2816 C C . THR A 1 345 ? -9.210 -4.414 -13.874 1.00 93.56 345 THR A C 1
ATOM 2818 O O . THR A 1 345 ? -9.815 -5.149 -13.087 1.00 93.56 345 THR A O 1
ATOM 2821 N N . ASP A 1 346 ? -8.021 -4.744 -14.375 1.00 94.50 346 ASP A N 1
ATOM 2822 C CA . ASP A 1 346 ? -7.328 -6.004 -14.071 1.00 94.50 346 ASP A CA 1
ATOM 2823 C C . ASP A 1 346 ? -6.618 -5.970 -12.711 1.00 94.50 346 ASP A C 1
ATOM 2825 O O . ASP A 1 346 ? -6.528 -6.984 -12.021 1.00 94.50 346 ASP A O 1
ATOM 2829 N N . ALA A 1 347 ? -6.111 -4.801 -12.317 1.00 95.44 347 ALA A N 1
ATOM 2830 C CA . ALA A 1 347 ? -5.464 -4.563 -11.031 1.00 95.44 347 ALA A CA 1
ATOM 2831 C C . ALA A 1 347 ? -5.568 -3.084 -10.642 1.00 95.44 347 ALA A C 1
ATOM 2833 O O . ALA A 1 347 ? -5.962 -2.225 -11.435 1.00 95.44 347 ALA A O 1
ATOM 2834 N N . ALA A 1 348 ? -5.190 -2.786 -9.408 1.00 95.56 348 ALA A N 1
ATOM 2835 C CA . ALA A 1 348 ? -5.008 -1.428 -8.931 1.00 95.56 348 ALA A CA 1
ATOM 2836 C C . ALA A 1 348 ? -3.579 -1.228 -8.431 1.00 95.56 348 ALA A C 1
ATOM 2838 O O . ALA A 1 348 ? -2.948 -2.168 -7.948 1.00 95.56 348 ALA A O 1
ATOM 2839 N N . LEU A 1 349 ? -3.097 0.007 -8.502 1.00 95.06 349 LEU A N 1
ATOM 2840 C CA . LEU A 1 349 ? -1.773 0.390 -8.032 1.00 95.06 349 LEU A CA 1
ATOM 2841 C C . LEU A 1 349 ? -1.891 1.496 -6.974 1.00 95.06 349 LEU A C 1
ATOM 2843 O O . LEU A 1 349 ? -2.718 2.398 -7.089 1.00 95.06 349 LEU A O 1
ATOM 2847 N N . TYR A 1 350 ? -1.047 1.441 -5.949 1.00 94.25 350 TYR A N 1
ATOM 2848 C CA . TYR A 1 350 ? -0.762 2.572 -5.071 1.00 94.25 350 TYR A CA 1
ATOM 2849 C C . TYR A 1 350 ? 0.745 2.670 -4.874 1.00 94.25 350 TYR A C 1
ATOM 2851 O O . TYR A 1 350 ? 1.422 1.666 -4.635 1.00 94.25 350 TYR A O 1
ATOM 2859 N N . TYR A 1 351 ? 1.280 3.878 -5.022 1.00 90.94 351 TYR A N 1
ATOM 2860 C CA . TYR A 1 351 ? 2.713 4.059 -5.221 1.00 90.94 351 TYR A CA 1
ATOM 2861 C C . TYR A 1 351 ? 3.545 3.559 -4.035 1.00 90.94 351 TYR A C 1
ATOM 2863 O O . TYR A 1 351 ? 4.611 2.987 -4.258 1.00 90.94 351 TYR A O 1
ATOM 2871 N N . HIS A 1 352 ? 3.070 3.708 -2.789 1.00 92.50 352 HIS A N 1
ATOM 2872 C CA . HIS A 1 352 ? 3.834 3.252 -1.631 1.00 92.50 352 HIS A CA 1
ATOM 2873 C C . HIS A 1 352 ? 3.030 3.119 -0.326 1.00 92.50 352 HIS A C 1
ATOM 2875 O O . HIS A 1 352 ? 2.084 3.859 -0.086 1.00 92.50 352 HIS A O 1
ATOM 2881 N N . ALA A 1 353 ? 3.437 2.197 0.552 1.00 95.44 353 ALA A N 1
ATOM 2882 C CA . ALA A 1 353 ? 2.840 1.996 1.879 1.00 95.44 353 ALA A CA 1
ATOM 2883 C C . ALA A 1 353 ? 3.594 2.692 3.026 1.00 95.44 353 ALA A C 1
ATOM 2885 O O . ALA A 1 353 ? 3.026 2.839 4.108 1.00 95.44 353 ALA A O 1
ATOM 2886 N N . VAL A 1 354 ? 4.870 3.042 2.831 1.00 94.62 354 VAL A N 1
ATOM 2887 C CA . VAL A 1 354 ? 5.780 3.507 3.902 1.00 94.62 354 VAL A CA 1
ATOM 2888 C C . VAL A 1 354 ? 6.664 4.690 3.474 1.00 94.62 354 VAL A C 1
ATOM 2890 O O . VAL A 1 354 ? 7.752 4.889 3.997 1.00 94.62 354 VAL A O 1
ATOM 2893 N N . GLU A 1 355 ? 6.234 5.481 2.488 1.00 91.25 355 GLU A N 1
ATOM 2894 C CA . GLU A 1 355 ? 7.047 6.569 1.907 1.00 91.25 355 GLU A CA 1
ATOM 2895 C C . GLU A 1 355 ? 7.242 7.687 2.922 1.00 91.25 355 GLU A C 1
ATOM 2897 O O . GLU A 1 355 ? 8.291 8.323 2.969 1.00 91.25 355 GLU A O 1
ATOM 2902 N N . GLY A 1 356 ? 6.259 7.877 3.805 1.00 90.94 356 GLY A N 1
ATOM 2903 C CA . GLY A 1 356 ? 6.365 8.819 4.910 1.00 90.94 356 GLY A CA 1
ATOM 2904 C C . GLY A 1 356 ? 7.523 8.525 5.876 1.00 90.94 356 GLY A C 1
ATOM 2905 O O . GLY A 1 356 ? 7.853 9.374 6.692 1.00 90.94 356 GLY A O 1
ATOM 2906 N N . TYR A 1 357 ? 8.191 7.369 5.798 1.00 92.06 357 TYR A N 1
ATOM 2907 C CA . TYR A 1 357 ? 9.377 7.105 6.623 1.00 92.06 357 TYR A CA 1
ATOM 2908 C C . TYR A 1 357 ? 10.607 7.871 6.118 1.00 92.06 357 TYR A C 1
ATOM 2910 O O . TYR A 1 357 ? 11.568 8.044 6.857 1.00 92.06 357 TYR A O 1
ATOM 2918 N N . LEU A 1 358 ? 10.567 8.348 4.870 1.00 87.94 358 LEU A N 1
ATOM 2919 C CA . LEU A 1 358 ? 11.624 9.133 4.230 1.00 87.94 358 LEU A CA 1
ATOM 2920 C C . LEU A 1 358 ? 11.456 10.647 4.451 1.00 87.94 358 LEU A C 1
ATOM 2922 O O . LEU A 1 358 ? 12.052 11.452 3.730 1.00 87.94 358 LEU A O 1
ATOM 2926 N N . LEU A 1 359 ? 10.615 11.043 5.411 1.00 83.31 359 LEU A N 1
ATOM 2927 C CA . LEU A 1 359 ? 10.493 12.431 5.840 1.00 83.31 359 LEU A CA 1
ATOM 2928 C C . LEU A 1 359 ? 11.818 12.945 6.427 1.00 83.31 359 LEU A C 1
ATOM 2930 O O . LEU A 1 359 ? 12.680 12.181 6.857 1.00 83.31 359 LEU A O 1
ATOM 2934 N N . THR A 1 360 ? 11.990 14.266 6.419 1.00 79.62 360 THR A N 1
ATOM 2935 C CA . THR A 1 360 ? 13.205 14.943 6.894 1.00 79.62 360 THR A CA 1
ATOM 2936 C C . THR A 1 360 ? 13.555 14.533 8.336 1.00 79.62 360 THR A C 1
ATOM 2938 O O . THR A 1 360 ? 12.640 14.376 9.151 1.00 79.62 360 THR A O 1
ATOM 2941 N N . PRO A 1 361 ? 14.852 14.397 8.689 1.00 80.69 361 PRO A N 1
ATOM 2942 C CA . PRO A 1 361 ? 15.265 14.056 10.049 1.00 80.69 361 PRO A CA 1
ATOM 2943 C C . PRO A 1 361 ? 14.593 14.931 11.115 1.00 80.69 361 PRO A C 1
ATOM 2945 O O . PRO A 1 361 ? 14.537 16.152 10.981 1.00 80.69 361 PRO A O 1
ATOM 2948 N N . GLY A 1 362 ? 14.097 14.296 12.181 1.00 80.94 362 GLY A N 1
ATOM 2949 C CA . GLY A 1 362 ? 13.433 14.966 13.306 1.00 80.94 362 GLY A CA 1
ATOM 2950 C C . GLY A 1 362 ? 11.907 15.074 13.205 1.00 80.94 362 GLY A C 1
ATOM 2951 O O . GLY A 1 362 ? 11.279 15.499 14.171 1.00 80.94 362 GLY A O 1
ATOM 2952 N N . VAL A 1 363 ? 11.293 14.663 12.090 1.00 88.56 363 VAL A N 1
ATOM 2953 C CA . VAL A 1 363 ? 9.827 14.600 11.970 1.00 88.56 363 VAL A CA 1
ATOM 2954 C C . VAL A 1 363 ? 9.296 13.305 12.594 1.00 88.56 363 VAL A C 1
ATOM 2956 O O . VAL A 1 363 ? 9.620 12.209 12.140 1.00 88.56 363 VAL A O 1
ATOM 2959 N N . ASP A 1 364 ? 8.449 13.421 13.621 1.00 91.31 364 ASP A N 1
ATOM 2960 C CA . ASP A 1 364 ? 7.689 12.286 14.159 1.00 91.31 364 ASP A CA 1
ATOM 2961 C C . ASP A 1 364 ? 6.422 12.060 13.329 1.00 91.31 364 ASP A C 1
ATOM 2963 O O . ASP A 1 364 ? 5.440 12.788 13.462 1.00 91.31 364 ASP A O 1
ATOM 2967 N N . ILE A 1 365 ? 6.421 11.011 12.509 1.00 92.81 365 ILE A N 1
ATOM 2968 C CA . ILE A 1 365 ? 5.321 10.683 11.594 1.00 92.81 365 ILE A CA 1
ATOM 2969 C C . ILE A 1 365 ? 3.988 10.369 12.296 1.00 92.81 365 ILE A C 1
ATOM 2971 O O . ILE A 1 365 ? 2.922 10.465 11.687 1.00 92.81 365 ILE A O 1
ATOM 2975 N N . PHE A 1 366 ? 4.019 9.988 13.577 1.00 95.12 366 PHE A N 1
ATOM 2976 C CA . PHE A 1 366 ? 2.798 9.794 14.364 1.00 95.12 366 PHE A CA 1
ATOM 2977 C C . PHE A 1 366 ? 2.136 11.122 14.739 1.00 95.12 366 PHE A C 1
ATOM 2979 O O . PHE A 1 366 ? 0.929 11.153 14.972 1.00 95.12 366 PHE A O 1
ATOM 2986 N N . SER A 1 367 ? 2.926 12.192 14.802 1.00 93.94 367 SER A N 1
ATOM 2987 C CA . SER A 1 367 ? 2.494 13.533 15.191 1.00 93.94 367 SER A CA 1
ATOM 2988 C C . SER A 1 367 ? 2.316 14.451 13.976 1.00 93.94 367 SER A C 1
ATOM 2990 O O . SER A 1 367 ? 1.450 15.318 13.991 1.00 93.94 367 SER A O 1
ATOM 2992 N N . ASP A 1 368 ? 3.094 14.238 12.913 1.00 92.50 368 ASP A N 1
ATOM 2993 C CA . ASP A 1 368 ? 3.039 14.997 11.664 1.00 92.50 368 ASP A CA 1
ATOM 2994 C C . ASP A 1 368 ? 3.212 14.057 10.447 1.00 92.50 368 ASP A C 1
ATOM 2996 O O . ASP A 1 368 ? 4.325 13.852 9.953 1.00 92.50 368 ASP A O 1
ATOM 3000 N N . PRO A 1 369 ? 2.111 13.467 9.943 1.00 92.75 369 PRO A N 1
ATOM 3001 C CA . PRO A 1 369 ? 2.129 12.541 8.812 1.00 92.75 369 PRO A CA 1
ATOM 3002 C C . PRO A 1 369 ? 2.102 13.249 7.445 1.00 92.75 369 PRO A C 1
ATOM 3004 O O . PRO A 1 369 ? 1.857 12.597 6.429 1.00 92.75 369 PRO A O 1
ATOM 3007 N N . TYR A 1 370 ? 2.276 14.573 7.392 1.00 90.44 370 TYR A N 1
ATOM 3008 C CA . TYR A 1 370 ? 2.160 15.341 6.153 1.00 90.44 370 TYR A CA 1
ATOM 3009 C C . TYR A 1 370 ? 3.318 15.038 5.190 1.00 90.44 370 TYR A C 1
ATOM 3011 O O . TYR A 1 370 ? 4.494 15.225 5.527 1.00 90.44 370 TYR A O 1
ATOM 3019 N N . ASN A 1 371 ? 2.988 14.616 3.967 1.00 86.81 371 ASN A N 1
ATOM 3020 C CA . ASN A 1 371 ? 3.937 14.435 2.869 1.00 86.81 371 ASN A CA 1
ATOM 3021 C C . ASN A 1 371 ? 3.241 14.600 1.506 1.00 86.81 371 ASN A C 1
ATOM 3023 O O . ASN A 1 371 ? 2.045 14.367 1.411 1.00 86.81 371 ASN A O 1
ATOM 3027 N N . PHE A 1 372 ? 3.960 15.014 0.455 1.00 79.06 372 PHE A N 1
ATOM 3028 C CA . PHE A 1 372 ? 3.392 15.265 -0.892 1.00 79.06 372 PHE A CA 1
ATOM 3029 C C . PHE A 1 372 ? 2.119 16.150 -0.899 1.00 79.06 372 PHE A C 1
ATOM 3031 O O . PHE A 1 372 ? 1.265 16.067 -1.774 1.00 79.06 372 PHE A O 1
ATOM 3038 N N . GLY A 1 373 ? 1.984 17.019 0.107 1.00 74.25 373 GLY A N 1
ATOM 3039 C CA . GLY A 1 373 ? 0.794 17.829 0.386 1.00 74.25 373 GLY A CA 1
ATOM 3040 C C . GLY A 1 373 ? -0.483 17.110 0.784 1.00 74.25 373 GLY A C 1
ATOM 3041 O O . GLY A 1 373 ? -1.545 17.723 0.766 1.00 74.25 373 GLY A O 1
ATOM 3042 N N . GLY A 1 374 ? -0.375 15.856 1.210 1.00 87.19 374 GLY A N 1
ATOM 3043 C CA . GLY A 1 374 ? -1.451 15.122 1.851 1.00 87.19 374 GLY A CA 1
ATOM 3044 C C . GLY A 1 374 ? -1.043 14.579 3.218 1.00 87.19 374 GLY A C 1
ATOM 3045 O O . GLY A 1 374 ? 0.068 14.091 3.429 1.00 87.19 374 GLY A O 1
ATOM 3046 N N . ASN A 1 375 ? -1.965 14.612 4.173 1.00 91.38 375 ASN A N 1
ATOM 3047 C CA . ASN A 1 375 ? -1.777 13.935 5.449 1.00 91.38 375 ASN A CA 1
ATOM 3048 C C . ASN A 1 375 ? -1.866 12.419 5.250 1.00 91.38 375 ASN A C 1
ATOM 3050 O O . ASN A 1 375 ? -2.927 11.879 4.935 1.00 91.38 375 ASN A O 1
ATOM 3054 N N . GLY A 1 376 ? -0.745 11.726 5.454 1.00 92.56 376 GLY A N 1
ATOM 3055 C CA . GLY A 1 376 ? -0.644 10.277 5.310 1.00 92.56 376 GLY A CA 1
ATOM 3056 C C . GLY A 1 376 ? -0.517 9.775 3.870 1.00 92.56 376 GLY A C 1
ATOM 3057 O O . GLY A 1 376 ? -0.691 8.572 3.651 1.00 92.56 376 GLY A O 1
ATOM 3058 N N . ASP A 1 377 ? -0.220 10.643 2.899 1.00 91.12 377 ASP A N 1
ATOM 3059 C CA . ASP A 1 377 ? 0.067 10.188 1.537 1.00 91.12 377 ASP A CA 1
ATOM 3060 C C . ASP A 1 377 ? 1.317 9.294 1.518 1.00 91.12 377 ASP A C 1
ATOM 3062 O O . ASP A 1 377 ? 2.330 9.579 2.167 1.00 91.12 377 ASP A O 1
ATOM 3066 N N . GLY A 1 378 ? 1.207 8.145 0.853 1.00 91.75 378 GLY A N 1
ATOM 3067 C CA . GLY A 1 378 ? 2.243 7.107 0.859 1.00 91.75 378 GLY A CA 1
ATOM 3068 C C . GLY A 1 378 ? 2.493 6.448 2.216 1.00 91.75 378 GLY A C 1
ATOM 3069 O O . GLY A 1 378 ? 3.493 5.750 2.376 1.00 91.75 378 GLY A O 1
ATOM 3070 N N . LEU A 1 379 ? 1.620 6.657 3.203 1.00 95.06 379 LEU A N 1
ATOM 3071 C CA . LEU A 1 379 ? 1.733 6.098 4.546 1.00 95.06 379 LEU A CA 1
ATOM 3072 C C . LEU A 1 379 ? 0.486 5.277 4.870 1.00 95.06 379 LEU A C 1
ATOM 3074 O O . LEU A 1 379 ? -0.538 5.834 5.229 1.00 95.06 379 LEU A O 1
ATOM 3078 N N . LEU A 1 380 ? 0.554 3.954 4.769 1.00 97.25 380 LEU A N 1
ATOM 3079 C CA . LEU A 1 380 ? -0.519 3.033 5.179 1.00 97.25 380 LEU A CA 1
ATOM 3080 C C . LEU A 1 380 ? -0.116 2.148 6.357 1.00 97.25 380 LEU A C 1
ATOM 3082 O O . LEU A 1 380 ? -0.988 1.595 7.036 1.00 97.25 380 LEU A O 1
ATOM 3086 N N . LEU A 1 381 ? 1.188 2.019 6.587 1.00 98.25 381 LEU A N 1
ATOM 3087 C CA . LEU A 1 381 ? 1.785 1.295 7.696 1.00 98.25 381 LEU A CA 1
ATOM 3088 C C . LEU A 1 381 ? 2.686 2.248 8.472 1.00 98.25 381 LEU A C 1
ATOM 3090 O O . LEU A 1 381 ? 3.450 2.978 7.856 1.00 98.25 381 LEU A O 1
ATOM 3094 N N . TYR A 1 382 ? 2.585 2.238 9.798 1.00 98.06 382 TYR A N 1
ATOM 3095 C CA . TYR A 1 382 ? 3.422 3.026 10.704 1.00 98.06 382 TYR A CA 1
ATOM 3096 C C . TYR A 1 382 ? 4.537 2.158 11.311 1.00 98.06 382 TYR A C 1
ATOM 3098 O O . TYR A 1 382 ? 4.336 0.948 11.490 1.00 98.06 382 TYR A O 1
ATOM 3106 N N . PRO A 1 383 ? 5.701 2.741 11.662 1.00 96.56 383 PRO A N 1
ATOM 3107 C CA . PRO A 1 383 ? 6.806 1.980 12.219 1.00 96.56 383 PRO A CA 1
ATOM 3108 C C . PRO A 1 383 ? 6.591 1.833 13.724 1.00 96.56 383 PRO A C 1
ATOM 3110 O O . PRO A 1 383 ? 6.758 2.781 14.488 1.00 96.56 383 PRO A O 1
ATOM 3113 N N . GLY A 1 384 ? 6.171 0.650 14.167 1.00 96.25 384 GLY A N 1
ATOM 3114 C CA . GLY A 1 384 ? 6.062 0.342 15.587 1.00 96.25 384 GLY A CA 1
ATOM 3115 C C . GLY A 1 384 ? 7.412 -0.083 16.131 1.00 96.25 384 GLY A C 1
ATOM 3116 O O . GLY A 1 384 ? 7.832 -1.197 15.844 1.00 96.25 384 GLY A O 1
ATOM 3117 N N . ARG A 1 385 ? 8.070 0.780 16.903 1.00 94.88 385 ARG A N 1
ATOM 3118 C CA . ARG A 1 385 ? 9.409 0.525 17.446 1.00 94.88 385 ARG A CA 1
ATOM 3119 C C . ARG A 1 385 ? 9.345 -0.048 18.854 1.00 94.88 385 ARG A C 1
ATOM 3121 O O . ARG A 1 385 ? 8.536 0.393 19.674 1.00 94.88 385 ARG A O 1
ATOM 3128 N N . LYS A 1 386 ? 10.220 -1.002 19.162 1.00 93.81 386 LYS A N 1
ATOM 3129 C CA . LYS A 1 386 ? 10.351 -1.569 20.508 1.00 93.81 386 LYS A CA 1
ATOM 3130 C C . LYS A 1 386 ? 10.641 -0.467 21.534 1.00 93.81 386 LYS A C 1
ATOM 3132 O O . LYS A 1 386 ? 11.532 0.351 21.344 1.00 93.81 386 LYS A O 1
ATOM 3137 N N . GLY A 1 387 ? 9.917 -0.485 22.651 1.00 93.94 387 GLY A N 1
ATOM 3138 C CA . GLY A 1 387 ? 10.067 0.486 23.738 1.00 93.94 387 GLY A CA 1
ATOM 3139 C C . GLY A 1 387 ? 9.323 1.805 23.511 1.00 93.94 387 GLY A C 1
ATOM 3140 O O . GLY A 1 387 ? 9.138 2.561 24.461 1.00 93.94 387 GLY A O 1
ATOM 3141 N N . GLU A 1 388 ? 8.822 2.068 22.303 1.00 94.62 388 GLU A N 1
ATOM 3142 C CA . GLU A 1 388 ? 7.967 3.221 22.039 1.00 94.62 388 GLU A CA 1
ATOM 3143 C C . GLU A 1 388 ? 6.489 2.852 22.205 1.00 94.62 388 GLU A C 1
ATOM 3145 O O . GLU A 1 388 ? 6.045 1.780 21.792 1.00 94.62 388 GLU A O 1
ATOM 3150 N N . ARG A 1 389 ? 5.699 3.764 22.790 1.00 95.38 389 ARG A N 1
ATOM 3151 C CA . ARG A 1 389 ? 4.224 3.675 22.851 1.00 95.38 389 ARG A CA 1
ATOM 3152 C C . ARG A 1 389 ? 3.707 2.319 23.375 1.00 95.38 389 ARG A C 1
ATOM 3154 O O . ARG A 1 389 ? 2.686 1.812 22.911 1.00 95.38 389 ARG A O 1
ATOM 3161 N N . GLY A 1 390 ? 4.426 1.726 24.332 1.00 95.38 390 GLY A N 1
ATOM 3162 C CA . GLY A 1 390 ? 4.076 0.451 24.969 1.00 95.38 390 GLY A CA 1
ATOM 3163 C C . GLY A 1 390 ? 4.267 -0.791 24.087 1.00 95.38 390 GLY A C 1
ATOM 3164 O O . GLY A 1 390 ? 3.624 -1.815 24.329 1.00 95.38 390 GLY A O 1
ATOM 3165 N N . LEU A 1 391 ? 5.096 -0.719 23.040 1.00 96.62 391 LEU A N 1
ATOM 3166 C CA . LEU A 1 391 ? 5.412 -1.860 22.177 1.00 96.62 391 LEU A CA 1
ATOM 3167 C C . LEU A 1 391 ? 6.598 -2.665 22.716 1.00 96.62 391 LEU A C 1
ATOM 3169 O O . LEU A 1 391 ? 7.614 -2.115 23.134 1.00 96.62 391 LEU A O 1
ATOM 3173 N N . GLN A 1 392 ? 6.486 -3.991 22.643 1.00 95.00 392 GLN A N 1
ATOM 3174 C CA . GLN A 1 392 ? 7.486 -4.931 23.172 1.00 95.00 392 GLN A CA 1
ATOM 3175 C C . GLN A 1 392 ? 8.492 -5.416 22.111 1.00 95.00 392 GLN A C 1
ATOM 3177 O O . GLN A 1 392 ? 9.517 -6.018 22.436 1.00 95.00 392 GLN A O 1
ATOM 3182 N N . SER A 1 393 ? 8.222 -5.133 20.837 1.00 94.88 393 SER A N 1
ATOM 3183 C CA . SER A 1 393 ? 9.047 -5.515 19.690 1.00 94.88 393 SER A CA 1
ATOM 3184 C C . SER A 1 393 ? 8.832 -4.551 18.528 1.00 94.88 393 SER A C 1
ATOM 3186 O O . SER A 1 393 ? 7.772 -3.922 18.441 1.00 94.88 393 SER A O 1
ATOM 3188 N N . ASP A 1 394 ? 9.802 -4.495 17.614 1.00 95.50 394 ASP A N 1
ATOM 3189 C CA . ASP A 1 394 ? 9.618 -3.829 16.328 1.00 95.50 394 ASP A CA 1
ATOM 3190 C C . ASP A 1 394 ? 8.589 -4.593 15.490 1.00 95.50 394 ASP A C 1
ATOM 3192 O O . ASP A 1 394 ? 8.649 -5.821 15.386 1.00 95.50 394 ASP A O 1
ATOM 3196 N N . GLN A 1 395 ? 7.619 -3.878 14.927 1.00 97.12 395 GLN A N 1
ATOM 3197 C CA . GLN A 1 395 ? 6.548 -4.445 14.108 1.00 97.12 395 GLN A CA 1
ATOM 3198 C C . GLN A 1 395 ? 5.897 -3.375 13.216 1.00 97.12 395 GLN A C 1
ATOM 3200 O O . GLN A 1 395 ? 5.906 -2.188 13.556 1.00 97.12 395 GLN A O 1
ATOM 3205 N N . PRO A 1 396 ? 5.296 -3.751 12.076 1.00 97.88 396 PRO A N 1
ATOM 3206 C CA . PRO A 1 396 ? 4.435 -2.843 11.333 1.00 97.88 396 PRO A CA 1
ATOM 3207 C C . PRO A 1 396 ? 3.123 -2.588 12.085 1.00 97.88 396 PRO A C 1
ATOM 3209 O O . PRO A 1 396 ? 2.494 -3.511 12.607 1.00 97.88 396 PRO A O 1
ATOM 3212 N N . LEU A 1 397 ? 2.662 -1.341 12.079 1.00 98.56 397 LEU A N 1
ATOM 3213 C CA . LEU A 1 397 ? 1.365 -0.950 12.628 1.00 98.56 397 LEU A CA 1
ATOM 3214 C C . LEU A 1 397 ? 0.421 -0.561 11.491 1.00 98.56 397 LEU A C 1
ATOM 3216 O O . LEU A 1 397 ? 0.788 0.213 10.611 1.00 98.56 397 LEU A O 1
ATOM 3220 N N . ALA A 1 398 ? -0.803 -1.082 11.496 1.00 98.44 398 ALA A N 1
ATOM 3221 C CA . ALA A 1 398 ? -1.789 -0.746 10.473 1.00 98.44 398 ALA A CA 1
ATOM 3222 C C . ALA A 1 398 ? -2.346 0.675 10.665 1.00 98.44 398 ALA A C 1
ATOM 3224 O O . ALA A 1 398 ? -2.519 1.132 11.793 1.00 98.44 398 ALA A O 1
ATOM 3225 N N . SER A 1 399 ? -2.700 1.342 9.569 1.00 98.50 399 SER A N 1
ATOM 3226 C CA . SER A 1 399 ? -3.606 2.497 9.594 1.00 98.50 399 SER A CA 1
ATOM 3227 C C . SER A 1 399 ? -5.076 2.056 9.646 1.00 98.50 399 SER A C 1
ATOM 3229 O O . SER A 1 399 ? -5.431 0.953 9.208 1.00 98.50 399 SER A O 1
ATOM 3231 N N . LEU A 1 400 ? -5.965 2.936 10.110 1.00 98.06 400 LEU A N 1
ATOM 3232 C CA . LEU A 1 400 ? -7.413 2.782 9.958 1.00 98.06 400 LEU A CA 1
ATOM 3233 C C . LEU A 1 400 ? -7.784 2.685 8.474 1.00 98.06 400 LEU A C 1
ATOM 3235 O O . LEU A 1 400 ? -8.629 1.869 8.097 1.00 98.06 400 LEU A O 1
ATOM 3239 N N . ARG A 1 401 ? -7.107 3.464 7.624 1.00 97.31 401 ARG A N 1
ATOM 3240 C CA . ARG A 1 401 ? -7.263 3.407 6.166 1.00 97.31 401 ARG A CA 1
ATOM 3241 C C . ARG A 1 401 ? -6.964 2.017 5.608 1.00 97.31 401 ARG A C 1
ATOM 3243 O O . ARG A 1 401 ? -7.768 1.511 4.835 1.00 97.31 401 ARG A O 1
ATOM 3250 N N . LEU A 1 402 ? -5.907 1.338 6.060 1.00 98.00 402 LEU A N 1
ATOM 3251 C CA . LEU A 1 402 ? -5.607 -0.038 5.638 1.00 98.00 402 LEU A CA 1
ATOM 3252 C C . LEU A 1 402 ? -6.730 -1.023 6.017 1.00 98.00 402 LEU A C 1
ATOM 3254 O O . LEU A 1 402 ? -7.096 -1.898 5.227 1.00 98.00 402 LEU A O 1
ATOM 3258 N N . LYS A 1 403 ? -7.337 -0.858 7.202 1.00 97.69 403 LYS A N 1
ATOM 3259 C CA . LYS A 1 403 ? -8.514 -1.647 7.618 1.00 97.69 403 LYS A CA 1
ATOM 3260 C C . LYS A 1 403 ? -9.725 -1.371 6.726 1.00 97.69 403 LYS A C 1
ATOM 3262 O O . LYS A 1 403 ? -10.438 -2.310 6.365 1.00 97.69 403 LYS A O 1
ATOM 3267 N N . ALA A 1 404 ? -9.938 -0.110 6.353 1.00 97.00 404 ALA A N 1
ATOM 3268 C CA . ALA A 1 404 ? -10.993 0.295 5.431 1.00 97.00 404 ALA A CA 1
ATOM 3269 C C . ALA A 1 404 ? -10.757 -0.238 4.004 1.00 97.00 404 ALA A C 1
ATOM 3271 O O . ALA A 1 404 ? -11.700 -0.724 3.387 1.00 97.00 404 ALA A O 1
ATOM 3272 N N . MET A 1 405 ? -9.512 -0.247 3.510 1.00 97.19 405 MET A N 1
ATOM 3273 C CA . MET A 1 405 ? -9.155 -0.850 2.215 1.00 97.19 405 MET A CA 1
ATOM 3274 C C . MET A 1 405 ? -9.497 -2.334 2.175 1.00 97.19 405 MET A C 1
ATOM 3276 O O . MET A 1 405 ? -10.166 -2.770 1.244 1.00 97.19 405 MET A O 1
ATOM 3280 N N . ARG A 1 406 ? -9.122 -3.101 3.210 1.00 96.69 406 ARG A N 1
ATOM 3281 C CA . ARG A 1 406 ? -9.491 -4.524 3.300 1.00 96.69 406 ARG A CA 1
ATOM 3282 C C . ARG A 1 406 ? -11.003 -4.712 3.193 1.00 96.69 406 ARG A C 1
ATOM 3284 O O . ARG A 1 406 ? -11.456 -5.555 2.428 1.00 96.69 406 ARG A O 1
ATOM 3291 N N . ARG A 1 407 ? -11.784 -3.898 3.912 1.00 94.50 407 ARG A N 1
ATOM 3292 C CA . ARG A 1 407 ? -13.254 -3.932 3.843 1.00 94.50 407 ARG A CA 1
ATOM 3293 C C . ARG A 1 407 ? -13.782 -3.628 2.445 1.00 94.50 407 ARG A C 1
ATOM 3295 O O . ARG A 1 407 ? -14.703 -4.302 1.996 1.00 94.50 407 ARG A O 1
ATOM 3302 N N . ALA A 1 408 ? -13.211 -2.636 1.771 1.00 94.94 408 ALA A N 1
ATOM 3303 C CA . ALA A 1 408 ? -13.608 -2.268 0.420 1.00 94.94 408 ALA A CA 1
ATOM 3304 C C . ALA A 1 408 ? -13.279 -3.381 -0.592 1.00 94.94 408 ALA A C 1
ATOM 3306 O O . ALA A 1 408 ? -14.132 -3.730 -1.403 1.00 94.94 408 ALA A O 1
ATOM 3307 N N . ILE A 1 409 ? -12.097 -3.999 -0.495 1.00 95.69 409 ILE A N 1
ATOM 3308 C CA . ILE A 1 409 ? -11.716 -5.161 -1.313 1.00 95.69 409 ILE A CA 1
ATOM 3309 C C . ILE A 1 409 ? -12.693 -6.316 -1.081 1.00 95.69 409 ILE A C 1
ATOM 3311 O O . ILE A 1 409 ? -13.274 -6.831 -2.029 1.00 95.69 409 ILE A O 1
ATOM 3315 N N . GLU A 1 410 ? -12.950 -6.673 0.179 1.00 93.44 410 GLU A N 1
ATOM 3316 C CA . GLU A 1 410 ? -13.872 -7.760 0.536 1.00 93.44 410 GLU A CA 1
ATOM 3317 C C . GLU A 1 410 ? -15.306 -7.530 0.049 1.00 93.44 410 GLU A C 1
ATOM 3319 O O . GLU A 1 410 ? -16.055 -8.485 -0.170 1.00 93.44 410 GLU A O 1
ATOM 3324 N N . GLN A 1 411 ? -15.702 -6.267 -0.105 1.00 91.06 411 GLN A N 1
ATOM 3325 C CA . GLN A 1 411 ? -17.034 -5.887 -0.547 1.00 91.06 411 GLN A CA 1
ATOM 3326 C C . GLN A 1 411 ? -17.163 -5.829 -2.074 1.00 91.06 411 GLN A C 1
ATOM 3328 O O . GLN A 1 411 ? -18.186 -6.274 -2.603 1.00 91.06 411 GLN A O 1
ATOM 3333 N N . TYR A 1 412 ? -16.172 -5.268 -2.769 1.00 91.50 412 TYR A N 1
ATOM 3334 C CA . TYR A 1 412 ? -16.295 -4.891 -4.180 1.00 91.50 412 TYR A CA 1
ATOM 3335 C C . TYR A 1 412 ? -15.515 -5.781 -5.151 1.00 91.50 412 TYR A C 1
ATOM 3337 O O . TYR A 1 412 ? -15.820 -5.740 -6.345 1.00 91.50 412 TYR A O 1
ATOM 3345 N N . TRP A 1 413 ? -14.508 -6.530 -4.694 1.00 90.56 413 TRP A N 1
ATOM 3346 C CA . TRP A 1 413 ? -13.607 -7.302 -5.563 1.00 90.56 413 TRP A CA 1
ATOM 3347 C C . TRP A 1 413 ? -13.803 -8.821 -5.472 1.00 90.56 413 TRP A C 1
ATOM 3349 O O . TRP A 1 413 ? -14.630 -9.289 -4.642 1.00 90.56 413 TRP A O 1
#